Protein AF-0000000065984816 (afdb_homodimer)

Radius of gyration: 24.42 Å; Cα contacts (8 Å, |Δi|>4): 1129; chains: 2; bounding box: 51×66×55 Å

GO terms:
  GO:0016298 lipase activity (F, IDA)
  GO:0005504 fatty acid binding (F, IDA)
  GO:0071468 cellular response to acidic pH (P, IDA)
  GO:0009062 fatty acid catabolic process (P, IDA)
  GO:0106435 carboxylesterase activity (F, EXP)

pLDDT: mean 96.43, std 5.56, range [52.06, 98.94]

Nearest PDB structures (foldseek):
  7c4d-assembly1_A  TM=7.824E-01  e=1.012E-17  uncultured bacterium
  4geg-assembly1_B  TM=7.135E-01  e=8.454E-12  Escherichia coli K-12
  4myd-assembly3_C  TM=7.273E-01  e=1.580E-11  Escherichia coli K-12
  4mys-assembly1_A  TM=6.813E-01  e=1.020E-11  Escherichia coli K-12
  4gec-assembly2_B  TM=6.498E-01  e=6.256E-11  Escherichia coli K-12

Sequence (522 aa):
MIIDLHVQRYGPSGPARVLTIHGVTEHGRIWHRLAHHLPEIPIAAPDLLGHGRSPWAAPWTIDANVSALAALLDNQGDGPVVVVGHSFGGAVAMHLAAARPDQVAALVLLDPAVALDGSRVREVVDAMLASPDYLDPAEARAEKATGAWADVDPPVLDAELDEHLVALPNGRYGWRISLPAMVCYWSELARDIVLPPVGTATTLVRAVRASPAYVSDQLLAALDKRLGADFELLDFDCGHMVPQAKPTEVAAVIRSRLGPRMIIDLHVQRYGPSGPARVLTIHGVTEHGRIWHRLAHHLPEIPIAAPDLLGHGRSPWAAPWTIDANVSALAALLDNQGDGPVVVVGHSFGGAVAMHLAAARPDQVAALVLLDPAVALDGSRVREVVDAMLASPDYLDPAEARAEKATGAWADVDPPVLDAELDEHLVALPNGRYGWRISLPAMVCYWSELARDIVLPPVGTATTLVRAVRASPAYVSDQLLAALDKRLGADFELLDFDCGHMVPQAKPTEVAAVIRSRLGPR

InterPro domains:
  IPR000073 Alpha/beta hydrolase fold-1 [PF12697] (18-253)
  IPR000073 Alpha/beta hydrolase fold-1 [PR00111] (40-55)
  IPR000073 Alpha/beta hydrolase fold-1 [PR00111] (83-96)
  IPR000073 Alpha/beta hydrolase fold-1 [PR00111] (97-110)
  IPR000639 Epoxide hydrolase-like [PR00412] (40-55)
  IPR000639 Epoxide hydrolase-like [PR00412] (83-96)
  IPR000639 Epoxide hydrolase-like [PR00412] (97-110)
  IPR000639 Epoxide hydrolase-like [PR00412] (235-257)
  IPR029058 Alpha/Beta hydrolase fold [G3DSA:3.40.50.1820] (3-258)
  IPR029058 Alpha/Beta hydrolase fold [SSF53474] (4-257)
  IPR050266 AB hydrolase superfamily [PTHR43798] (8-127)

Foldseek 3Di:
DAFAWAKDKAADDAFAQEEEAEALQAAQCLCVVLSVLVNHGIYIGTGFAQFDPGHVDDDLALVVRLRNVVVVLVPGDDWAHEYEYAALGLQSVFVNLAVCVGRHLAYEYQLYFAQDDQVVLVVVLVVCVVDVFAADLVRVLVVCCPAQCVLFDSVSSVVRSVRFWDQDPVRTIHGRGHSVSSNVSSNNRNDHGRGHAEPHQYEYEFAPPEPPRRDDPVNVVVHCVGHPVSYHYHYDPGYSSCCRNPSNVSSVVSVVSRDDD/DAFAWDKDKAADDAFAQEEEAEALQAAQCLCVVLSVLVNHGIYIGTGFAQFDPGHVDDDLALVVRLRNVVVVCVVGHPWAHEYEYAALGLQSVFVNLAVCVGRHLAYEYQLYFAQDDQVVLVVVLVVCVVDVFAADLVRVLVVCCPAQCVLFDSVSSVVRCVRFWDQDPVRTIHGRGHSVSSNVSSNNRNDHGRGHAEPHQYEYEFAPPEPPRRDDPVNVVVHCVGHPVSYHYHYDPGYSSCCRNPSNVSSVVSVVSRDDD

Organism: Mycobacterium tuberculosis (strain ATCC 25618 / H37Rv) (NCBI:txid83332)

Structure (mmCIF, N/CA/C/O backbone):
data_AF-0000000065984816-model_v1
#
loop_
_entity.id
_entity.type
_entity.pdbx_description
1 polymer 'Lipase LipV'
#
loop_
_atom_site.group_PDB
_atom_site.id
_atom_site.type_symbol
_atom_site.label_atom_id
_atom_site.label_alt_id
_atom_site.label_comp_id
_atom_site.label_asym_id
_atom_site.label_entity_id
_atom_site.label_seq_id
_atom_site.pdbx_PDB_ins_code
_atom_site.Cartn_x
_atom_site.Cartn_y
_atom_site.Cartn_z
_atom_site.occupancy
_atom_site.B_iso_or_equiv
_atom_site.auth_seq_id
_atom_site.auth_comp_id
_atom_site.auth_asym_id
_atom_site.auth_atom_id
_atom_site.pdbx_PDB_model_num
ATOM 1 N N . MET A 1 1 ? -9.383 3.354 -14.516 1 52.06 1 MET A N 1
ATOM 2 C CA . MET A 1 1 ? -8.852 2.871 -15.789 1 52.06 1 MET A CA 1
ATOM 3 C C . MET A 1 1 ? -8.633 1.362 -15.75 1 52.06 1 MET A C 1
ATOM 5 O O . MET A 1 1 ? -8.172 0.824 -14.742 1 52.06 1 MET A O 1
ATOM 9 N N . ILE A 1 2 ? -9.172 0.741 -16.75 1 67.75 2 ILE A N 1
ATOM 10 C CA . ILE A 1 2 ? -9.023 -0.709 -16.812 1 67.75 2 ILE A CA 1
ATOM 11 C C . ILE A 1 2 ? -7.582 -1.068 -17.172 1 67.75 2 ILE A C 1
ATOM 13 O O . ILE A 1 2 ? -7.039 -0.579 -18.156 1 67.75 2 ILE A O 1
ATOM 17 N N . ILE A 1 3 ? -6.898 -1.767 -16.203 1 83.62 3 ILE A N 1
ATOM 18 C CA . ILE A 1 3 ? -5.516 -2.178 -16.422 1 83.62 3 ILE A CA 1
ATOM 19 C C . ILE A 1 3 ? -5.477 -3.479 -17.219 1 83.62 3 ILE A C 1
ATOM 21 O O . ILE A 1 3 ? -6.113 -4.465 -16.844 1 83.62 3 ILE A O 1
ATOM 25 N N . ASP A 1 4 ? -4.773 -3.475 -18.312 1 92.38 4 ASP A N 1
ATOM 26 C CA . ASP A 1 4 ? -4.609 -4.66 -19.156 1 92.38 4 ASP A CA 1
ATOM 27 C C . ASP A 1 4 ? -3.355 -5.438 -18.766 1 92.38 4 ASP A C 1
ATOM 29 O O . ASP A 1 4 ? -2.238 -5.012 -19.078 1 92.38 4 ASP A O 1
ATOM 33 N N . LEU A 1 5 ? -3.586 -6.578 -18.219 1 97.56 5 LEU A N 1
ATOM 34 C CA . LEU A 1 5 ? -2.471 -7.41 -17.781 1 97.56 5 LEU A CA 1
ATOM 35 C C . LEU A 1 5 ? -1.938 -8.25 -18.938 1 97.56 5 LEU A C 1
ATOM 37 O O . LEU A 1 5 ? -2.695 -8.641 -19.828 1 97.56 5 LEU A O 1
ATOM 41 N N . HIS A 1 6 ? -0.606 -8.453 -18.984 1 98.25 6 HIS A N 1
ATOM 42 C CA . HIS A 1 6 ? -0.034 -9.477 -19.844 1 98.25 6 HIS A CA 1
ATOM 43 C C . HIS A 1 6 ? -0.411 -10.875 -19.375 1 98.25 6 HIS A C 1
ATOM 45 O O . HIS A 1 6 ? -0.183 -11.219 -18.203 1 98.25 6 HIS A O 1
ATOM 51 N N . VAL A 1 7 ? -0.983 -11.672 -20.297 1 97.62 7 VAL A N 1
ATOM 52 C CA . VAL A 1 7 ? -1.516 -12.953 -19.859 1 97.62 7 VAL A CA 1
ATOM 53 C C . VAL A 1 7 ? -0.912 -14.078 -20.703 1 97.62 7 VAL A C 1
ATOM 55 O O . VAL A 1 7 ? -0.986 -14.055 -21.922 1 97.62 7 VAL A O 1
ATOM 58 N N . GLN A 1 8 ? -0.3 -15.016 -20.016 1 97.62 8 GLN A N 1
ATOM 59 C CA . GLN A 1 8 ? 0.033 -16.281 -20.641 1 97.62 8 GLN A CA 1
ATOM 60 C C . GLN A 1 8 ? -1.172 -17.219 -20.656 1 97.62 8 GLN A C 1
ATOM 62 O O . GLN A 1 8 ? -1.907 -17.312 -19.672 1 97.62 8 GLN A O 1
ATOM 67 N N . ARG A 1 9 ? -1.314 -17.844 -21.859 1 97.12 9 ARG A N 1
ATOM 68 C CA . ARG A 1 9 ? -2.377 -18.844 -22 1 97.12 9 ARG A CA 1
ATOM 69 C C . ARG A 1 9 ? -1.8 -20.234 -22.25 1 97.12 9 ARG A C 1
ATOM 71 O O . ARG A 1 9 ? -0.857 -20.391 -23.016 1 97.12 9 ARG A O 1
ATOM 78 N N . TYR A 1 10 ? -2.334 -21.109 -21.5 1 97.56 10 TYR A N 1
ATOM 79 C CA . TYR A 1 10 ? -1.926 -22.5 -21.672 1 97.56 10 TYR A CA 1
ATOM 80 C C . TYR A 1 10 ? -3.135 -23.406 -21.906 1 97.56 10 TYR A C 1
ATOM 82 O O . TYR A 1 10 ? -4.27 -23 -21.625 1 97.56 10 TYR A O 1
ATOM 90 N N . GLY A 1 11 ? -2.867 -24.625 -22.391 1 96.69 11 GLY A N 1
ATOM 91 C CA . GLY A 1 11 ? -3.949 -25.562 -22.656 1 96.69 11 GLY A CA 1
ATOM 92 C C . GLY A 1 11 ? -4.742 -25.219 -23.906 1 96.69 11 GLY A C 1
ATOM 93 O O . GLY A 1 11 ? -4.262 -24.484 -24.781 1 96.69 11 GLY A O 1
ATOM 94 N N . PRO A 1 12 ? -5.918 -25.844 -24.047 1 95.81 12 PRO A N 1
ATOM 95 C CA . PRO A 1 12 ? -6.742 -25.609 -25.234 1 95.81 12 PRO A CA 1
ATOM 96 C C . PRO A 1 12 ? -7.27 -24.172 -25.328 1 95.81 12 PRO A C 1
ATOM 98 O O . PRO A 1 12 ? -7.406 -23.516 -24.297 1 95.81 12 PRO A O 1
ATOM 101 N N . SER A 1 13 ? -7.609 -23.859 -26.547 1 93.44 13 SER A N 1
ATOM 102 C CA . SER A 1 13 ? -8.188 -22.531 -26.75 1 93.44 13 SER A CA 1
ATOM 103 C C . SER A 1 13 ? -9.555 -22.422 -26.094 1 93.44 13 SER A C 1
ATOM 105 O O . SER A 1 13 ? -10.242 -23.422 -25.906 1 93.44 13 SER A O 1
ATOM 107 N N . GLY A 1 14 ? -9.898 -21.219 -25.734 1 91.38 14 GLY A N 1
ATOM 108 C CA . GLY A 1 14 ? -11.188 -20.984 -25.109 1 91.38 14 GLY A CA 1
ATOM 109 C C . GLY A 1 14 ? -11.094 -20.219 -23.797 1 91.38 14 GLY A C 1
ATOM 110 O O . GLY A 1 14 ? -10.016 -19.75 -23.438 1 91.38 14 GLY A O 1
ATOM 111 N N . PRO A 1 15 ? -12.266 -20.125 -23.172 1 93.75 15 PRO A N 1
ATOM 112 C CA . PRO A 1 15 ? -12.281 -19.406 -21.891 1 93.75 15 PRO A CA 1
ATOM 113 C C . PRO A 1 15 ? -11.5 -20.141 -20.797 1 93.75 15 PRO A C 1
ATOM 115 O O . PRO A 1 15 ? -11.531 -21.375 -20.734 1 93.75 15 PRO A O 1
ATOM 118 N N . ALA A 1 16 ? -10.859 -19.422 -19.984 1 95.12 16 ALA A N 1
ATOM 119 C CA . ALA A 1 16 ? -10.062 -20 -18.906 1 95.12 16 ALA A CA 1
ATOM 120 C C . ALA A 1 16 ? -10.961 -20.734 -17.906 1 95.12 16 ALA A C 1
ATOM 122 O O . ALA A 1 16 ? -12.031 -20.234 -17.547 1 95.12 16 ALA A O 1
ATOM 123 N N . ARG A 1 17 ? -10.516 -21.844 -17.5 1 96.06 17 ARG A N 1
ATOM 124 C CA . ARG A 1 17 ? -11.156 -22.562 -16.406 1 96.06 17 ARG A CA 1
ATOM 125 C C . ARG A 1 17 ? -10.367 -22.422 -15.117 1 96.06 17 ARG A C 1
ATOM 127 O O . ARG A 1 17 ? -10.906 -22.641 -14.031 1 96.06 17 ARG A O 1
ATOM 134 N N . VAL A 1 18 ? -9.086 -22.125 -15.32 1 97.56 18 VAL A N 1
ATOM 135 C CA . VAL A 1 18 ? -8.188 -21.938 -14.188 1 97.56 18 VAL A CA 1
ATOM 136 C C . VAL A 1 18 ? -7.457 -20.609 -14.336 1 97.56 18 VAL A C 1
ATOM 138 O O . VAL A 1 18 ? -6.961 -20.281 -15.414 1 97.56 18 VAL A O 1
ATOM 141 N N . LEU A 1 19 ? -7.473 -19.797 -13.32 1 98.25 19 LEU A N 1
ATOM 142 C CA . LEU A 1 19 ? -6.645 -18.609 -13.18 1 98.25 19 LEU A CA 1
ATOM 143 C C . LEU A 1 19 ? -5.504 -18.844 -12.203 1 98.25 19 LEU A C 1
ATOM 145 O O . LEU A 1 19 ? -5.734 -19.219 -11.047 1 98.25 19 LEU A O 1
ATOM 149 N N . THR A 1 20 ? -4.289 -18.719 -12.664 1 98.75 20 THR A N 1
ATOM 150 C CA . THR A 1 20 ? -3.146 -18.859 -11.766 1 98.75 20 THR A CA 1
ATOM 151 C C . THR A 1 20 ? -2.566 -17.484 -11.406 1 98.75 20 THR A C 1
ATOM 153 O O . THR A 1 20 ? -2.443 -16.625 -12.266 1 98.75 20 THR A O 1
ATOM 156 N N . ILE A 1 21 ? -2.301 -17.312 -10.148 1 98.88 21 ILE A N 1
ATOM 157 C CA . ILE A 1 21 ? -1.747 -16.062 -9.648 1 98.88 21 ILE A CA 1
ATOM 158 C C . ILE A 1 21 ? -0.403 -16.312 -8.969 1 98.88 21 ILE A C 1
ATOM 160 O O . ILE A 1 21 ? -0.333 -17.047 -7.98 1 98.88 21 ILE A O 1
ATOM 164 N N . HIS A 1 22 ? 0.632 -15.695 -9.461 1 98.81 22 HIS A N 1
ATOM 165 C CA . HIS A 1 22 ? 2.004 -15.984 -9.062 1 98.81 22 HIS A CA 1
ATOM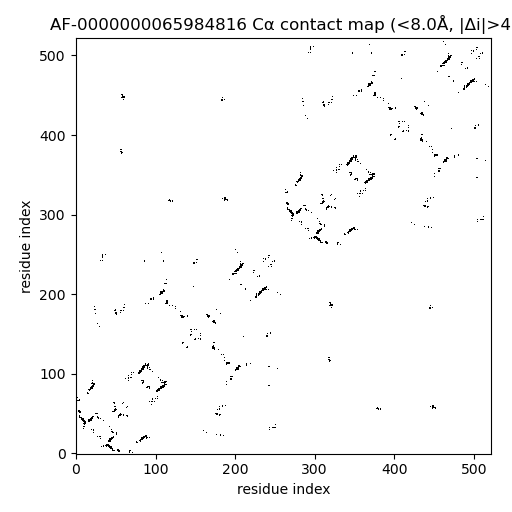 166 C C . HIS A 1 22 ? 2.377 -15.242 -7.785 1 98.81 22 HIS A C 1
ATOM 168 O O . HIS A 1 22 ? 1.638 -14.367 -7.332 1 98.81 22 HIS A O 1
ATOM 174 N N . GLY A 1 23 ? 3.504 -15.625 -7.207 1 98.25 23 GLY A N 1
ATOM 175 C CA . GLY A 1 23 ? 4.008 -15.039 -5.977 1 98.25 23 GLY A CA 1
ATOM 176 C C . GLY A 1 23 ? 4.723 -13.719 -6.199 1 98.25 23 GLY A C 1
ATOM 177 O O . GLY A 1 23 ? 4.82 -13.234 -7.328 1 98.25 23 GLY A O 1
ATOM 178 N N . VAL A 1 24 ? 5.285 -13.102 -5.168 1 97.06 24 VAL A N 1
ATOM 179 C CA . VAL A 1 24 ? 5.746 -11.719 -5.109 1 97.06 24 VAL A CA 1
ATOM 180 C C . VAL A 1 24 ? 6.938 -11.531 -6.043 1 97.06 24 VAL A C 1
ATOM 182 O O . VAL A 1 24 ? 7.113 -10.461 -6.629 1 97.06 24 VAL A O 1
ATOM 185 N N . THR A 1 25 ? 7.832 -12.438 -6.191 1 94.88 25 THR A N 1
ATOM 186 C CA . THR A 1 25 ? 9.008 -12.25 -7.035 1 94.88 25 THR A CA 1
ATOM 187 C C . THR A 1 25 ? 8.898 -13.094 -8.305 1 94.88 25 THR A C 1
ATOM 189 O O . THR A 1 25 ? 9.914 -13.461 -8.898 1 94.88 25 THR A O 1
ATOM 192 N N . GLU A 1 26 ? 7.711 -13.43 -8.672 1 97.62 26 GLU A N 1
ATOM 193 C CA . GLU A 1 26 ? 7.492 -14.336 -9.797 1 97.62 26 GLU A CA 1
ATOM 194 C C . GLU A 1 26 ? 6.836 -13.602 -10.969 1 97.62 26 GLU A C 1
ATOM 196 O O . GLU A 1 26 ? 7.02 -12.398 -11.133 1 97.62 26 GLU A O 1
ATOM 201 N N . HIS A 1 27 ? 6.289 -14.359 -11.914 1 98.31 27 HIS A N 1
ATOM 202 C CA . HIS A 1 27 ? 5.629 -13.891 -13.133 1 98.31 27 HIS A CA 1
ATOM 203 C C . HIS A 1 27 ? 4.695 -14.961 -13.688 1 98.31 27 HIS A C 1
ATOM 205 O O . HIS A 1 27 ? 4.707 -16.109 -13.234 1 98.31 27 HIS A O 1
ATOM 211 N N . GLY A 1 28 ? 3.955 -14.602 -14.672 1 98.12 28 GLY A N 1
ATOM 212 C CA . GLY A 1 28 ? 2.936 -15.492 -15.203 1 98.12 28 GLY A CA 1
ATOM 213 C C . GLY A 1 28 ? 3.512 -16.734 -15.867 1 98.12 28 GLY A C 1
ATOM 214 O O . GLY A 1 28 ? 2.902 -17.797 -15.828 1 98.12 28 GLY A O 1
ATOM 215 N N . ARG A 1 29 ? 4.617 -16.656 -16.469 1 97.5 29 ARG A N 1
ATOM 216 C CA . ARG A 1 29 ? 5.195 -17.766 -17.219 1 97.5 29 ARG A CA 1
ATOM 217 C C . ARG A 1 29 ? 5.723 -18.844 -16.281 1 97.5 29 ARG A C 1
ATOM 219 O O . ARG A 1 29 ? 6.066 -19.938 -16.719 1 97.5 29 ARG A O 1
ATOM 226 N N . ILE A 1 30 ? 5.715 -18.547 -15.023 1 96.88 30 ILE A N 1
ATOM 227 C CA . ILE A 1 30 ? 6.266 -19.484 -14.047 1 96.88 30 ILE A CA 1
ATOM 228 C C . ILE A 1 30 ? 5.398 -20.75 -13.992 1 96.88 30 ILE A C 1
ATOM 230 O O . ILE A 1 30 ? 5.852 -21.797 -13.547 1 96.88 30 ILE A O 1
ATOM 234 N N . TRP A 1 31 ? 4.227 -20.656 -14.523 1 97.69 31 TRP A N 1
ATOM 235 C CA . TRP A 1 31 ? 3.236 -21.734 -14.43 1 97.69 31 TRP A CA 1
ATOM 236 C C . TRP A 1 31 ? 3.361 -22.688 -15.617 1 97.69 31 TRP A C 1
ATOM 238 O O . TRP A 1 31 ? 2.619 -23.672 -15.711 1 97.69 31 TRP A O 1
ATOM 248 N N . HIS A 1 32 ? 4.266 -22.438 -16.516 1 96 32 HIS A N 1
ATOM 249 C CA . HIS A 1 32 ? 4.418 -23.203 -17.75 1 96 32 HIS A CA 1
ATOM 250 C C . HIS A 1 32 ? 4.582 -24.688 -17.469 1 96 32 HIS A C 1
ATOM 252 O O . HIS A 1 32 ? 3.939 -25.516 -18.094 1 96 32 HIS A O 1
ATOM 258 N N . ARG A 1 33 ? 5.402 -25.016 -16.5 1 94.69 33 ARG A N 1
ATOM 259 C CA . ARG A 1 33 ? 5.656 -26.422 -16.188 1 94.69 33 ARG A CA 1
ATOM 260 C C . ARG A 1 33 ? 4.402 -27.094 -15.633 1 94.69 33 ARG A C 1
ATOM 262 O O . ARG A 1 33 ? 4.086 -28.234 -16 1 94.69 33 ARG A O 1
ATOM 269 N N . LEU A 1 34 ? 3.777 -26.391 -14.688 1 96.5 34 LEU A N 1
ATOM 270 C CA . LEU A 1 34 ? 2.533 -26.922 -14.141 1 96.5 34 LEU A CA 1
ATOM 271 C C . LEU A 1 34 ? 1.51 -27.156 -15.242 1 96.5 34 LEU A C 1
ATOM 273 O O . LEU A 1 34 ? 0.781 -28.156 -15.219 1 96.5 34 LEU A O 1
ATOM 277 N N . ALA A 1 35 ? 1.436 -26.266 -16.203 1 96.88 35 ALA A N 1
ATOM 278 C CA . ALA A 1 35 ? 0.464 -26.344 -17.297 1 96.88 35 ALA A CA 1
ATOM 279 C C . ALA A 1 35 ? 0.669 -27.609 -18.125 1 96.88 35 ALA A C 1
ATOM 281 O O . ALA A 1 35 ? -0.285 -28.156 -18.672 1 96.88 35 ALA A O 1
ATOM 282 N N . HIS A 1 36 ? 1.905 -28.078 -18.156 1 95.75 36 HIS A N 1
ATOM 283 C CA . HIS A 1 36 ? 2.197 -29.312 -18.875 1 95.75 36 HIS A CA 1
ATOM 284 C C . HIS A 1 36 ? 1.513 -30.5 -18.219 1 95.75 36 HIS A C 1
ATOM 286 O O . HIS A 1 36 ? 1.241 -31.516 -18.875 1 95.75 36 HIS A O 1
ATOM 292 N N . HIS A 1 37 ? 1.265 -30.422 -16.969 1 97.19 37 HIS A N 1
ATOM 293 C CA . HIS A 1 37 ? 0.596 -31.484 -16.234 1 97.19 37 HIS A CA 1
ATOM 294 C C . HIS A 1 37 ? -0.92 -31.359 -16.328 1 97.19 37 HIS A C 1
ATOM 296 O O . HIS A 1 37 ? -1.654 -32.219 -15.82 1 97.19 37 HIS A O 1
ATOM 302 N N . LEU A 1 38 ? -1.394 -30.297 -16.969 1 97.5 38 LEU A N 1
ATOM 303 C CA . LEU A 1 38 ? -2.816 -30.031 -17.156 1 97.5 38 LEU A CA 1
ATOM 304 C C . LEU A 1 38 ? -3.123 -29.688 -18.609 1 97.5 38 LEU A C 1
ATOM 306 O O . LEU A 1 38 ? -3.754 -28.672 -18.891 1 97.5 38 LEU A O 1
ATOM 310 N N . PRO A 1 39 ? -2.752 -30.578 -19.531 1 96.38 39 PRO A N 1
ATOM 311 C CA . PRO A 1 39 ? -2.85 -30.219 -20.938 1 96.38 39 PRO A CA 1
ATOM 312 C C . PRO A 1 39 ? -4.293 -30.047 -21.406 1 96.38 39 PRO A C 1
ATOM 314 O O . PRO A 1 39 ? -4.539 -29.375 -22.422 1 96.38 39 PRO A O 1
ATOM 317 N N . GLU A 1 40 ? -5.281 -30.531 -20.719 1 95.19 40 GLU A N 1
ATOM 318 C CA . GLU A 1 40 ? -6.676 -30.5 -21.141 1 95.19 40 GLU A CA 1
ATOM 319 C C . GLU A 1 40 ? -7.406 -29.297 -20.562 1 95.19 40 GLU A C 1
ATOM 321 O O . GLU A 1 40 ? -8.586 -29.078 -20.828 1 95.19 40 GLU A O 1
ATOM 326 N N . ILE A 1 41 ? -6.758 -28.484 -19.766 1 96.25 41 ILE A N 1
ATOM 327 C CA . ILE A 1 41 ? -7.418 -27.406 -19.031 1 96.25 41 ILE A CA 1
ATOM 328 C C . ILE A 1 41 ? -6.949 -26.062 -19.562 1 96.25 41 ILE A C 1
ATOM 330 O O . ILE A 1 41 ? -5.75 -25.766 -19.531 1 96.25 41 ILE A O 1
ATOM 334 N N . PRO A 1 42 ? -7.867 -25.234 -20.062 1 96.38 42 PRO A N 1
ATOM 335 C CA . PRO A 1 42 ? -7.465 -23.859 -20.391 1 96.38 42 PRO A CA 1
ATOM 336 C C . PRO A 1 42 ? -7.055 -23.062 -19.156 1 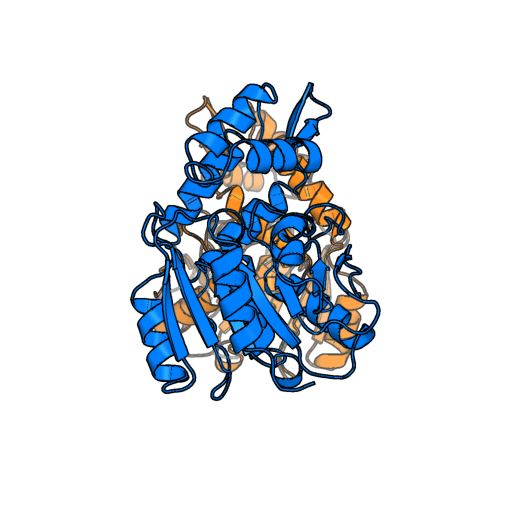96.38 42 PRO A C 1
ATOM 338 O O . PRO A 1 42 ? -7.824 -22.969 -18.203 1 96.38 42 PRO A O 1
ATOM 341 N N . ILE A 1 43 ? -5.836 -22.484 -19.172 1 97.38 43 ILE A N 1
ATOM 342 C CA . ILE A 1 43 ? -5.277 -21.766 -18.031 1 97.38 43 ILE A CA 1
ATOM 343 C C . ILE A 1 43 ? -4.914 -20.344 -18.453 1 97.38 43 ILE A C 1
ATOM 345 O O . ILE A 1 43 ? -4.312 -20.141 -19.516 1 97.38 43 ILE A O 1
ATOM 349 N N . ALA A 1 44 ? -5.41 -19.359 -17.734 1 97.69 44 ALA A N 1
ATOM 350 C CA . ALA A 1 44 ? -4.91 -18 -17.828 1 97.69 44 ALA A CA 1
ATOM 351 C C . ALA A 1 44 ? -3.9 -17.703 -16.719 1 97.69 44 ALA A C 1
ATOM 353 O O . ALA A 1 44 ? -4.18 -17.922 -15.539 1 97.69 44 ALA A O 1
ATOM 354 N N . ALA A 1 45 ? -2.729 -17.234 -17.078 1 98.44 45 ALA A N 1
ATOM 355 C CA . ALA A 1 45 ? -1.642 -16.938 -16.141 1 98.44 45 ALA A CA 1
ATOM 356 C C . ALA A 1 45 ? -1.106 -15.531 -16.344 1 98.44 45 ALA A C 1
ATOM 358 O O . ALA A 1 45 ? -0.101 -15.328 -17.031 1 98.44 45 ALA A O 1
ATOM 359 N N . PRO A 1 46 ? -1.65 -14.578 -15.695 1 98.5 46 PRO A N 1
ATOM 360 C CA . PRO A 1 46 ? -1.229 -13.195 -15.891 1 98.5 46 PRO A CA 1
ATOM 361 C C . PRO A 1 46 ? 0.007 -12.828 -15.07 1 98.5 46 PRO A C 1
ATOM 363 O O . PRO A 1 46 ? 0.254 -13.43 -14.023 1 98.5 46 PRO A O 1
ATOM 366 N N . ASP A 1 47 ? 0.807 -11.867 -15.625 1 98.88 47 ASP A N 1
ATOM 367 C CA . ASP A 1 47 ? 1.682 -11.07 -14.781 1 98.88 47 ASP A CA 1
ATOM 368 C C . ASP A 1 47 ? 0.88 -10.055 -13.969 1 98.88 47 ASP A C 1
ATOM 370 O O . ASP A 1 47 ? 0.049 -9.328 -14.516 1 98.88 47 ASP A O 1
ATOM 374 N N . LEU A 1 48 ? 1.13 -10.062 -12.656 1 98.75 48 LEU A N 1
ATOM 375 C CA . LEU A 1 48 ? 0.479 -9.047 -11.836 1 98.75 48 LEU A CA 1
ATOM 376 C C . LEU A 1 48 ? 1.071 -7.672 -12.102 1 98.75 48 LEU A C 1
ATOM 378 O O . LEU A 1 48 ? 2.102 -7.551 -12.773 1 98.75 48 LEU A O 1
ATOM 382 N N . LEU A 1 49 ? 0.368 -6.648 -11.602 1 98.5 49 LEU A N 1
ATOM 383 C CA . LEU A 1 49 ? 0.873 -5.285 -11.711 1 98.5 49 LEU A CA 1
ATOM 384 C C . LEU A 1 49 ? 2.277 -5.176 -11.125 1 98.5 49 LEU A C 1
ATOM 386 O O . LEU A 1 49 ? 2.543 -5.695 -10.039 1 98.5 49 LEU A O 1
ATOM 390 N N . GLY A 1 50 ? 3.156 -4.559 -11.922 1 98.38 50 GLY A N 1
ATOM 391 C CA . GLY A 1 50 ? 4.523 -4.398 -11.453 1 98.38 50 GLY A CA 1
ATOM 392 C C . GLY A 1 50 ? 5.387 -5.621 -11.703 1 98.38 50 GLY A C 1
ATOM 393 O O . GLY A 1 50 ? 6.555 -5.652 -11.312 1 98.38 50 GLY A O 1
ATOM 394 N N . HIS A 1 51 ? 4.848 -6.637 -12.406 1 98.62 51 HIS A N 1
ATOM 395 C CA . HIS A 1 51 ? 5.578 -7.871 -12.656 1 98.62 51 HIS A CA 1
ATOM 396 C C . HIS A 1 51 ? 5.664 -8.164 -14.148 1 98.62 51 HIS A C 1
ATOM 398 O O . HIS A 1 51 ? 4.719 -7.895 -14.891 1 98.62 51 HIS A O 1
ATOM 404 N N . GLY A 1 52 ? 6.805 -8.797 -14.492 1 98.31 52 GLY A N 1
ATOM 405 C CA . GLY A 1 52 ? 6.938 -9.336 -15.836 1 98.31 52 GLY A CA 1
ATOM 406 C C . GLY A 1 52 ? 6.68 -8.312 -16.922 1 98.31 52 GLY A C 1
ATOM 407 O O . GLY A 1 52 ? 7.355 -7.281 -16.984 1 98.31 52 GLY A O 1
ATOM 408 N N . ARG A 1 53 ? 5.641 -8.594 -17.703 1 97.88 53 ARG A N 1
ATOM 409 C CA . ARG A 1 53 ? 5.387 -7.766 -18.875 1 97.88 53 ARG A CA 1
ATOM 410 C C . ARG A 1 53 ? 4.078 -6.996 -18.734 1 97.88 53 ARG A C 1
ATOM 412 O O . ARG A 1 53 ? 3.602 -6.387 -19.703 1 97.88 53 ARG A O 1
ATOM 419 N N . SER A 1 54 ? 3.486 -7.062 -17.562 1 98.44 54 SER A N 1
ATOM 420 C CA . SER A 1 54 ? 2.348 -6.207 -17.234 1 98.44 54 SER A CA 1
ATOM 421 C C . SER A 1 54 ? 2.793 -4.781 -16.938 1 98.44 54 SER A C 1
ATOM 423 O O . SER A 1 54 ? 3.988 -4.516 -16.781 1 98.44 54 SER A O 1
ATOM 425 N N . PRO A 1 55 ? 1.811 -3.816 -16.859 1 97.5 55 PRO A N 1
ATOM 426 C CA . PRO A 1 55 ? 2.166 -2.436 -16.516 1 97.5 55 PRO A CA 1
ATOM 427 C C . PRO A 1 55 ? 2.812 -2.309 -15.141 1 97.5 55 PRO A C 1
ATOM 429 O O . PRO A 1 55 ? 2.422 -3.01 -14.203 1 97.5 55 PRO A O 1
ATOM 432 N N . TRP A 1 56 ? 3.748 -1.346 -15.039 1 97.75 56 TRP A N 1
ATOM 433 C CA . TRP A 1 56 ? 4.473 -1.164 -13.789 1 97.75 56 TRP A CA 1
ATOM 434 C C . TRP A 1 56 ? 4.043 0.123 -13.094 1 97.75 56 TRP A C 1
ATOM 436 O O . TRP A 1 56 ? 4.617 0.506 -12.07 1 97.75 56 TRP A O 1
ATOM 446 N N . ALA A 1 57 ? 3.004 0.776 -13.602 1 97.75 57 ALA A N 1
ATOM 447 C CA . ALA A 1 57 ? 2.502 1.996 -12.977 1 97.75 57 ALA A CA 1
ATOM 448 C C . ALA A 1 57 ? 1.759 1.683 -11.68 1 97.75 57 ALA A C 1
ATOM 450 O O . ALA A 1 57 ? 1.089 0.652 -11.578 1 97.75 57 ALA A O 1
ATOM 451 N N . ALA A 1 58 ? 1.81 2.52 -10.602 1 98.19 58 ALA A N 1
ATOM 452 C CA . ALA A 1 58 ? 1.047 2.402 -9.359 1 98.19 58 ALA A CA 1
ATOM 453 C C . ALA A 1 58 ? -0.448 2.559 -9.617 1 98.19 58 ALA A C 1
ATOM 455 O O . ALA A 1 58 ? -0.854 3.064 -10.672 1 98.19 58 ALA A O 1
ATOM 456 N N . PRO A 1 59 ? -1.262 2.268 -8.758 1 98.56 59 PRO A N 1
ATOM 457 C CA . PRO A 1 59 ? -0.972 1.8 -7.402 1 98.56 59 PRO A CA 1
ATOM 458 C C . PRO A 1 59 ? -0.592 0.321 -7.355 1 98.56 59 PRO A C 1
ATOM 460 O O . PRO A 1 59 ? -1.129 -0.481 -8.125 1 98.56 59 PRO A O 1
ATOM 463 N N . TRP A 1 60 ? 0.31 -0.033 -6.426 1 98.69 60 TRP A N 1
ATOM 464 C CA . TRP A 1 60 ? 0.745 -1.407 -6.203 1 98.69 60 TRP A CA 1
ATOM 465 C C . TRP A 1 60 ? 0.108 -1.98 -4.941 1 98.69 60 TRP A C 1
ATOM 467 O O . TRP A 1 60 ? 0.778 -2.145 -3.918 1 98.69 60 TRP A O 1
ATOM 477 N N . THR A 1 61 ? -1.159 -2.314 -5.023 1 98.5 61 THR A N 1
ATOM 478 C CA . THR A 1 61 ? -1.938 -2.863 -3.92 1 98.5 61 THR A CA 1
ATOM 479 C C . THR A 1 61 ? -2.588 -4.184 -4.32 1 98.5 61 THR A C 1
ATOM 481 O O . THR A 1 61 ? -2.725 -4.48 -5.512 1 98.5 61 THR A O 1
ATOM 484 N N . ILE A 1 62 ? -2.941 -4.961 -3.322 1 98.56 62 ILE A N 1
ATOM 485 C CA . ILE A 1 62 ? -3.719 -6.168 -3.576 1 98.56 62 ILE A CA 1
ATOM 486 C C . ILE A 1 62 ? -5.02 -5.805 -4.285 1 98.56 62 ILE A C 1
ATOM 488 O O . ILE A 1 62 ? -5.406 -6.453 -5.258 1 98.56 62 ILE A O 1
ATOM 492 N N . ASP A 1 63 ? -5.645 -4.707 -3.912 1 97.88 63 ASP A N 1
ATOM 493 C CA . ASP A 1 63 ? -6.934 -4.305 -4.469 1 97.88 63 ASP A CA 1
ATOM 494 C C . ASP A 1 63 ? -6.805 -3.949 -5.949 1 97.88 63 ASP A C 1
ATOM 496 O O . ASP A 1 63 ? -7.699 -4.242 -6.746 1 97.88 63 ASP A O 1
ATOM 500 N N . ALA A 1 64 ? -5.727 -3.299 -6.289 1 98.06 64 ALA A N 1
ATOM 501 C CA . ALA A 1 64 ? -5.512 -2.967 -7.695 1 98.06 64 ALA A CA 1
ATOM 502 C C . ALA A 1 64 ? -5.379 -4.227 -8.547 1 98.06 64 ALA A C 1
ATOM 504 O O . ALA A 1 64 ? -5.91 -4.297 -9.656 1 98.06 64 ALA A O 1
ATOM 505 N N . ASN A 1 65 ? -4.648 -5.195 -8.047 1 98.56 65 ASN A N 1
ATOM 506 C CA . ASN A 1 65 ? -4.527 -6.469 -8.75 1 98.56 65 ASN A CA 1
ATOM 507 C C . ASN A 1 65 ? -5.871 -7.188 -8.844 1 98.56 65 ASN A C 1
ATOM 509 O O . ASN A 1 65 ? -6.207 -7.75 -9.883 1 98.56 65 ASN A O 1
ATOM 513 N N . VAL A 1 66 ? -6.629 -7.18 -7.734 1 98.44 66 VAL A N 1
ATOM 514 C CA . VAL A 1 66 ? -7.945 -7.809 -7.723 1 98.44 66 VAL A CA 1
ATOM 515 C C . VAL A 1 66 ? -8.828 -7.188 -8.797 1 98.44 66 VAL A C 1
ATOM 517 O O . VAL A 1 66 ? -9.5 -7.898 -9.547 1 98.44 66 VAL A O 1
ATOM 520 N N . SER A 1 67 ? -8.805 -5.867 -8.883 1 97.75 67 SER A N 1
ATOM 521 C CA . SER A 1 67 ? -9.594 -5.172 -9.898 1 97.75 67 SER A CA 1
ATOM 522 C C . SER A 1 67 ? -9.164 -5.578 -11.305 1 97.75 67 SER A C 1
ATOM 524 O O . SER A 1 67 ? -10.008 -5.816 -12.172 1 97.75 67 SER A O 1
ATOM 526 N N . ALA A 1 68 ? -7.895 -5.645 -11.539 1 97.81 68 ALA A N 1
ATOM 527 C CA . ALA A 1 68 ? -7.371 -6.008 -12.852 1 97.81 68 ALA A CA 1
ATOM 528 C C . ALA A 1 68 ? -7.73 -7.449 -13.211 1 97.81 68 ALA A C 1
ATOM 530 O O . ALA A 1 68 ? -8.109 -7.742 -14.344 1 97.81 68 ALA A O 1
ATOM 531 N N . LEU A 1 69 ? -7.602 -8.312 -12.227 1 97.69 69 LEU A N 1
ATOM 532 C CA . LEU A 1 69 ? -7.918 -9.719 -12.445 1 97.69 69 LEU A CA 1
ATOM 533 C C . LEU A 1 69 ? -9.406 -9.914 -12.695 1 97.69 69 LEU A C 1
ATOM 535 O O . LEU A 1 69 ? -9.797 -10.711 -13.555 1 97.69 69 LEU A O 1
ATOM 539 N N . ALA A 1 70 ? -10.227 -9.211 -11.93 1 97.12 70 ALA A N 1
ATOM 540 C CA . ALA A 1 70 ? -11.672 -9.281 -12.133 1 97.12 70 ALA A CA 1
ATOM 541 C C . ALA A 1 70 ? -12.047 -8.844 -13.547 1 97.12 70 ALA A C 1
ATOM 543 O O . ALA A 1 70 ? -12.875 -9.477 -14.203 1 97.12 70 ALA A O 1
ATOM 544 N N . ALA A 1 71 ? -11.406 -7.773 -13.984 1 96.44 71 ALA A N 1
ATOM 545 C CA . ALA A 1 71 ? -11.648 -7.281 -15.344 1 96.44 71 ALA A CA 1
ATOM 546 C C . ALA A 1 71 ? -11.227 -8.312 -16.391 1 96.44 71 ALA A C 1
ATOM 548 O O . ALA A 1 71 ? -11.906 -8.492 -17.391 1 96.44 71 ALA A O 1
ATOM 549 N N . LEU A 1 72 ? -10.086 -8.922 -16.125 1 95.69 72 LEU A N 1
ATOM 550 C CA . LEU A 1 72 ? -9.609 -9.977 -17.016 1 95.69 72 LEU A CA 1
ATOM 551 C C . LEU A 1 72 ? -10.641 -11.102 -17.125 1 95.69 72 LEU A C 1
ATOM 553 O O . LEU A 1 72 ? -10.938 -11.57 -18.219 1 95.69 72 LEU A O 1
ATOM 557 N N . LEU A 1 73 ? -11.203 -11.516 -16.016 1 95.56 73 LEU A N 1
ATOM 558 C CA . LEU A 1 73 ? -12.172 -12.617 -15.984 1 95.56 73 LEU A CA 1
ATOM 559 C C . LEU A 1 73 ? -13.492 -12.195 -16.625 1 95.56 73 LEU A C 1
ATOM 561 O O . LEU A 1 73 ? -14.164 -13.008 -17.266 1 95.56 73 LEU A O 1
ATOM 565 N N . ASP A 1 74 ? -13.875 -10.945 -16.438 1 93.19 74 ASP A N 1
ATOM 566 C CA . ASP A 1 74 ? -15.078 -10.43 -17.078 1 93.19 74 ASP A CA 1
ATOM 567 C C . ASP A 1 74 ? -14.977 -10.508 -18.594 1 93.19 74 ASP A C 1
ATOM 569 O O . ASP A 1 74 ? -15.969 -10.766 -19.281 1 93.19 74 ASP A O 1
ATOM 573 N N . ASN A 1 75 ? -13.82 -10.273 -19.078 1 89.12 75 ASN A N 1
ATOM 574 C CA . ASN A 1 75 ? -13.602 -10.219 -20.516 1 89.12 75 ASN A CA 1
ATOM 575 C C . ASN A 1 75 ? -13.477 -11.617 -21.125 1 89.12 75 ASN A C 1
ATOM 577 O O . ASN A 1 75 ? -13.742 -11.812 -22.312 1 89.12 75 ASN A O 1
ATOM 581 N N . GLN A 1 76 ? -12.938 -12.516 -20.453 1 77.56 76 GLN A N 1
ATOM 582 C CA . GLN A 1 76 ? -12.633 -13.828 -21 1 77.56 76 GLN A CA 1
ATOM 583 C C . GLN A 1 76 ? -13.836 -14.766 -20.891 1 77.56 76 GLN A C 1
ATOM 585 O O . GLN A 1 76 ? -13.969 -15.711 -21.672 1 77.56 76 GLN A O 1
ATOM 590 N N . GLY A 1 77 ? -14.734 -14.633 -19.781 1 66.06 77 GLY A N 1
ATOM 591 C CA . GLY A 1 77 ? -15.234 -15.992 -19.641 1 66.06 77 GLY A CA 1
ATOM 592 C C . GLY A 1 77 ? -16.719 -16.062 -19.344 1 66.06 77 GLY A C 1
ATOM 593 O O . GLY A 1 77 ? -17.375 -15.023 -19.188 1 66.06 77 GLY A O 1
ATOM 594 N N . ASP A 1 78 ? -17.078 -17.234 -19.391 1 72.81 78 ASP A N 1
ATOM 595 C CA . ASP A 1 78 ? -18.359 -17.922 -19.359 1 72.81 78 ASP A CA 1
ATOM 596 C C . ASP A 1 78 ? -18.672 -18.484 -17.969 1 72.81 78 ASP A C 1
ATOM 598 O O . ASP A 1 78 ? -19.281 -19.547 -17.844 1 72.81 78 ASP A O 1
ATOM 602 N N . GLY A 1 79 ? -17.984 -17.922 -16.906 1 87.88 79 GLY A N 1
ATOM 603 C CA . GLY A 1 79 ? -18.375 -18.406 -15.586 1 87.88 79 GLY A CA 1
ATOM 604 C C . GLY A 1 79 ? -17.25 -18.359 -14.57 1 87.88 79 GLY A C 1
ATOM 605 O O . GLY A 1 79 ? -16.156 -17.859 -14.859 1 87.88 79 GLY A O 1
ATOM 606 N N . PRO A 1 80 ? -17.531 -18.922 -13.398 1 95.38 80 PRO A N 1
ATOM 607 C CA . PRO A 1 80 ? -16.516 -18.891 -12.336 1 95.38 80 PRO A CA 1
ATOM 608 C C . PRO A 1 80 ? -15.336 -19.828 -12.625 1 95.38 80 PRO A C 1
ATOM 610 O O . PRO A 1 80 ? -15.516 -20.875 -13.273 1 95.38 80 PRO A O 1
ATOM 613 N N . VAL A 1 81 ? -14.156 -19.469 -12.18 1 97.25 81 VAL A N 1
ATOM 614 C CA . VAL A 1 81 ? -12.945 -20.234 -12.461 1 97.25 81 VAL A CA 1
ATOM 615 C C . VAL A 1 81 ? -12.328 -20.734 -11.148 1 97.25 81 VAL A C 1
ATOM 617 O O . VAL A 1 81 ? -12.602 -20.172 -10.078 1 97.25 81 VAL A O 1
ATOM 620 N N . VAL A 1 82 ? -11.555 -21.828 -11.25 1 98.06 82 VAL A N 1
ATOM 621 C CA . VAL A 1 82 ? -10.688 -22.203 -10.141 1 98.06 82 VAL A CA 1
ATOM 622 C C . VAL A 1 82 ? -9.484 -21.266 -10.086 1 98.06 82 VAL A C 1
ATOM 624 O O . VAL A 1 82 ? -8.781 -21.078 -11.086 1 98.06 82 VAL A O 1
ATOM 627 N N . VAL A 1 83 ? -9.281 -20.641 -8.953 1 98.75 83 VAL A N 1
ATOM 628 C CA . VAL A 1 83 ? -8.164 -19.719 -8.797 1 98.75 83 VAL A CA 1
ATOM 629 C C . VAL A 1 83 ? -7.055 -20.391 -7.988 1 98.75 83 VAL A C 1
ATOM 631 O O . VAL A 1 83 ? -7.281 -20.844 -6.871 1 98.75 83 VAL A O 1
ATOM 634 N N . VAL A 1 84 ? -5.91 -20.453 -8.578 1 98.94 84 VAL A N 1
ATOM 635 C CA . VAL A 1 84 ? -4.719 -21.016 -7.953 1 98.94 84 VAL A CA 1
ATOM 636 C C . VAL A 1 84 ? -3.736 -19.906 -7.613 1 98.94 84 VAL A C 1
ATOM 638 O O . VAL A 1 84 ? -3.244 -19.203 -8.508 1 98.94 84 VAL A O 1
ATOM 641 N N . GLY A 1 85 ? -3.492 -19.719 -6.371 1 98.94 85 GLY A N 1
ATOM 642 C CA . GLY A 1 85 ? -2.574 -18.672 -5.945 1 98.94 85 GLY A CA 1
ATOM 643 C C . GLY A 1 85 ? -1.378 -19.203 -5.18 1 98.94 85 GLY A C 1
ATOM 644 O O . GLY A 1 85 ? -1.532 -20 -4.25 1 98.94 85 GLY A O 1
ATOM 645 N N . HIS A 1 86 ? -0.193 -18.812 -5.562 1 98.88 86 HIS A N 1
ATOM 646 C CA . HIS A 1 86 ? 1.033 -19.156 -4.852 1 98.88 86 HIS A CA 1
ATOM 647 C C . HIS A 1 86 ? 1.544 -17.984 -4.027 1 98.88 86 HIS A C 1
ATOM 649 O O . HIS A 1 86 ? 1.711 -16.875 -4.551 1 98.88 86 HIS A O 1
ATOM 655 N N . SER A 1 87 ? 1.827 -18.219 -2.693 1 98.56 87 SER A N 1
ATOM 656 C CA . SER A 1 87 ? 2.449 -17.203 -1.842 1 98.56 87 SER A CA 1
ATOM 657 C C . SER A 1 87 ? 1.662 -15.898 -1.867 1 98.56 87 SER A C 1
ATOM 659 O O . SER A 1 87 ? 0.48 -15.875 -1.516 1 98.56 87 SER A O 1
ATOM 661 N N . PHE A 1 88 ? 2.182 -14.844 -2.398 1 98.75 88 PHE A N 1
ATOM 662 C CA . PHE A 1 88 ? 1.498 -13.57 -2.59 1 98.75 88 PHE A CA 1
ATOM 663 C C . PHE A 1 88 ? 0.238 -13.75 -3.428 1 98.75 88 PHE A C 1
ATOM 665 O O . PHE A 1 88 ? -0.796 -13.148 -3.145 1 98.75 88 PHE A O 1
ATOM 672 N N . GLY A 1 89 ? 0.31 -14.57 -4.398 1 98.88 89 GLY A N 1
ATOM 673 C CA . GLY A 1 89 ? -0.843 -14.867 -5.23 1 98.88 89 GLY A CA 1
ATOM 674 C C . GLY A 1 89 ? -1.993 -15.484 -4.457 1 98.88 89 GLY A C 1
ATOM 675 O O . GLY A 1 89 ? -3.156 -15.328 -4.832 1 98.88 89 GLY A O 1
ATOM 676 N N . GLY A 1 90 ? -1.629 -16.25 -3.41 1 98.81 90 GLY A N 1
ATOM 677 C CA . GLY A 1 90 ? -2.668 -16.766 -2.535 1 98.81 90 GLY A CA 1
ATOM 678 C C . GLY A 1 90 ? -3.438 -15.68 -1.812 1 98.81 90 GLY A C 1
ATOM 679 O O . GLY A 1 90 ? -4.66 -15.758 -1.686 1 98.81 90 GLY A O 1
ATOM 680 N N . ALA A 1 91 ? -2.684 -14.695 -1.322 1 98.69 91 ALA A N 1
ATOM 681 C CA . ALA A 1 91 ? -3.328 -13.539 -0.699 1 98.69 91 ALA A CA 1
ATOM 682 C C . ALA A 1 91 ? -4.25 -12.828 -1.686 1 98.69 91 ALA A C 1
ATOM 684 O O . ALA A 1 91 ? -5.395 -12.508 -1.355 1 98.69 91 ALA A O 1
ATOM 685 N N . VAL A 1 92 ? -3.768 -12.602 -2.891 1 98.88 92 VAL A N 1
ATOM 686 C CA . VAL A 1 92 ? -4.543 -11.938 -3.93 1 98.88 92 VAL A CA 1
ATOM 687 C C . VAL A 1 92 ? -5.777 -12.766 -4.266 1 98.88 92 VAL A C 1
ATOM 689 O O . VAL A 1 92 ? -6.875 -12.227 -4.426 1 98.88 92 VAL A O 1
ATOM 692 N N . ALA A 1 93 ? -5.621 -14.047 -4.316 1 98.94 93 ALA A N 1
ATOM 693 C CA . ALA A 1 93 ? -6.719 -14.953 -4.637 1 98.94 93 ALA A CA 1
ATOM 694 C C . ALA A 1 93 ? -7.828 -14.867 -3.592 1 98.94 93 ALA A C 1
ATOM 696 O O . ALA A 1 93 ? -9.008 -14.844 -3.934 1 98.94 93 ALA A O 1
ATOM 697 N N . MET A 1 94 ? -7.43 -14.875 -2.346 1 98.88 94 MET A N 1
ATOM 698 C CA . MET A 1 94 ? -8.422 -14.773 -1.276 1 98.88 94 MET A CA 1
ATOM 699 C C . MET A 1 94 ? -9.172 -13.453 -1.348 1 98.88 94 MET A C 1
ATOM 701 O O . MET A 1 94 ? -10.383 -13.406 -1.155 1 98.88 94 MET A O 1
ATOM 705 N N . HIS A 1 95 ? -8.477 -12.375 -1.651 1 98.88 95 HIS A N 1
ATOM 706 C CA . HIS A 1 95 ? -9.125 -11.078 -1.822 1 98.88 95 HIS A CA 1
ATOM 707 C C . HIS A 1 95 ? -10.062 -11.086 -3.021 1 98.88 95 HIS A C 1
ATOM 709 O O . HIS A 1 95 ? -11.148 -10.492 -2.971 1 98.88 95 HIS A O 1
ATOM 715 N N . LEU A 1 96 ? -9.602 -11.727 -4.109 1 98.75 96 LEU A N 1
ATOM 716 C CA . LEU A 1 96 ? -10.453 -11.836 -5.293 1 98.75 96 LEU A CA 1
ATOM 717 C C . LEU A 1 96 ? -11.742 -12.57 -4.973 1 98.75 96 LEU A C 1
ATOM 719 O O . LEU A 1 96 ? -12.828 -12.125 -5.355 1 98.75 96 LEU A O 1
ATOM 723 N N . ALA A 1 97 ? -11.641 -13.664 -4.238 1 98.81 97 ALA A N 1
ATOM 724 C CA . ALA A 1 97 ? -12.812 -14.445 -3.863 1 98.81 97 ALA A CA 1
ATOM 725 C C . ALA A 1 97 ? -13.766 -13.617 -3.002 1 98.81 97 ALA A C 1
ATOM 727 O O . ALA A 1 97 ? -14.984 -13.711 -3.145 1 98.81 97 ALA A O 1
ATOM 728 N N . ALA A 1 98 ? -13.211 -12.852 -2.094 1 98.75 98 ALA A N 1
ATOM 729 C CA . ALA A 1 98 ? -14.023 -12.023 -1.213 1 98.75 98 ALA A CA 1
ATOM 730 C C . ALA A 1 98 ? -14.734 -10.922 -1.997 1 98.75 98 ALA A C 1
ATOM 732 O O . ALA A 1 98 ? -15.906 -10.625 -1.745 1 98.75 98 ALA A O 1
ATOM 733 N N . ALA A 1 99 ? -14.07 -10.352 -2.947 1 98.12 99 ALA A N 1
ATOM 734 C CA . ALA A 1 99 ? -14.57 -9.195 -3.682 1 98.12 99 ALA A CA 1
ATOM 735 C C . ALA A 1 99 ? -15.516 -9.625 -4.801 1 98.12 99 ALA A C 1
ATOM 737 O O . ALA A 1 99 ? -16.469 -8.906 -5.137 1 98.12 99 ALA A O 1
ATOM 738 N N . ARG A 1 100 ? -15.18 -10.703 -5.414 1 97.75 100 ARG A N 1
ATOM 739 C CA . ARG A 1 100 ? -15.922 -11.203 -6.57 1 97.75 100 ARG A CA 1
ATOM 740 C C . ARG A 1 100 ? -16.234 -12.688 -6.426 1 97.75 100 ARG A C 1
ATOM 742 O O . ARG A 1 100 ? -15.758 -13.508 -7.215 1 97.75 100 ARG A O 1
ATOM 749 N N . PRO A 1 101 ? -17.094 -13 -5.484 1 97.94 101 PRO A N 1
ATOM 750 C CA . PRO A 1 101 ? -17.375 -14.422 -5.234 1 97.94 101 PRO A CA 1
ATOM 751 C C . PRO A 1 101 ? -17.984 -15.117 -6.445 1 97.94 101 PRO A C 1
ATOM 753 O O . PRO A 1 101 ? -17.797 -16.328 -6.629 1 97.94 101 PRO A O 1
ATOM 756 N N . ASP A 1 102 ? -18.609 -14.375 -7.301 1 96.56 102 ASP A N 1
ATOM 757 C CA . ASP A 1 102 ? -19.297 -14.938 -8.461 1 96.56 102 ASP A CA 1
ATOM 758 C C . ASP A 1 102 ? -18.297 -15.375 -9.531 1 96.56 102 ASP A C 1
ATOM 760 O O . ASP A 1 102 ? -18.656 -16.109 -10.453 1 96.56 102 ASP A O 1
ATOM 764 N N . GLN A 1 103 ? -17.078 -14.969 -9.398 1 97.19 103 GLN A N 1
ATOM 765 C CA . GLN A 1 103 ? -16.078 -15.273 -10.422 1 97.19 103 GLN A CA 1
ATOM 766 C C . GLN A 1 103 ? -15.172 -16.422 -9.984 1 97.19 103 GLN A C 1
ATOM 768 O O . GLN A 1 103 ? -14.336 -16.891 -10.758 1 97.19 103 GLN A O 1
ATOM 773 N N . VAL A 1 104 ? -15.336 -16.906 -8.773 1 97.75 104 VAL A N 1
ATOM 774 C CA . VAL A 1 104 ? -14.414 -17.875 -8.211 1 97.75 104 VAL A CA 1
ATOM 775 C C . VAL A 1 104 ? -15.156 -19.172 -7.902 1 97.75 104 VAL A C 1
ATOM 777 O O . VAL A 1 104 ? -16.047 -19.203 -7.055 1 97.75 104 VAL A O 1
ATOM 780 N N . ALA A 1 105 ? -14.805 -20.219 -8.586 1 97.31 105 ALA A N 1
ATOM 781 C CA . ALA A 1 105 ? -15.43 -21.516 -8.367 1 97.31 105 ALA A CA 1
ATOM 782 C C . ALA A 1 105 ? -14.836 -22.219 -7.148 1 97.31 105 ALA A C 1
ATOM 784 O O . ALA A 1 105 ? -15.547 -22.875 -6.391 1 97.31 105 ALA A O 1
ATOM 785 N N . ALA A 1 106 ? -13.578 -22.109 -6.992 1 98.56 106 ALA A N 1
ATOM 786 C CA . ALA A 1 106 ? -12.812 -22.703 -5.898 1 98.56 106 ALA A CA 1
ATOM 787 C C . ALA A 1 106 ? -11.438 -22.047 -5.777 1 98.56 106 ALA A C 1
ATOM 789 O O . ALA A 1 106 ? -10.984 -21.359 -6.691 1 98.56 106 ALA A O 1
ATOM 790 N N . LEU A 1 107 ? -10.828 -22.219 -4.594 1 98.88 107 LEU A N 1
ATOM 791 C CA . LEU A 1 107 ? -9.484 -21.719 -4.344 1 98.88 107 LEU A CA 1
ATOM 792 C C . LEU A 1 107 ? -8.5 -22.859 -4.109 1 98.88 107 LEU A C 1
ATOM 794 O O . LEU A 1 107 ? -8.812 -23.812 -3.391 1 98.88 107 LEU A O 1
ATOM 798 N N . VAL A 1 108 ? -7.418 -22.781 -4.77 1 98.94 108 VAL A N 1
ATOM 799 C CA . VAL A 1 108 ? -6.234 -23.578 -4.449 1 98.94 108 VAL A CA 1
ATOM 800 C C . VAL A 1 108 ? -5.098 -22.656 -4.02 1 98.94 108 VAL A C 1
ATOM 802 O O . VAL A 1 108 ? -4.504 -21.969 -4.848 1 98.94 108 VAL A O 1
ATOM 805 N N . LEU A 1 109 ? -4.824 -22.672 -2.744 1 98.94 109 LEU A N 1
ATOM 806 C CA . LEU A 1 109 ? -3.818 -21.781 -2.17 1 98.94 109 LEU A CA 1
ATOM 807 C C . LEU A 1 109 ? -2.52 -22.531 -1.899 1 98.94 109 LEU A C 1
ATOM 809 O O . LEU A 1 109 ? -2.473 -23.422 -1.034 1 98.94 109 LEU A O 1
ATOM 813 N N . LEU A 1 110 ? -1.524 -22.172 -2.658 1 98.88 110 LEU A N 1
ATOM 814 C CA . LEU A 1 110 ? -0.237 -22.859 -2.533 1 98.88 110 LEU A CA 1
ATOM 815 C C . LEU A 1 110 ? 0.71 -22.062 -1.644 1 98.88 110 LEU A C 1
ATOM 817 O O . LEU A 1 110 ? 1.292 -21.062 -2.082 1 98.88 110 LEU A O 1
ATOM 821 N N . ASP A 1 111 ? 0.851 -22.469 -0.356 1 98.81 111 ASP A N 1
ATOM 822 C CA . ASP A 1 111 ? 1.693 -21.875 0.674 1 98.81 111 ASP A CA 1
ATOM 823 C C . ASP A 1 111 ? 1.493 -20.359 0.739 1 98.81 111 ASP A C 1
ATOM 825 O O . ASP A 1 111 ? 2.457 -19.594 0.65 1 98.81 111 ASP A O 1
ATOM 829 N N . PRO A 1 112 ? 0.26 -19.984 0.981 1 98.75 112 PRO A N 1
ATOM 830 C CA . PRO A 1 112 ? -0.069 -18.562 0.921 1 98.75 112 PRO A CA 1
ATOM 831 C C . PRO A 1 112 ? 0.6 -17.75 2.033 1 98.75 112 PRO A C 1
ATOM 833 O O . PRO A 1 112 ? 0.718 -18.234 3.162 1 98.75 112 PRO A O 1
ATOM 836 N N . ALA A 1 113 ? 1.097 -16.609 1.694 1 97.69 113 ALA A N 1
ATOM 837 C CA . ALA A 1 113 ? 1.611 -15.633 2.65 1 97.69 113 ALA A CA 1
ATOM 838 C C . ALA A 1 113 ? 0.56 -14.578 2.973 1 97.69 113 ALA A C 1
ATOM 840 O O . ALA A 1 113 ? 0.185 -13.781 2.109 1 97.69 113 ALA A O 1
ATOM 841 N N . VAL A 1 114 ? 0.06 -14.57 4.203 1 97.06 114 VAL A N 1
ATOM 842 C CA . VAL A 1 114 ? -0.986 -13.656 4.648 1 97.06 114 VAL A CA 1
ATOM 843 C C . VAL A 1 114 ? -0.741 -13.258 6.102 1 97.06 114 VAL A C 1
ATOM 845 O O . VAL A 1 114 ? -0.265 -14.07 6.898 1 97.06 114 VAL A O 1
ATOM 848 N N . ALA A 1 115 ? -1.008 -12.023 6.398 1 97.38 115 ALA A N 1
ATOM 849 C CA . ALA A 1 115 ? -0.943 -11.508 7.762 1 97.38 115 ALA A CA 1
ATOM 850 C C . ALA A 1 115 ? 0.444 -11.719 8.359 1 97.38 115 ALA A C 1
ATOM 852 O O . ALA A 1 115 ? 0.576 -12.25 9.469 1 97.38 115 ALA A O 1
ATOM 853 N N . LEU A 1 116 ? 1.448 -11.375 7.566 1 97.62 116 LEU A N 1
ATOM 854 C CA . LEU A 1 116 ? 2.826 -11.484 8.031 1 97.62 116 LEU A CA 1
ATOM 855 C C . LEU A 1 116 ? 3.1 -10.469 9.141 1 97.62 116 LEU A C 1
ATOM 857 O O . LEU A 1 116 ? 2.451 -9.422 9.203 1 97.62 116 LEU A O 1
ATOM 861 N N . ASP A 1 117 ? 4.086 -10.805 9.992 1 97.25 117 ASP A N 1
ATOM 862 C CA . ASP A 1 117 ? 4.52 -9.875 11.031 1 97.25 117 ASP A CA 1
ATOM 863 C C . ASP A 1 117 ? 5.121 -8.617 10.422 1 97.25 117 ASP A C 1
ATOM 865 O O . ASP A 1 117 ? 6.07 -8.688 9.641 1 97.25 117 ASP A O 1
ATOM 869 N N . GLY A 1 118 ? 4.594 -7.535 10.852 1 97.56 118 GLY A N 1
ATOM 870 C CA . GLY A 1 118 ? 4.977 -6.266 10.25 1 97.56 118 GLY A CA 1
ATOM 871 C C . GLY A 1 118 ? 6.445 -5.934 10.445 1 97.56 118 GLY A C 1
ATOM 872 O O . GLY A 1 118 ? 7.066 -5.316 9.578 1 97.56 118 GLY A O 1
ATOM 873 N N . SER A 1 119 ? 7.016 -6.219 11.562 1 97.31 119 SER A N 1
ATOM 874 C CA . SER A 1 119 ? 8.43 -5.961 11.82 1 97.31 119 SER A CA 1
ATOM 875 C C . SER A 1 119 ? 9.32 -6.836 10.938 1 97.31 119 SER A C 1
ATOM 877 O O . SER A 1 119 ? 10.375 -6.391 10.477 1 97.31 119 SER A O 1
ATOM 879 N N . ARG A 1 120 ? 8.883 -8.062 10.742 1 97.12 120 ARG A N 1
ATOM 880 C CA . ARG A 1 120 ? 9.625 -8.953 9.852 1 97.12 120 ARG A CA 1
ATOM 881 C C . ARG A 1 120 ? 9.578 -8.453 8.414 1 97.12 120 ARG A C 1
ATOM 883 O O . ARG A 1 120 ? 10.578 -8.516 7.695 1 97.12 120 ARG A O 1
ATOM 890 N N . VAL A 1 121 ? 8.414 -8.008 8.047 1 97.94 121 VAL A N 1
ATOM 891 C CA . VAL A 1 121 ? 8.266 -7.43 6.711 1 97.94 121 VAL A CA 1
ATOM 892 C C . VAL A 1 121 ? 9.234 -6.266 6.539 1 97.94 121 VAL A C 1
ATOM 894 O O . VAL A 1 121 ? 9.906 -6.156 5.508 1 97.94 121 VAL A O 1
ATOM 897 N N . ARG A 1 122 ? 9.289 -5.41 7.492 1 97.88 122 ARG A N 1
ATOM 898 C CA . ARG A 1 122 ? 10.203 -4.281 7.43 1 97.88 122 ARG A CA 1
ATOM 899 C C . ARG A 1 122 ? 11.641 -4.754 7.238 1 97.88 122 ARG A C 1
ATOM 901 O O . ARG A 1 122 ? 12.383 -4.195 6.426 1 97.88 122 ARG A O 1
ATOM 908 N N . GLU A 1 123 ? 12.008 -5.758 7.953 1 97.38 123 GLU A N 1
ATOM 909 C CA . GLU A 1 123 ? 13.359 -6.301 7.836 1 97.38 123 GLU A CA 1
ATOM 910 C C . GLU A 1 123 ? 13.633 -6.816 6.426 1 97.38 123 GLU A C 1
ATOM 912 O O . GLU A 1 123 ? 14.703 -6.574 5.867 1 97.38 123 GLU A O 1
ATOM 917 N N . VAL A 1 124 ? 12.688 -7.523 5.879 1 97 124 VAL A N 1
ATOM 918 C CA . VAL A 1 124 ? 12.82 -8.094 4.543 1 97 124 VAL A CA 1
ATOM 919 C C . VAL A 1 124 ? 12.969 -6.973 3.516 1 97 124 VAL A C 1
ATOM 921 O O . VAL A 1 124 ? 13.844 -7.023 2.652 1 97 124 VAL A O 1
ATOM 924 N N . VAL A 1 125 ? 12.164 -5.984 3.631 1 98.06 125 VAL A N 1
ATOM 925 C CA . VAL A 1 125 ? 12.148 -4.883 2.674 1 98.06 125 VAL A CA 1
ATOM 926 C C . VAL A 1 125 ? 13.438 -4.074 2.791 1 98.06 125 VAL A C 1
ATOM 928 O O . VAL A 1 125 ? 14.008 -3.658 1.78 1 98.06 125 VAL A O 1
ATOM 931 N N . ASP A 1 126 ? 13.891 -3.828 4.012 1 96.31 126 ASP A N 1
ATOM 932 C CA . ASP A 1 126 ? 15.148 -3.115 4.207 1 96.31 126 ASP A CA 1
ATOM 933 C C . ASP A 1 126 ? 16.312 -3.85 3.539 1 96.31 126 ASP A C 1
ATOM 935 O O . ASP A 1 126 ? 17.172 -3.225 2.926 1 96.31 126 ASP A O 1
ATOM 939 N N . ALA A 1 127 ? 16.328 -5.137 3.678 1 96.12 127 ALA A N 1
ATOM 940 C CA . ALA A 1 127 ? 17.375 -5.941 3.047 1 96.12 127 ALA A CA 1
ATOM 941 C C . ALA A 1 127 ? 17.266 -5.867 1.525 1 96.12 127 ALA A C 1
ATOM 943 O O . ALA A 1 127 ? 18.297 -5.785 0.836 1 96.12 127 ALA A O 1
ATOM 944 N N . MET A 1 128 ? 16.094 -5.902 1.004 1 96 128 MET A N 1
ATOM 945 C CA . MET A 1 128 ? 15.852 -5.816 -0.433 1 96 128 MET A CA 1
ATOM 946 C C . MET A 1 128 ? 16.344 -4.488 -0.99 1 96 128 MET A C 1
ATOM 948 O O . MET A 1 128 ? 17 -4.453 -2.037 1 96 128 MET A O 1
ATOM 952 N N . LEU A 1 129 ? 16.047 -3.439 -0.281 1 95.62 129 LEU A N 1
ATOM 953 C CA . LEU A 1 129 ? 16.453 -2.109 -0.714 1 95.62 129 LEU A CA 1
ATOM 954 C C . LEU A 1 129 ? 17.969 -1.948 -0.619 1 95.62 129 LEU A C 1
ATOM 956 O O . LEU A 1 129 ? 18.562 -1.233 -1.422 1 95.62 129 LEU A O 1
ATOM 960 N N . ALA A 1 130 ? 18.562 -2.619 0.336 1 93.44 130 ALA A N 1
ATOM 961 C CA . ALA A 1 130 ? 20.016 -2.539 0.525 1 93.44 130 ALA A CA 1
ATOM 962 C C . ALA A 1 130 ? 20.75 -3.307 -0.568 1 93.44 130 ALA A C 1
ATOM 964 O O . ALA A 1 130 ? 21.891 -2.965 -0.917 1 93.44 130 ALA A O 1
ATOM 965 N N . SER A 1 131 ? 20.141 -4.375 -1.123 1 93.69 131 SER A N 1
ATOM 966 C CA . SER A 1 131 ? 20.719 -5.215 -2.168 1 93.69 131 SER A CA 1
ATOM 967 C C . SER A 1 131 ? 19.688 -5.531 -3.25 1 93.69 131 SER A C 1
ATOM 969 O O . SER A 1 131 ? 19.25 -6.676 -3.379 1 93.69 131 SER A O 1
ATOM 971 N N . PRO A 1 132 ? 19.453 -4.543 -4.078 1 93 132 PRO A N 1
ATOM 972 C CA . PRO A 1 132 ? 18.297 -4.668 -4.984 1 93 132 PRO A CA 1
ATOM 973 C C . PRO A 1 132 ? 18.625 -5.496 -6.23 1 93 132 PRO A C 1
ATOM 975 O O . PRO A 1 132 ? 17.719 -5.859 -6.984 1 93 132 PRO A O 1
ATOM 978 N N . ASP A 1 133 ? 19.938 -5.73 -6.473 1 96.31 133 ASP A N 1
ATOM 979 C CA . ASP A 1 133 ? 20.312 -6.402 -7.715 1 96.31 133 ASP A CA 1
ATOM 980 C C . ASP A 1 133 ? 21.547 -7.281 -7.508 1 96.31 133 ASP A C 1
ATOM 982 O O . ASP A 1 133 ? 21.938 -7.551 -6.371 1 96.31 133 ASP A O 1
ATOM 986 N N . TYR A 1 134 ? 21.922 -7.895 -8.562 1 98.06 134 TYR A N 1
ATOM 987 C CA . TYR A 1 134 ? 23 -8.867 -8.508 1 98.06 134 TYR A CA 1
ATOM 988 C C . TYR A 1 134 ? 24.172 -8.438 -9.375 1 98.06 134 TYR A C 1
ATOM 990 O O . TYR A 1 134 ? 23.984 -7.793 -10.414 1 98.06 134 TYR A O 1
ATOM 998 N N . LEU A 1 135 ? 25.375 -8.859 -9.008 1 97.69 135 LEU A N 1
ATOM 999 C CA . LEU A 1 135 ? 26.578 -8.547 -9.781 1 97.69 135 LEU A CA 1
ATOM 1000 C C . LEU A 1 135 ? 26.562 -9.273 -11.125 1 97.69 135 LEU A C 1
ATOM 1002 O O . LEU A 1 135 ? 27.016 -8.727 -12.133 1 97.69 135 LEU A O 1
ATOM 1006 N N . ASP A 1 136 ? 26.094 -10.539 -11.133 1 97.56 136 ASP A N 1
ATOM 1007 C CA . ASP A 1 136 ? 26.047 -11.367 -12.336 1 97.56 136 ASP A CA 1
ATOM 1008 C C . ASP A 1 136 ? 25.016 -12.484 -12.18 1 97.56 136 ASP A C 1
ATOM 1010 O O . ASP A 1 136 ? 24.453 -12.672 -11.102 1 97.56 136 ASP A O 1
ATOM 1014 N N . PRO A 1 137 ? 24.734 -13.125 -13.289 1 97.94 137 PRO A N 1
ATOM 1015 C CA . PRO A 1 137 ? 23.719 -14.188 -13.25 1 97.94 137 PRO A CA 1
ATOM 1016 C C . PRO A 1 137 ? 24.078 -15.312 -12.273 1 97.94 137 PRO A C 1
ATOM 1018 O O . PRO A 1 137 ? 23.203 -15.922 -11.672 1 97.94 137 PRO A O 1
ATOM 1021 N N . ALA A 1 138 ? 25.312 -15.562 -12.086 1 98.06 138 ALA A N 1
ATOM 1022 C CA . ALA A 1 138 ? 25.75 -16.641 -11.188 1 98.06 138 ALA A CA 1
ATOM 1023 C C . ALA A 1 138 ? 25.359 -16.312 -9.742 1 98.06 138 ALA A C 1
ATOM 1025 O O . ALA A 1 138 ? 24.984 -17.219 -8.984 1 98.06 138 ALA A O 1
ATOM 1026 N N . GLU A 1 139 ? 25.547 -15.078 -9.367 1 97.88 139 GLU A N 1
ATOM 1027 C CA . GLU A 1 139 ? 25.141 -14.648 -8.031 1 97.88 139 GLU A CA 1
ATOM 1028 C C . GLU A 1 139 ? 23.641 -14.828 -7.812 1 97.88 139 GLU A C 1
ATOM 1030 O O . GLU A 1 139 ? 23.219 -15.32 -6.77 1 97.88 139 GLU A O 1
ATOM 1035 N N . ALA A 1 140 ? 22.875 -14.406 -8.797 1 97.75 140 ALA A N 1
ATOM 1036 C CA . ALA A 1 140 ? 21.422 -14.562 -8.734 1 97.75 140 ALA A CA 1
ATOM 1037 C C . ALA A 1 140 ? 21.031 -16.031 -8.625 1 97.75 140 ALA A C 1
ATOM 1039 O O . ALA A 1 140 ? 20.172 -16.391 -7.812 1 97.75 140 ALA A O 1
ATOM 1040 N N . ARG A 1 141 ? 21.609 -16.828 -9.438 1 98.12 141 ARG A N 1
ATOM 1041 C CA . ARG A 1 141 ? 21.312 -18.266 -9.43 1 98.12 141 ARG A CA 1
ATOM 1042 C C . ARG A 1 141 ? 21.641 -18.875 -8.078 1 98.12 141 ARG A C 1
ATOM 1044 O O . ARG A 1 141 ? 20.875 -19.703 -7.57 1 98.12 141 ARG A O 1
ATOM 1051 N N . ALA A 1 142 ? 22.781 -18.531 -7.523 1 97.44 142 ALA A N 1
ATOM 1052 C CA . ALA A 1 142 ? 23.219 -19.094 -6.25 1 97.44 142 ALA A CA 1
ATOM 1053 C C . ALA A 1 142 ? 22.25 -18.734 -5.129 1 97.44 142 ALA A C 1
ATOM 1055 O O . ALA A 1 142 ? 21.953 -19.578 -4.27 1 97.44 142 ALA A O 1
ATOM 1056 N N . GLU A 1 143 ? 21.828 -17.531 -5.133 1 94.81 143 GLU A N 1
ATOM 1057 C CA . GLU A 1 143 ? 20.891 -17.109 -4.109 1 94.81 143 GLU A CA 1
ATOM 1058 C C . GLU A 1 143 ? 19.594 -17.922 -4.176 1 94.81 143 GLU A C 1
ATOM 1060 O O . GLU A 1 143 ? 19.094 -18.391 -3.15 1 94.81 143 GLU A O 1
ATOM 1065 N N . LYS A 1 144 ? 19.016 -18.109 -5.398 1 94.88 144 LYS A N 1
ATOM 1066 C CA . LYS A 1 144 ? 17.797 -18.891 -5.543 1 94.88 144 LYS A CA 1
ATOM 1067 C C . LYS A 1 144 ? 18.047 -20.359 -5.168 1 94.88 144 LYS A C 1
ATOM 1069 O O . LYS A 1 144 ? 17.234 -20.969 -4.48 1 94.88 144 LYS A O 1
ATOM 1074 N N . ALA A 1 145 ? 19.188 -20.859 -5.59 1 95.88 145 ALA A N 1
ATOM 1075 C CA . ALA A 1 145 ? 19.484 -22.266 -5.445 1 95.88 145 ALA A CA 1
ATOM 1076 C C . ALA A 1 145 ? 19.672 -22.641 -3.977 1 95.88 145 ALA A C 1
ATOM 1078 O O . ALA A 1 145 ? 19.438 -23.781 -3.584 1 95.88 145 ALA A O 1
ATOM 1079 N N . THR A 1 146 ? 20.031 -21.688 -3.166 1 93.5 146 THR A N 1
ATOM 1080 C CA . THR A 1 146 ? 20.281 -21.953 -1.756 1 93.5 146 THR A CA 1
ATOM 1081 C C . THR A 1 146 ? 19.141 -21.453 -0.892 1 93.5 146 THR A C 1
ATOM 1083 O O . THR A 1 146 ? 19.188 -21.562 0.335 1 93.5 146 THR A O 1
ATOM 1086 N N . GLY A 1 147 ? 18.156 -20.906 -1.48 1 91.94 147 GLY A N 1
ATOM 1087 C CA . GLY A 1 147 ? 16.984 -20.375 -0.782 1 91.94 147 GLY A CA 1
ATOM 1088 C C . GLY A 1 147 ? 15.703 -21.125 -1.117 1 91.94 147 GLY A C 1
ATOM 1089 O O . GLY A 1 147 ? 15.648 -22.344 -1.018 1 91.94 147 GLY A O 1
ATOM 1090 N N . ALA A 1 148 ? 14.758 -20.375 -1.637 1 89.81 148 ALA A N 1
ATOM 1091 C CA . ALA A 1 148 ? 13.398 -20.875 -1.816 1 89.81 148 ALA A CA 1
ATOM 1092 C C . ALA A 1 148 ? 13.359 -21.969 -2.891 1 89.81 148 ALA A C 1
ATOM 1094 O O . ALA A 1 148 ? 12.445 -22.797 -2.906 1 89.81 148 ALA A O 1
ATOM 1095 N N . TRP A 1 149 ? 14.367 -22.016 -3.797 1 95.44 149 TRP A N 1
ATOM 1096 C CA . TRP A 1 149 ? 14.352 -22.953 -4.922 1 95.44 149 TRP A CA 1
ATOM 1097 C C . TRP A 1 149 ? 15.266 -24.141 -4.656 1 95.44 149 TRP A C 1
ATOM 1099 O O . TRP A 1 149 ? 15.594 -24.891 -5.574 1 95.44 149 TRP A O 1
ATOM 1109 N N . ALA A 1 150 ? 15.68 -24.328 -3.387 1 95.06 150 ALA A N 1
ATOM 1110 C CA . ALA A 1 150 ? 16.703 -25.297 -3.031 1 95.06 150 ALA A CA 1
ATOM 1111 C C . ALA A 1 150 ? 16.266 -26.719 -3.402 1 95.06 150 ALA A C 1
ATOM 1113 O O . ALA A 1 150 ? 17.094 -27.578 -3.707 1 95.06 150 ALA A O 1
ATOM 1114 N N . ASP A 1 151 ? 15.008 -27 -3.396 1 96.31 151 ASP A N 1
ATOM 1115 C CA . ASP A 1 151 ? 14.539 -28.359 -3.678 1 96.31 151 ASP A CA 1
ATOM 1116 C C . ASP A 1 151 ? 13.883 -28.438 -5.055 1 96.31 151 ASP A C 1
ATOM 1118 O O . ASP A 1 151 ? 13.117 -29.359 -5.328 1 96.31 151 ASP A O 1
ATOM 1122 N N . VAL A 1 152 ? 14.102 -27.422 -5.902 1 97.19 152 VAL A N 1
ATOM 1123 C CA . VAL A 1 152 ? 13.617 -27.406 -7.277 1 97.19 152 VAL A 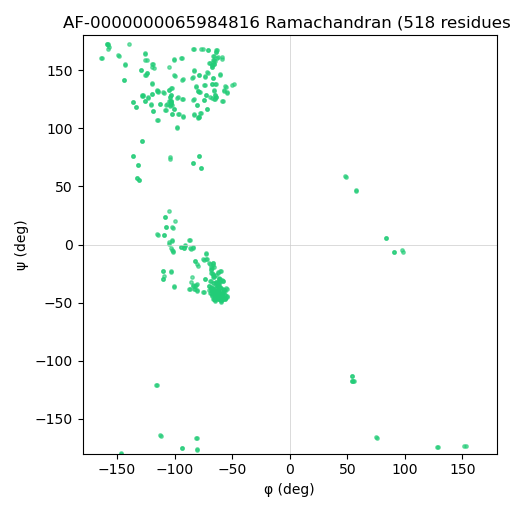CA 1
ATOM 1124 C C . VAL A 1 152 ? 14.695 -27.938 -8.211 1 97.19 152 VAL A C 1
ATOM 1126 O O . VAL A 1 152 ? 15.883 -27.672 -8.023 1 97.19 152 VAL A O 1
ATOM 1129 N N . ASP A 1 153 ? 14.32 -28.719 -9.258 1 96.5 153 ASP A N 1
ATOM 1130 C CA . ASP A 1 153 ? 15.258 -29.266 -10.227 1 96.5 153 ASP A CA 1
ATOM 1131 C C . ASP A 1 153 ? 16.062 -28.156 -10.891 1 96.5 153 ASP A C 1
ATOM 1133 O O . ASP A 1 153 ? 15.5 -27.172 -11.375 1 96.5 153 ASP A O 1
ATOM 1137 N N . PRO A 1 154 ? 17.375 -28.312 -10.984 1 97.12 154 PRO A N 1
ATOM 1138 C CA . PRO A 1 154 ? 18.25 -27.266 -11.508 1 97.12 154 PRO A CA 1
ATOM 1139 C C . PRO A 1 154 ? 17.844 -26.797 -12.906 1 97.12 154 PRO A C 1
ATOM 1141 O O . PRO A 1 154 ? 17.859 -25.609 -13.195 1 97.12 154 PRO A O 1
ATOM 1144 N N . PRO A 1 155 ? 17.391 -27.703 -13.781 1 96.88 155 PRO A N 1
ATOM 1145 C CA . PRO A 1 155 ? 16.984 -27.219 -15.102 1 96.88 155 PRO A CA 1
ATOM 1146 C C . PRO A 1 155 ? 15.789 -26.281 -15.039 1 96.88 155 PRO A C 1
ATOM 1148 O O . PRO A 1 155 ? 15.672 -25.359 -15.859 1 96.88 155 PRO A O 1
ATOM 1151 N N . VAL A 1 156 ? 14.914 -26.531 -14.078 1 96.75 156 VAL A N 1
ATOM 1152 C CA . VAL A 1 156 ? 13.758 -25.656 -13.898 1 96.75 156 VAL A CA 1
ATOM 1153 C C . VAL A 1 156 ? 14.219 -24.281 -13.422 1 96.75 156 VAL A C 1
ATOM 1155 O O . VAL A 1 156 ? 13.734 -23.266 -13.906 1 96.75 156 VAL A O 1
ATOM 1158 N N . LEU A 1 157 ? 15.141 -24.281 -12.477 1 97.44 157 LEU A N 1
ATOM 1159 C CA . LEU A 1 157 ? 15.719 -23.031 -11.992 1 97.44 157 LEU A CA 1
ATOM 1160 C C . LEU A 1 157 ? 16.422 -22.281 -13.117 1 97.44 157 LEU A C 1
ATOM 1162 O O . LEU A 1 157 ? 16.281 -21.062 -13.25 1 97.44 157 LEU A O 1
ATOM 1166 N N . ASP A 1 158 ? 17.172 -23 -13.961 1 97.94 158 ASP A N 1
ATOM 1167 C CA . ASP A 1 158 ? 17.906 -22.391 -15.055 1 97.94 158 ASP A CA 1
ATOM 1168 C C . ASP A 1 158 ? 16.938 -21.766 -16.062 1 97.94 158 ASP A C 1
ATOM 1170 O O . ASP A 1 158 ? 17.203 -20.688 -16.594 1 97.94 158 ASP A O 1
ATOM 1174 N N . ALA A 1 159 ? 15.852 -22.453 -16.328 1 96.75 159 ALA A N 1
ATOM 1175 C CA . ALA A 1 159 ? 14.836 -21.906 -17.219 1 96.75 159 ALA A CA 1
ATOM 1176 C C . ALA A 1 159 ? 14.242 -20.625 -16.656 1 96.75 159 ALA A C 1
ATOM 1178 O O . ALA A 1 159 ? 13.938 -19.688 -17.406 1 96.75 159 ALA A O 1
ATOM 1179 N N . GLU A 1 160 ? 14.047 -20.625 -15.359 1 97.19 160 GLU A N 1
ATOM 1180 C CA . GLU A 1 160 ? 13.555 -19.422 -14.688 1 97.19 160 GLU A CA 1
ATOM 1181 C C . GLU A 1 160 ? 14.531 -18.266 -14.852 1 97.19 160 GLU A C 1
ATOM 1183 O O . GLU A 1 160 ? 14.117 -17.141 -15.117 1 97.19 160 GLU A O 1
ATOM 1188 N N . LEU A 1 161 ? 15.805 -18.5 -14.68 1 97.88 161 LEU A N 1
ATOM 1189 C CA . LEU A 1 161 ? 16.812 -17.469 -14.844 1 97.88 161 LEU A CA 1
ATOM 1190 C C . LEU A 1 161 ? 16.797 -16.906 -16.266 1 97.88 161 LEU A C 1
ATOM 1192 O O . LEU A 1 161 ? 16.844 -15.695 -16.469 1 97.88 161 LEU A O 1
ATOM 1196 N N . ASP A 1 162 ? 16.672 -17.812 -17.203 1 97.44 162 ASP A N 1
ATOM 1197 C CA . ASP A 1 162 ? 16.688 -17.406 -18.609 1 97.44 162 ASP A CA 1
ATOM 1198 C C . ASP A 1 162 ? 15.5 -16.5 -18.922 1 97.44 162 ASP A C 1
ATOM 1200 O O . ASP A 1 162 ? 15.617 -15.578 -19.734 1 97.44 162 ASP A O 1
ATOM 1204 N N . GLU A 1 163 ? 14.438 -16.766 -18.266 1 97.38 163 GLU A N 1
ATOM 1205 C CA . GLU A 1 163 ? 13.211 -16.031 -18.562 1 97.38 163 GLU A CA 1
ATOM 1206 C C . GLU A 1 163 ? 13.125 -14.734 -17.766 1 97.38 163 GLU A C 1
ATOM 1208 O O . GLU A 1 163 ? 12.672 -13.711 -18.281 1 97.38 163 GLU A O 1
ATOM 1213 N N . HIS A 1 164 ? 13.539 -14.758 -16.609 1 97.94 164 HIS A N 1
ATOM 1214 C CA . HIS A 1 164 ? 13.102 -13.773 -15.633 1 97.94 164 HIS A CA 1
ATOM 1215 C C . HIS A 1 164 ? 14.227 -12.805 -15.273 1 97.94 164 HIS A C 1
ATOM 1217 O O . HIS A 1 164 ? 13.969 -11.648 -14.93 1 97.94 164 HIS A O 1
ATOM 1223 N N . LEU A 1 165 ? 15.492 -13.273 -15.336 1 98.44 165 LEU A N 1
ATOM 1224 C CA . LEU A 1 165 ? 16.625 -12.422 -15.008 1 98.44 165 LEU A CA 1
ATOM 1225 C C . LEU A 1 165 ? 16.969 -11.5 -16.172 1 98.44 165 LEU A C 1
ATOM 1227 O O . LEU A 1 165 ? 17.031 -11.945 -17.328 1 98.44 165 LEU A O 1
ATOM 1231 N N . VAL A 1 166 ? 17.156 -10.234 -15.906 1 98.31 166 VAL A N 1
ATOM 1232 C CA . VAL A 1 166 ? 17.422 -9.273 -16.969 1 98.31 166 VAL A CA 1
ATOM 1233 C C . VAL A 1 166 ? 18.656 -8.445 -16.625 1 98.31 166 VAL A C 1
ATOM 1235 O O . VAL A 1 166 ? 18.953 -8.227 -15.453 1 98.31 166 VAL A O 1
ATOM 1238 N N . ALA A 1 167 ? 19.344 -8.023 -17.641 1 97.81 167 ALA A N 1
ATOM 1239 C CA . ALA A 1 167 ? 20.422 -7.047 -17.469 1 97.81 167 ALA A CA 1
ATOM 1240 C C . ALA A 1 167 ? 19.859 -5.656 -17.203 1 97.81 167 ALA A C 1
ATOM 1242 O O . ALA A 1 167 ? 18.875 -5.246 -17.812 1 97.81 167 ALA A O 1
ATOM 1243 N N . LEU A 1 168 ? 20.5 -5.012 -16.266 1 96 168 LEU A N 1
ATOM 1244 C CA . LEU A 1 168 ? 20.094 -3.66 -15.914 1 96 168 LEU A CA 1
ATOM 1245 C C . LEU A 1 168 ? 21 -2.621 -16.547 1 96 168 LEU A C 1
ATOM 1247 O O . LEU A 1 168 ? 22.141 -2.934 -16.922 1 96 168 LEU A O 1
ATOM 1251 N N . PRO A 1 169 ? 20.484 -1.392 -16.656 1 93.19 169 PRO A N 1
ATOM 1252 C CA . PRO A 1 169 ? 21.281 -0.339 -17.281 1 93.19 169 PRO A CA 1
ATOM 1253 C C . PRO A 1 169 ? 22.609 -0.077 -16.547 1 93.19 169 PRO A C 1
ATOM 1255 O O . PRO A 1 169 ? 23.578 0.368 -17.172 1 93.19 169 PRO A O 1
ATOM 1258 N N . ASN A 1 170 ? 22.719 -0.391 -15.359 1 92.94 170 ASN A N 1
ATOM 1259 C CA . ASN A 1 170 ? 23.922 -0.128 -14.57 1 92.94 170 ASN A CA 1
ATOM 1260 C C . ASN A 1 170 ? 24.938 -1.253 -14.703 1 92.94 170 ASN A C 1
ATOM 1262 O O . ASN A 1 170 ? 25.953 -1.268 -14 1 92.94 170 ASN A O 1
ATOM 1266 N N . GLY A 1 171 ? 24.625 -2.238 -15.562 1 96.56 171 GLY A N 1
ATOM 1267 C CA . GLY A 1 171 ? 25.547 -3.338 -15.82 1 96.56 171 GLY A CA 1
ATOM 1268 C C . GLY A 1 171 ? 25.328 -4.52 -14.891 1 96.56 171 GLY A C 1
ATOM 1269 O O . GLY A 1 171 ? 25.984 -5.551 -15.023 1 96.56 171 GLY A O 1
ATOM 1270 N N . ARG A 1 172 ? 24.469 -4.32 -13.953 1 97.5 172 ARG A N 1
ATOM 1271 C CA . ARG A 1 172 ? 24.125 -5.395 -13.023 1 97.5 172 ARG A CA 1
ATOM 1272 C C . ARG A 1 172 ? 22.891 -6.156 -13.492 1 97.5 172 ARG A C 1
ATOM 1274 O O . ARG A 1 172 ? 22.453 -5.992 -14.633 1 97.5 172 ARG A O 1
ATOM 1281 N N . TYR A 1 173 ? 22.438 -7.094 -12.656 1 98.38 173 TYR A N 1
ATOM 1282 C CA . TYR A 1 173 ? 21.312 -7.934 -13.055 1 98.38 173 TYR A CA 1
ATOM 1283 C C . TYR A 1 173 ? 20.203 -7.883 -12.016 1 98.38 173 TYR A C 1
ATOM 1285 O O . TYR A 1 173 ? 20.469 -7.723 -10.82 1 98.38 173 TYR A O 1
ATOM 1293 N N . GLY A 1 174 ? 19.016 -7.957 -12.422 1 97.88 174 GLY A N 1
ATOM 1294 C CA . GLY A 1 174 ? 17.844 -8.039 -11.562 1 97.88 174 GLY A CA 1
ATOM 1295 C C . GLY A 1 174 ? 16.703 -8.828 -12.18 1 97.88 174 GLY A C 1
ATOM 1296 O O . GLY A 1 174 ? 16.734 -9.164 -13.367 1 97.88 174 GLY A O 1
ATOM 1297 N N . TRP A 1 175 ? 15.789 -9.219 -11.352 1 97.81 175 TRP A N 1
ATOM 1298 C CA . TRP A 1 175 ? 14.594 -9.875 -11.867 1 97.81 175 TRP A CA 1
ATOM 1299 C C . TRP A 1 175 ? 13.711 -8.891 -12.625 1 97.81 175 TRP A C 1
ATOM 1301 O O . TRP A 1 175 ? 13.812 -7.676 -12.422 1 97.81 175 TRP A O 1
ATOM 1311 N N . ARG A 1 176 ? 12.859 -9.383 -13.547 1 98 176 ARG A N 1
ATOM 1312 C CA . ARG A 1 176 ? 11.93 -8.547 -14.305 1 98 176 ARG A CA 1
ATOM 1313 C C . ARG A 1 176 ? 10.727 -8.156 -13.453 1 98 176 ARG A C 1
ATOM 1315 O O . ARG A 1 176 ? 9.594 -8.539 -13.758 1 98 176 ARG A O 1
ATOM 1322 N N . ILE A 1 177 ? 10.93 -7.363 -12.398 1 97.81 177 ILE A N 1
ATOM 1323 C CA . ILE A 1 177 ? 9.914 -6.855 -11.477 1 97.81 177 ILE A CA 1
ATOM 1324 C C . ILE A 1 177 ? 10.258 -5.426 -11.07 1 97.81 177 ILE A C 1
ATOM 1326 O O . ILE A 1 177 ? 11.422 -5.02 -11.133 1 97.81 177 ILE A O 1
ATOM 1330 N N . SER A 1 178 ? 9.234 -4.719 -10.711 1 97.81 178 SER A N 1
ATOM 1331 C CA . SER A 1 178 ? 9.391 -3.373 -10.172 1 97.81 178 SER A CA 1
ATOM 1332 C C . SER A 1 178 ? 9.781 -3.41 -8.695 1 97.81 178 SER A C 1
ATOM 1334 O O . SER A 1 178 ? 9.031 -3.91 -7.859 1 97.81 178 SER A O 1
ATOM 1336 N N . LEU A 1 179 ? 10.945 -2.83 -8.422 1 97.38 179 LEU A N 1
ATOM 1337 C CA . LEU A 1 179 ? 11.414 -2.818 -7.043 1 97.38 179 LEU A CA 1
ATOM 1338 C C . LEU A 1 179 ? 10.422 -2.094 -6.137 1 97.38 179 LEU A C 1
ATOM 1340 O O . LEU A 1 179 ? 10.031 -2.615 -5.09 1 97.38 179 LEU A O 1
ATOM 1344 N N . PRO A 1 180 ? 9.93 -0.896 -6.52 1 98.44 180 PRO A N 1
ATOM 1345 C CA . PRO A 1 180 ? 8.953 -0.243 -5.645 1 98.44 180 PRO A CA 1
ATOM 1346 C C . PRO A 1 180 ? 7.668 -1.055 -5.48 1 98.44 180 PRO A C 1
ATOM 1348 O O . PRO A 1 180 ? 7.07 -1.06 -4.402 1 98.44 180 PRO A O 1
ATOM 1351 N N . ALA A 1 181 ? 7.234 -1.727 -6.488 1 98.69 181 ALA A N 1
ATOM 1352 C CA . ALA A 1 181 ? 6.055 -2.58 -6.352 1 98.69 181 ALA A CA 1
ATOM 1353 C C . ALA A 1 181 ? 6.297 -3.691 -5.336 1 98.69 181 ALA A C 1
ATOM 1355 O O . ALA A 1 181 ? 5.418 -4.008 -4.531 1 98.69 181 ALA A O 1
ATOM 1356 N N . MET A 1 182 ? 7.477 -4.262 -5.359 1 98.44 182 MET A N 1
ATOM 1357 C CA . MET A 1 182 ? 7.805 -5.332 -4.422 1 98.44 182 MET A CA 1
ATOM 1358 C C . MET A 1 182 ? 7.762 -4.828 -2.982 1 98.44 182 MET A C 1
ATOM 1360 O O . MET A 1 182 ? 7.254 -5.52 -2.096 1 98.44 182 MET A O 1
ATOM 1364 N N . VAL A 1 183 ? 8.297 -3.637 -2.779 1 98.62 183 VAL A N 1
ATOM 1365 C CA . VAL A 1 183 ? 8.234 -3.023 -1.456 1 98.62 183 VAL A CA 1
ATOM 1366 C C . VAL A 1 183 ? 6.781 -2.932 -0.998 1 98.62 183 VAL A C 1
ATOM 1368 O O . VAL A 1 183 ? 6.449 -3.326 0.124 1 98.62 183 VAL A O 1
ATOM 1371 N N . CYS A 1 184 ? 5.941 -2.48 -1.856 1 98.88 184 CYS A N 1
ATOM 1372 C CA . CYS A 1 184 ? 4.531 -2.297 -1.53 1 98.88 184 CYS A CA 1
ATOM 1373 C C . CYS A 1 184 ? 3.848 -3.637 -1.29 1 98.88 184 CYS A C 1
ATOM 1375 O O . CYS A 1 184 ? 3.027 -3.766 -0.38 1 98.88 184 CYS A O 1
ATOM 1377 N N . TYR A 1 185 ? 4.152 -4.613 -2.082 1 98.88 185 TYR A N 1
ATOM 1378 C CA . TYR A 1 185 ? 3.486 -5.902 -1.947 1 98.88 185 TYR A CA 1
ATOM 1379 C C . TYR A 1 185 ? 3.9 -6.594 -0.654 1 98.88 185 TYR A C 1
ATOM 1381 O O . TYR A 1 185 ? 3.084 -7.258 -0.008 1 98.88 185 TYR A O 1
ATOM 1389 N N . TRP A 1 186 ? 5.145 -6.473 -0.276 1 98.69 186 TRP A N 1
ATOM 1390 C CA . TRP A 1 186 ? 5.531 -6.984 1.037 1 98.69 186 TRP A CA 1
ATOM 1391 C C . TRP A 1 186 ? 4.727 -6.305 2.141 1 98.69 186 TRP A C 1
ATOM 1393 O O . TRP A 1 186 ? 4.25 -6.965 3.066 1 98.69 186 TRP A O 1
ATOM 1403 N N . SER A 1 187 ? 4.59 -4.988 2.037 1 98.81 187 SER A N 1
ATOM 1404 C CA . SER A 1 187 ? 3.756 -4.258 2.986 1 98.81 187 SER A CA 1
ATOM 1405 C C . SER A 1 187 ? 2.336 -4.812 3.014 1 98.81 187 SER A C 1
ATOM 1407 O O . SER A 1 187 ? 1.756 -4.996 4.086 1 98.81 187 SER A O 1
ATOM 1409 N N . GLU A 1 188 ? 1.723 -5.055 1.839 1 98.69 188 GLU A N 1
ATOM 1410 C CA . GLU A 1 188 ? 0.368 -5.582 1.709 1 98.69 188 GLU A CA 1
ATOM 1411 C C . GLU A 1 188 ? 0.229 -6.926 2.42 1 98.69 188 GLU A C 1
ATOM 1413 O O . GLU A 1 188 ? -0.835 -7.246 2.955 1 98.69 188 GLU A O 1
ATOM 1418 N N . LEU A 1 189 ? 1.271 -7.703 2.475 1 98.44 189 LEU A N 1
ATOM 1419 C CA . LEU A 1 189 ? 1.237 -9.031 3.068 1 98.44 189 LEU A CA 1
ATOM 1420 C C . LEU A 1 189 ? 1.133 -8.953 4.586 1 98.44 189 LEU A C 1
ATOM 1422 O O . LEU A 1 189 ? 0.852 -9.953 5.25 1 98.44 189 LEU A O 1
ATOM 1426 N N . ALA A 1 190 ? 1.337 -7.762 5.152 1 98.06 190 ALA A N 1
ATOM 1427 C CA . ALA A 1 190 ? 1.219 -7.574 6.598 1 98.06 190 ALA A CA 1
ATOM 1428 C C . ALA A 1 190 ? -0.197 -7.152 6.98 1 98.06 190 ALA A C 1
ATOM 1430 O O . ALA A 1 190 ? -0.508 -7.008 8.164 1 98.06 190 ALA A O 1
ATOM 1431 N N . ARG A 1 191 ? -1.097 -6.953 6.016 1 97.69 191 ARG A N 1
ATOM 1432 C CA . ARG A 1 191 ? -2.484 -6.609 6.309 1 97.69 191 ARG A CA 1
ATOM 1433 C C . ARG A 1 191 ? -3.186 -7.746 7.047 1 97.69 191 ARG A C 1
ATOM 1435 O O . ARG A 1 191 ? -2.719 -8.891 7.031 1 97.69 191 ARG A O 1
ATOM 1442 N N . ASP A 1 192 ? -4.324 -7.457 7.605 1 96.56 192 ASP A N 1
ATOM 1443 C CA . ASP A 1 192 ? -5.148 -8.477 8.25 1 96.56 192 ASP A CA 1
ATOM 1444 C C . ASP A 1 192 ? -5.672 -9.484 7.23 1 96.56 192 ASP A C 1
ATOM 1446 O O . ASP A 1 192 ? -5.801 -9.172 6.047 1 96.56 192 ASP A O 1
ATOM 1450 N N . ILE A 1 193 ? -5.969 -10.656 7.734 1 97.94 193 ILE A N 1
ATOM 1451 C CA . ILE A 1 193 ? -6.461 -11.734 6.887 1 97.94 193 ILE A CA 1
ATOM 1452 C C . ILE A 1 193 ? -7.82 -11.352 6.301 1 97.94 193 ILE A C 1
ATOM 1454 O O . ILE A 1 193 ? -8.703 -10.883 7.02 1 97.94 193 ILE A O 1
ATOM 1458 N N . VAL A 1 194 ? -7.98 -11.453 5.016 1 98.31 194 VAL A N 1
ATOM 1459 C CA . VAL A 1 194 ? -9.266 -11.422 4.332 1 98.31 194 VAL A CA 1
ATOM 1460 C C . VAL A 1 194 ? -9.664 -12.844 3.922 1 98.31 194 VAL A C 1
ATOM 1462 O O . VAL A 1 194 ? -8.914 -13.523 3.223 1 98.31 194 VAL A O 1
ATOM 1465 N N . LEU A 1 195 ? -10.805 -13.258 4.363 1 98.81 195 LEU A N 1
ATOM 1466 C CA . LEU A 1 195 ? -11.227 -14.633 4.129 1 98.81 195 LEU A CA 1
ATOM 1467 C C . LEU A 1 195 ? -12.219 -14.711 2.969 1 98.81 195 LEU A C 1
ATOM 1469 O O . LEU A 1 195 ? -12.992 -13.773 2.744 1 98.81 195 LEU A O 1
ATOM 1473 N N . PRO A 1 196 ? -12.172 -15.797 2.182 1 98.56 196 PRO A N 1
ATOM 1474 C CA . PRO A 1 196 ? -13.219 -16 1.18 1 98.56 196 PRO A CA 1
ATOM 1475 C C . PRO A 1 196 ? -14.602 -16.172 1.803 1 98.56 196 PRO A C 1
ATOM 1477 O O . PRO A 1 196 ? -14.711 -16.453 2.996 1 98.56 196 PRO A O 1
ATOM 1480 N N . PRO A 1 197 ? -15.641 -15.977 1.043 1 98.44 197 PRO A N 1
ATOM 1481 C CA . PRO A 1 197 ? -16.984 -16.156 1.583 1 98.44 197 PRO A CA 1
ATOM 1482 C C . PRO A 1 197 ? -17.281 -17.609 1.947 1 98.44 197 PRO A C 1
ATOM 1484 O O . PRO A 1 197 ? -16.672 -18.531 1.391 1 98.44 197 PRO A O 1
ATOM 1487 N N . VAL A 1 198 ? -18.266 -17.734 2.83 1 98.31 198 VAL A N 1
ATOM 1488 C CA . VAL A 1 198 ? -18.75 -19.047 3.191 1 98.31 198 VAL A CA 1
ATOM 1489 C C . VAL A 1 198 ? -19.188 -19.797 1.936 1 98.31 198 VAL A C 1
ATOM 1491 O O . VAL A 1 198 ? -19.812 -19.219 1.047 1 98.31 198 VAL A O 1
ATOM 1494 N N . GLY A 1 199 ? -18.828 -21 1.859 1 97.94 199 GLY A N 1
ATOM 1495 C CA . GLY A 1 199 ? -19.234 -21.828 0.728 1 97.94 199 GLY A CA 1
ATOM 1496 C C . GLY A 1 199 ? -18.188 -21.922 -0.355 1 97.94 199 GLY A C 1
ATOM 1497 O O . GLY A 1 199 ? -18.328 -22.703 -1.3 1 97.94 199 GLY A O 1
ATOM 1498 N N . THR A 1 200 ? -17.094 -21.203 -0.235 1 98.38 200 THR A N 1
ATOM 1499 C CA . THR A 1 200 ? -16 -21.266 -1.207 1 98.38 200 THR A CA 1
ATOM 1500 C C . THR A 1 200 ? -15.125 -22.484 -0.962 1 98.38 200 THR A C 1
ATOM 1502 O O . THR A 1 200 ? -14.391 -22.547 0.026 1 98.38 200 THR A O 1
ATOM 1505 N N . ALA A 1 201 ? -15.227 -23.453 -1.854 1 98.5 201 ALA A N 1
ATOM 1506 C CA . ALA A 1 201 ? -14.328 -24.609 -1.745 1 98.5 201 ALA A CA 1
ATOM 1507 C C . ALA A 1 201 ? -12.867 -24.172 -1.805 1 98.5 2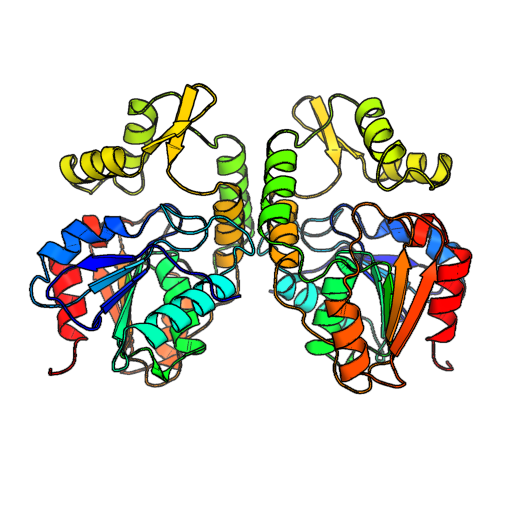01 ALA A C 1
ATOM 1509 O O . ALA A 1 201 ? -12.453 -23.5 -2.75 1 98.5 201 ALA A O 1
ATOM 1510 N N . THR A 1 202 ? -12.086 -24.531 -0.755 1 98.88 202 THR A N 1
ATOM 1511 C CA . THR A 1 202 ? -10.711 -24.047 -0.648 1 98.88 202 THR A CA 1
ATOM 1512 C C . THR A 1 202 ? -9.773 -25.188 -0.23 1 98.88 202 THR A C 1
ATOM 1514 O O . THR A 1 202 ? -10.016 -25.859 0.773 1 98.88 202 THR A O 1
ATOM 1517 N N . THR A 1 203 ? -8.805 -25.438 -1.027 1 98.94 203 THR A N 1
ATOM 1518 C CA . THR A 1 203 ? -7.699 -26.297 -0.638 1 98.94 203 THR A CA 1
ATOM 1519 C C . THR A 1 203 ? -6.438 -25.469 -0.39 1 98.94 203 THR A C 1
ATOM 1521 O O . THR A 1 203 ? -6.004 -24.719 -1.257 1 98.94 203 THR A O 1
ATOM 1524 N N . LEU A 1 204 ? -5.918 -25.547 0.785 1 98.94 204 LEU A N 1
ATOM 1525 C CA . LEU A 1 204 ? -4.641 -24.922 1.106 1 98.94 204 LEU A CA 1
ATOM 1526 C C . LEU A 1 204 ? -3.531 -25.969 1.193 1 98.94 204 LEU A C 1
ATOM 1528 O O . LEU A 1 204 ? -3.672 -26.984 1.894 1 98.94 204 LEU A O 1
ATOM 1532 N N . VAL A 1 205 ? -2.529 -25.75 0.403 1 98.94 205 VAL A N 1
ATOM 1533 C CA . VAL A 1 205 ? -1.339 -26.594 0.447 1 98.94 205 VAL A CA 1
ATOM 1534 C C . VAL A 1 205 ? -0.238 -25.891 1.24 1 98.94 205 VAL A C 1
ATOM 1536 O O . VAL A 1 205 ? 0.239 -24.828 0.843 1 98.94 205 VAL A O 1
ATOM 1539 N N . ARG A 1 206 ? 0.151 -26.469 2.34 1 98.75 206 ARG A N 1
ATOM 1540 C CA . ARG A 1 206 ? 1.259 -25.969 3.146 1 98.75 206 ARG A CA 1
ATOM 1541 C C . ARG A 1 206 ? 2.568 -26.641 2.764 1 98.75 206 ARG A C 1
ATOM 1543 O O . ARG A 1 206 ? 2.631 -27.875 2.674 1 98.75 206 ARG A O 1
ATOM 1550 N N . ALA A 1 207 ? 3.57 -25.828 2.436 1 98.56 207 ALA A N 1
ATOM 1551 C CA . ALA A 1 207 ? 4.918 -26.328 2.199 1 98.56 207 ALA A CA 1
ATOM 1552 C C . ALA A 1 207 ? 5.645 -26.594 3.516 1 98.56 207 ALA A C 1
ATOM 1554 O O . ALA A 1 207 ? 6.121 -25.656 4.164 1 98.56 207 ALA A O 1
ATOM 1555 N N . VAL A 1 208 ? 5.871 -27.781 3.859 1 96.81 208 VAL A N 1
ATOM 1556 C CA . VAL A 1 208 ? 6.254 -28.125 5.227 1 96.81 208 VAL A CA 1
ATOM 1557 C C . VAL A 1 208 ? 7.738 -27.828 5.434 1 96.81 208 VAL A C 1
ATOM 1559 O O . VAL A 1 208 ? 8.195 -27.672 6.57 1 96.81 208 VAL A O 1
ATOM 1562 N N . ARG A 1 209 ? 8.516 -27.688 4.324 1 96.62 209 ARG A N 1
ATOM 1563 C CA . ARG A 1 209 ? 9.945 -27.438 4.473 1 96.62 209 ARG A CA 1
ATOM 1564 C C . ARG A 1 209 ? 10.281 -25.969 4.234 1 96.62 209 ARG A C 1
ATOM 1566 O O . ARG A 1 209 ? 11.453 -25.578 4.234 1 96.62 209 ARG A O 1
ATOM 1573 N N . ALA A 1 210 ? 9.211 -25.25 4.035 1 95.5 210 ALA A N 1
ATOM 1574 C CA . ALA A 1 210 ? 9.461 -23.828 3.793 1 95.5 210 ALA A CA 1
ATOM 1575 C C . ALA A 1 210 ? 10.047 -23.156 5.031 1 95.5 210 ALA A C 1
ATOM 1577 O O . ALA A 1 210 ? 9.578 -23.391 6.148 1 95.5 210 ALA A O 1
ATOM 1578 N N . SER A 1 211 ? 11.07 -22.406 4.84 1 92.25 211 SER A N 1
ATOM 1579 C CA . SER A 1 211 ? 11.672 -21.562 5.867 1 92.25 211 SER A CA 1
ATOM 1580 C C . SER A 1 211 ? 11.961 -20.156 5.336 1 92.25 211 SER A C 1
ATOM 1582 O O . SER A 1 211 ? 12.789 -19.984 4.441 1 92.25 211 SER A O 1
ATOM 1584 N N . PRO A 1 212 ? 11.375 -19.219 5.883 1 91.38 212 PRO A N 1
ATOM 1585 C CA . PRO A 1 212 ? 10.398 -19.219 6.98 1 91.38 212 PRO A CA 1
ATOM 1586 C C . PRO A 1 212 ? 9.078 -19.875 6.598 1 91.38 212 PRO A C 1
ATOM 1588 O O . PRO A 1 212 ? 8.797 -20.062 5.41 1 91.38 212 PRO A O 1
ATOM 1591 N N . ALA A 1 213 ? 8.328 -20.219 7.641 1 94.12 213 ALA A N 1
ATOM 1592 C CA . ALA A 1 213 ? 6.969 -20.703 7.438 1 94.12 213 ALA A CA 1
ATOM 1593 C C . ALA A 1 213 ? 6.012 -19.547 7.156 1 94.12 213 ALA A C 1
ATOM 1595 O O . ALA A 1 213 ? 5.98 -18.562 7.898 1 94.12 213 ALA A O 1
ATOM 1596 N N . TYR A 1 214 ? 5.219 -19.703 6.121 1 95.69 214 TYR A N 1
ATOM 1597 C CA . TYR A 1 214 ? 4.297 -18.641 5.746 1 95.69 214 TYR A CA 1
ATOM 1598 C C . TYR A 1 214 ? 2.887 -18.938 6.246 1 95.69 214 TYR A C 1
ATOM 1600 O O . TYR A 1 214 ? 2.152 -18.031 6.629 1 95.69 214 TYR A O 1
ATOM 1608 N N . VAL A 1 215 ? 2.504 -20.141 6.238 1 98.12 215 VAL A N 1
ATOM 1609 C CA . VAL A 1 215 ? 1.164 -20.531 6.668 1 98.12 215 VAL A CA 1
ATOM 1610 C C . VAL A 1 215 ? 1.096 -20.547 8.195 1 98.12 215 VAL A C 1
ATOM 1612 O O . VAL A 1 215 ? 1.705 -21.406 8.844 1 98.12 215 VAL A O 1
ATOM 1615 N N . SER A 1 216 ? 0.343 -19.672 8.742 1 97.31 216 SER A N 1
ATOM 1616 C CA . SER A 1 216 ? 0.251 -19.547 10.195 1 97.31 216 SER A CA 1
ATOM 1617 C C . SER A 1 216 ? -0.917 -20.359 10.742 1 97.31 216 SER A C 1
ATOM 1619 O O . SER A 1 216 ? -1.878 -20.641 10.023 1 97.31 216 SER A O 1
ATOM 1621 N N . ASP A 1 217 ? -0.836 -20.641 12.047 1 97.44 217 ASP A N 1
ATOM 1622 C CA . ASP A 1 217 ? -1.955 -21.266 12.734 1 97.44 217 ASP A CA 1
ATOM 1623 C C . ASP A 1 217 ? -3.189 -20.375 12.727 1 97.44 217 ASP A C 1
ATOM 1625 O O . ASP A 1 217 ? -4.32 -20.859 12.672 1 97.44 217 ASP A O 1
ATOM 1629 N N . GLN A 1 218 ? -2.928 -19.141 12.773 1 97.44 218 GLN A N 1
ATOM 1630 C CA . GLN A 1 218 ? -4.016 -18.172 12.742 1 97.44 218 GLN A CA 1
ATOM 1631 C C . GLN A 1 218 ? -4.805 -18.266 11.445 1 97.44 218 GLN A C 1
ATOM 1633 O O . GLN A 1 218 ? -6.039 -18.266 11.453 1 97.44 218 GLN A O 1
ATOM 1638 N N . LEU A 1 219 ? -4.094 -18.312 10.359 1 98.38 219 LEU A N 1
ATOM 1639 C CA . LEU A 1 219 ? -4.754 -18.438 9.062 1 98.38 219 LEU A CA 1
ATOM 1640 C C . LEU A 1 219 ? -5.555 -19.734 8.977 1 98.38 219 LEU A C 1
ATOM 1642 O O . LEU A 1 219 ? -6.711 -19.719 8.547 1 98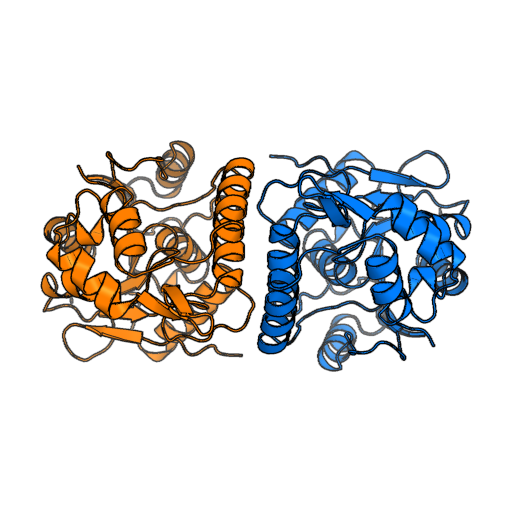.38 219 LEU A O 1
ATOM 1646 N N . LEU A 1 220 ? -4.938 -20.859 9.383 1 98.62 220 LEU A N 1
ATOM 1647 C CA . LEU A 1 220 ? -5.594 -22.156 9.32 1 98.62 220 LEU A CA 1
ATOM 1648 C C . LEU A 1 220 ? -6.863 -22.172 10.172 1 98.62 220 LEU A C 1
ATOM 1650 O O . LEU A 1 220 ? -7.91 -22.641 9.719 1 98.62 220 LEU A O 1
ATOM 1654 N N . ALA A 1 221 ? -6.758 -21.625 11.336 1 98.62 221 ALA A N 1
ATOM 1655 C CA . ALA A 1 221 ? -7.91 -21.562 12.234 1 98.62 221 ALA A CA 1
ATOM 1656 C C . ALA A 1 221 ? -9.031 -20.719 11.641 1 98.62 221 ALA A C 1
ATOM 1658 O O . ALA A 1 221 ? -10.203 -21.078 11.734 1 98.62 221 ALA A O 1
ATOM 1659 N N . ALA A 1 222 ? -8.664 -19.609 11.062 1 98.69 222 ALA A N 1
ATOM 1660 C CA . ALA A 1 222 ? -9.641 -18.703 10.477 1 98.69 222 ALA A CA 1
ATOM 1661 C C . ALA A 1 222 ? -10.359 -19.359 9.297 1 98.69 222 ALA A C 1
ATOM 1663 O O . ALA A 1 222 ? -11.578 -19.234 9.164 1 98.69 222 ALA A O 1
ATOM 1664 N N . LEU A 1 223 ? -9.602 -20 8.445 1 98.81 223 LEU A N 1
ATOM 1665 C CA . LEU A 1 223 ? -10.188 -20.672 7.285 1 98.81 223 LEU A CA 1
ATOM 1666 C C . LEU A 1 223 ? -11.102 -21.812 7.723 1 98.81 223 LEU A C 1
ATOM 1668 O O . LEU A 1 223 ? -12.188 -22 7.172 1 98.81 223 LEU A O 1
ATOM 1672 N N . ASP A 1 224 ? -10.641 -22.594 8.672 1 98.69 224 ASP A N 1
ATOM 1673 C CA . ASP A 1 224 ? -11.43 -23.703 9.18 1 98.69 224 ASP A CA 1
ATOM 1674 C C . ASP A 1 224 ? -12.75 -23.219 9.766 1 98.69 224 ASP A C 1
ATOM 1676 O O . ASP A 1 224 ? -13.805 -23.797 9.5 1 98.69 224 ASP A O 1
ATOM 1680 N N . LYS A 1 225 ? -12.656 -22.234 10.586 1 98.69 225 LYS A N 1
ATOM 1681 C CA . LYS A 1 225 ? -13.844 -21.672 11.219 1 98.69 225 LYS A CA 1
ATOM 1682 C C . LYS A 1 225 ? -14.82 -21.125 10.18 1 98.69 225 LYS A C 1
ATOM 1684 O O . LYS A 1 225 ? -16.031 -21.328 10.281 1 98.69 225 LYS A O 1
ATOM 1689 N N . ARG A 1 226 ? -14.32 -20.453 9.164 1 98.5 226 ARG A N 1
ATOM 1690 C CA . ARG A 1 226 ? -15.125 -19.781 8.148 1 98.5 226 ARG A CA 1
ATOM 1691 C C . ARG A 1 226 ? -15.734 -20.781 7.176 1 98.5 226 ARG A C 1
ATOM 1693 O O . ARG A 1 226 ? -16.906 -20.656 6.797 1 98.5 226 ARG A O 1
ATOM 1700 N N . LEU A 1 227 ? -15.008 -21.797 6.766 1 98.56 227 LEU A N 1
ATOM 1701 C CA . LEU A 1 227 ? -15.391 -22.594 5.602 1 98.56 227 LEU A CA 1
ATOM 1702 C C . LEU A 1 227 ? -15.836 -24 6.02 1 98.56 227 LEU A C 1
ATOM 1704 O O . LEU A 1 227 ? -16.531 -24.672 5.262 1 98.56 227 LEU A O 1
ATOM 1708 N N . GLY A 1 228 ? -15.414 -24.484 7.176 1 98 228 GLY A N 1
ATOM 1709 C CA . GLY A 1 228 ? -15.805 -25.797 7.641 1 98 228 GLY A CA 1
ATOM 1710 C C . GLY A 1 228 ? -15.469 -26.906 6.66 1 98 228 GLY A C 1
ATOM 1711 O O . GLY A 1 228 ? -14.305 -27.078 6.281 1 98 228 GLY A O 1
ATOM 1712 N N . ALA A 1 229 ? -16.469 -27.609 6.141 1 98.12 229 ALA A N 1
ATOM 1713 C CA . ALA A 1 229 ? -16.297 -28.766 5.273 1 98.12 229 ALA A CA 1
ATOM 1714 C C . ALA A 1 229 ? -15.758 -28.359 3.906 1 98.12 229 ALA A C 1
ATOM 1716 O O . ALA A 1 229 ? -15.25 -29.203 3.156 1 98.12 229 ALA A O 1
ATOM 1717 N N . ASP A 1 230 ? -15.844 -27.109 3.619 1 98.38 230 ASP A N 1
ATOM 1718 C CA . ASP A 1 230 ? -15.375 -26.609 2.328 1 98.38 230 ASP A CA 1
ATOM 1719 C C . ASP A 1 230 ? -13.867 -26.344 2.354 1 98.38 230 ASP A C 1
ATOM 1721 O O . ASP A 1 230 ? -13.273 -26 1.33 1 98.38 230 ASP A O 1
ATOM 1725 N N . PHE A 1 231 ? -13.234 -26.562 3.516 1 98.81 231 PHE A N 1
ATOM 1726 C CA . PHE A 1 231 ? -11.812 -26.297 3.666 1 98.81 231 PHE A CA 1
ATOM 1727 C C . PHE A 1 231 ? -11.039 -27.609 3.797 1 98.81 231 PHE A C 1
ATOM 1729 O O . PHE A 1 231 ? -11.422 -28.484 4.566 1 98.81 231 PHE A O 1
ATOM 1736 N N . GLU A 1 232 ? -10.008 -27.656 2.996 1 98.75 232 GLU A N 1
ATOM 1737 C CA . GLU A 1 232 ? -9.086 -28.781 3.057 1 98.75 232 GLU A CA 1
ATOM 1738 C C . GLU A 1 232 ? -7.641 -28.312 3.186 1 98.75 232 GLU A C 1
ATOM 1740 O O . GLU A 1 232 ? -7.203 -27.438 2.443 1 98.75 232 GLU A O 1
ATOM 1745 N N . LEU A 1 233 ? -6.969 -28.875 4.199 1 98.81 233 LEU A N 1
ATOM 1746 C CA . LEU A 1 233 ? -5.539 -28.625 4.359 1 98.81 233 LEU A CA 1
ATOM 1747 C C . LEU A 1 233 ? -4.719 -29.828 3.91 1 98.81 233 LEU A C 1
ATOM 1749 O O . LEU A 1 233 ? -4.992 -30.953 4.316 1 98.81 233 LEU A O 1
ATOM 1753 N N . LEU A 1 234 ? -3.773 -29.547 3.025 1 98.88 234 LEU A N 1
ATOM 1754 C CA . LEU A 1 234 ? -2.809 -30.562 2.596 1 98.88 234 LEU A CA 1
ATOM 1755 C C . LEU A 1 234 ? -1.386 -30.125 2.934 1 98.88 234 LEU A C 1
ATOM 1757 O O . LEU A 1 234 ? -1.037 -28.953 2.783 1 98.88 234 LEU A O 1
ATOM 1761 N N . ASP A 1 235 ? -0.596 -31.094 3.418 1 98.69 235 ASP A N 1
ATOM 1762 C CA . ASP A 1 235 ? 0.826 -30.859 3.643 1 98.69 235 ASP A CA 1
ATOM 1763 C C . ASP A 1 235 ? 1.672 -31.484 2.541 1 98.69 235 ASP A C 1
ATOM 1765 O O . ASP A 1 235 ? 1.555 -32.688 2.273 1 98.69 235 ASP A O 1
ATOM 1769 N N . PHE A 1 236 ? 2.43 -30.656 1.85 1 98.75 236 PHE A N 1
ATOM 1770 C CA . PHE A 1 236 ? 3.373 -31.172 0.86 1 98.75 236 PHE A CA 1
ATOM 1771 C C . PHE A 1 236 ? 4.801 -31.109 1.396 1 98.75 236 PHE A C 1
ATOM 1773 O O . PHE A 1 236 ? 5.211 -30.109 1.985 1 98.75 236 PHE A O 1
ATOM 1780 N N . ASP A 1 237 ? 5.555 -32.219 1.237 1 98.19 237 ASP A N 1
ATOM 1781 C CA . ASP A 1 237 ? 6.949 -32.281 1.666 1 98.19 237 ASP A CA 1
ATOM 1782 C C . ASP A 1 237 ? 7.867 -31.594 0.669 1 98.19 237 ASP A C 1
ATOM 1784 O O . ASP A 1 237 ? 8.648 -32.25 -0.028 1 98.19 237 ASP A O 1
ATOM 1788 N N . CYS A 1 238 ? 7.891 -30.344 0.661 1 98.12 238 CYS A N 1
ATOM 1789 C CA . CYS A 1 238 ? 8.703 -29.516 -0.224 1 98.12 238 CYS A CA 1
ATOM 1790 C C . CYS A 1 238 ? 8.906 -28.125 0.364 1 98.12 238 CYS A C 1
ATOM 1792 O O . CYS A 1 238 ? 8.398 -27.828 1.447 1 98.12 238 CYS A O 1
ATOM 1794 N N . GLY A 1 239 ? 9.781 -27.344 -0.285 1 97.69 239 GLY A N 1
ATOM 1795 C CA . GLY A 1 239 ? 9.969 -25.953 0.063 1 97.69 239 GLY A CA 1
ATOM 1796 C C . GLY A 1 239 ? 8.906 -25.031 -0.514 1 97.69 239 GLY A C 1
ATOM 1797 O O . GLY A 1 239 ? 7.844 -25.5 -0.935 1 97.69 239 GLY A O 1
ATOM 1798 N N . HIS A 1 240 ? 9.156 -23.75 -0.468 1 97.75 240 HIS A N 1
ATOM 1799 C CA . HIS A 1 240 ? 8.164 -22.719 -0.728 1 97.75 240 HIS A CA 1
ATOM 1800 C C . HIS A 1 240 ? 7.715 -22.734 -2.184 1 97.75 240 HIS A C 1
ATOM 1802 O O . HIS A 1 240 ? 6.621 -22.266 -2.506 1 97.75 240 HIS A O 1
ATOM 1808 N N . MET A 1 241 ? 8.555 -23.219 -3.082 1 97.94 241 MET A N 1
ATOM 1809 C CA . MET A 1 241 ? 8.219 -23.234 -4.504 1 97.94 241 MET A CA 1
ATOM 1810 C C . MET A 1 241 ? 7.387 -24.453 -4.852 1 97.94 241 MET A C 1
ATOM 1812 O O . MET A 1 241 ? 7.805 -25.281 -5.668 1 97.94 241 MET A O 1
ATOM 1816 N N . VAL A 1 242 ? 6.188 -24.469 -4.406 1 98.44 242 VAL A N 1
ATOM 1817 C CA . VAL A 1 242 ? 5.312 -25.641 -4.402 1 98.44 242 VAL A CA 1
ATOM 1818 C C . VAL A 1 242 ? 5.008 -26.062 -5.836 1 98.44 242 VAL A C 1
ATOM 1820 O O . VAL A 1 242 ? 5.18 -27.234 -6.191 1 98.44 242 VAL A O 1
ATOM 1823 N N . PRO A 1 243 ? 4.602 -25.125 -6.77 1 98.06 243 PRO A N 1
ATOM 1824 C CA . PRO A 1 243 ? 4.254 -25.562 -8.117 1 98.06 243 PRO A CA 1
ATOM 1825 C C . PRO A 1 243 ? 5.449 -26.125 -8.891 1 98.06 243 PRO A C 1
ATOM 1827 O O . PRO A 1 243 ? 5.281 -26.953 -9.781 1 98.06 243 PRO A O 1
ATOM 1830 N N . GLN A 1 244 ? 6.641 -25.688 -8.602 1 97.75 244 GLN A N 1
ATOM 1831 C CA . GLN A 1 244 ? 7.848 -26.141 -9.281 1 97.75 244 GLN A CA 1
ATOM 1832 C C . GLN A 1 244 ? 8.367 -27.438 -8.68 1 97.75 244 GLN A C 1
ATOM 1834 O O . GLN A 1 244 ? 8.867 -28.312 -9.406 1 97.75 244 GLN A O 1
ATOM 1839 N N . ALA A 1 245 ? 8.195 -27.562 -7.379 1 97.69 245 ALA A N 1
ATOM 1840 C CA . ALA A 1 245 ? 8.742 -28.703 -6.664 1 97.69 245 ALA A CA 1
ATOM 1841 C C . ALA A 1 245 ? 7.816 -29.922 -6.781 1 97.69 245 ALA A C 1
ATOM 1843 O O . ALA A 1 245 ? 8.281 -31.062 -6.82 1 97.69 245 ALA A O 1
ATOM 1844 N N . LYS A 1 246 ? 6.516 -29.656 -6.789 1 98 246 LYS A N 1
ATOM 1845 C CA . LYS A 1 246 ? 5.527 -30.734 -6.77 1 98 246 LYS A CA 1
ATOM 1846 C C . LYS A 1 246 ? 4.449 -30.516 -7.824 1 98 246 LYS A C 1
ATOM 1848 O O . LYS A 1 246 ? 3.256 -30.5 -7.508 1 98 246 LYS A O 1
ATOM 1853 N N . PRO A 1 247 ? 4.855 -30.391 -9.141 1 97.94 247 PRO A N 1
ATOM 1854 C CA . PRO A 1 247 ? 3.869 -30.047 -10.172 1 97.94 247 PRO A CA 1
ATOM 1855 C C . PRO A 1 247 ? 2.797 -31.109 -10.344 1 97.94 247 PRO A C 1
ATOM 1857 O O . PRO A 1 247 ? 1.632 -30.797 -10.594 1 97.94 247 PRO A O 1
ATOM 1860 N N . THR A 1 248 ? 3.148 -32.406 -10.195 1 97.88 248 THR A N 1
ATOM 1861 C CA . THR A 1 248 ? 2.189 -33.5 -10.359 1 97.88 248 THR A CA 1
ATOM 1862 C C . THR A 1 248 ? 1.122 -33.438 -9.273 1 97.88 248 THR A C 1
ATOM 1864 O O . THR A 1 248 ? -0.072 -33.531 -9.562 1 97.88 248 THR A O 1
ATOM 1867 N N . GLU A 1 249 ? 1.582 -33.25 -8.039 1 98.56 249 GLU A N 1
ATOM 1868 C CA . GLU A 1 249 ? 0.665 -33.188 -6.91 1 98.56 249 GLU A CA 1
ATOM 1869 C C . GLU A 1 249 ? -0.241 -31.969 -7.008 1 98.56 249 GLU A C 1
ATOM 1871 O O . GLU A 1 249 ? -1.44 -32.062 -6.738 1 98.56 249 GLU A O 1
ATOM 1876 N N . VAL A 1 250 ? 0.333 -30.844 -7.383 1 98.81 250 VAL A N 1
ATOM 1877 C CA . VAL A 1 250 ? -0.442 -29.625 -7.523 1 98.81 250 VAL A CA 1
ATOM 1878 C C . VAL A 1 250 ? -1.496 -29.797 -8.617 1 98.81 250 VAL A C 1
ATOM 1880 O O . VAL A 1 250 ? -2.648 -29.391 -8.445 1 98.81 250 VAL A O 1
ATOM 1883 N N . ALA A 1 251 ? -1.127 -30.406 -9.75 1 98.5 251 ALA A N 1
ATOM 1884 C CA . ALA A 1 251 ? -2.064 -30.672 -10.836 1 98.5 251 ALA A CA 1
ATOM 1885 C C . ALA A 1 251 ? -3.238 -31.516 -10.359 1 98.5 251 ALA A C 1
ATOM 1887 O O . ALA A 1 251 ? -4.387 -31.266 -10.734 1 98.5 251 ALA A O 1
ATOM 1888 N N . ALA A 1 252 ? -2.943 -32.5 -9.562 1 98.06 252 ALA A N 1
ATOM 1889 C CA . ALA A 1 252 ? -3.99 -33.375 -9.023 1 98.06 252 ALA A CA 1
ATOM 1890 C C . ALA A 1 252 ? -4.969 -32.562 -8.164 1 98.06 252 ALA A C 1
ATOM 1892 O O . ALA A 1 252 ? -6.18 -32.781 -8.227 1 98.06 252 ALA A O 1
ATOM 1893 N N . VAL A 1 253 ? -4.457 -31.656 -7.312 1 98.56 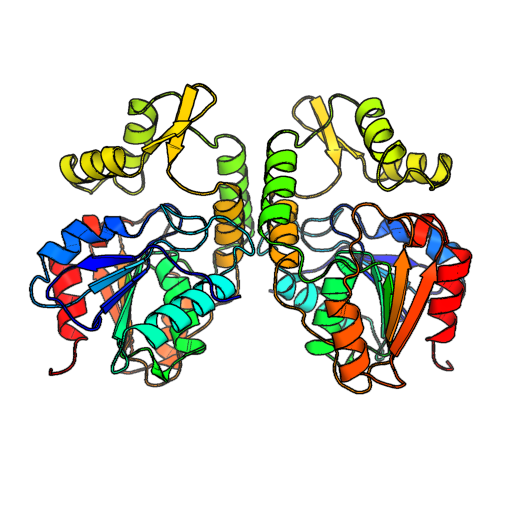253 VAL A N 1
ATOM 1894 C CA . VAL A 1 253 ? -5.297 -30.828 -6.465 1 98.56 253 VAL A CA 1
ATOM 1895 C C . VAL A 1 253 ? -6.199 -29.953 -7.336 1 98.56 253 VAL A C 1
ATOM 1897 O O . VAL A 1 253 ? -7.395 -29.812 -7.066 1 98.56 253 VAL A O 1
ATOM 1900 N N . ILE A 1 254 ? -5.621 -29.344 -8.383 1 98.56 254 ILE A N 1
ATOM 1901 C CA . ILE A 1 254 ? -6.387 -28.469 -9.273 1 98.56 254 ILE A CA 1
ATOM 1902 C C . ILE A 1 254 ? -7.504 -29.281 -9.938 1 98.56 254 ILE A C 1
ATOM 1904 O O . ILE A 1 254 ? -8.656 -28.844 -9.969 1 98.56 254 ILE A O 1
ATOM 1908 N N . ARG A 1 255 ? -7.238 -30.531 -10.43 1 97.38 255 ARG A N 1
ATOM 1909 C CA . ARG A 1 255 ? -8.234 -31.391 -11.07 1 97.38 255 ARG A CA 1
ATOM 1910 C C . ARG A 1 255 ? -9.383 -31.703 -10.117 1 97.38 255 ARG A C 1
ATOM 1912 O O . ARG A 1 255 ? -10.547 -31.734 -10.531 1 97.38 255 ARG A O 1
ATOM 1919 N N . SER A 1 256 ? -9 -31.875 -8.914 1 96.62 256 SER A N 1
ATOM 1920 C CA . SER A 1 256 ? -10.008 -32.25 -7.934 1 96.62 256 SER A CA 1
ATOM 1921 C C . SER A 1 256 ? -10.992 -31.125 -7.68 1 96.62 256 SER A C 1
ATOM 1923 O O . SER A 1 256 ? -12.094 -31.344 -7.172 1 96.62 256 SER A O 1
ATOM 1925 N N . ARG A 1 257 ? -10.609 -29.938 -8.008 1 97 257 ARG A N 1
ATOM 1926 C CA . ARG A 1 257 ? -11.461 -28.781 -7.73 1 97 257 ARG A CA 1
ATOM 1927 C C . ARG A 1 257 ? -12.203 -28.328 -8.992 1 97 257 ARG A C 1
ATOM 1929 O O . ARG A 1 257 ? -13.031 -27.422 -8.938 1 97 257 ARG A O 1
ATOM 1936 N N . LEU A 1 258 ? -11.82 -29 -10.07 1 94.12 258 LEU A N 1
ATOM 1937 C CA . LEU A 1 258 ? -12.477 -28.641 -11.328 1 94.12 258 LEU A CA 1
ATOM 1938 C C . LEU A 1 258 ? -13.805 -29.359 -11.477 1 94.12 258 LEU A C 1
ATOM 1940 O O . LEU A 1 258 ? -13.922 -30.547 -11.133 1 94.12 258 LEU A O 1
ATOM 1944 N N . GLY A 1 259 ? -14.922 -28.719 -11.438 1 76.44 259 GLY A N 1
ATOM 1945 C CA . GLY A 1 259 ? -16.219 -29.312 -11.695 1 76.44 259 GLY A CA 1
ATOM 1946 C C . GLY A 1 259 ? -16.328 -29.922 -13.078 1 76.44 259 GLY A C 1
ATOM 1947 O O . GLY A 1 259 ? -15.406 -29.828 -13.883 1 76.44 259 GLY A O 1
ATOM 1948 N N . PRO A 1 260 ? -17.375 -30.812 -13.164 1 66.88 260 PRO A N 1
ATOM 1949 C CA . PRO A 1 260 ? -17.656 -31.375 -14.492 1 66.88 260 PRO A CA 1
ATOM 1950 C C . PRO A 1 260 ? -17.766 -30.297 -15.57 1 66.88 260 PRO A C 1
ATOM 1952 O O . PRO A 1 260 ? -18.156 -29.172 -15.281 1 66.88 260 PRO A O 1
ATOM 1955 N N . ARG A 1 261 ? -17.125 -30.625 -16.766 1 60.69 261 ARG A N 1
ATOM 1956 C CA . ARG A 1 261 ? -17.344 -29.719 -17.891 1 60.69 261 ARG A CA 1
ATOM 1957 C C . ARG A 1 261 ? -18.812 -29.734 -18.344 1 60.69 261 ARG A C 1
ATOM 1959 O O . ARG A 1 261 ? -19.469 -30.781 -18.266 1 60.69 261 ARG A O 1
ATOM 1966 N N . MET B 1 1 ? -3.92 -5.789 15.828 1 52.59 1 MET B N 1
ATOM 1967 C CA . MET B 1 1 ? -3.182 -5.156 16.922 1 52.59 1 MET B CA 1
ATOM 1968 C C . MET B 1 1 ? -3.357 -3.645 16.891 1 52.59 1 MET B C 1
ATOM 1970 O O . MET B 1 1 ? -3.344 -3.033 15.82 1 52.59 1 MET B O 1
ATOM 1974 N N . ILE B 1 2 ? -3.705 -3.154 18.031 1 68 2 ILE B N 1
ATOM 1975 C CA . ILE B 1 2 ? -3.898 -1.712 18.125 1 68 2 ILE B CA 1
ATOM 1976 C C . ILE B 1 2 ? -2.547 -1.004 18.062 1 68 2 ILE B C 1
ATOM 1978 O O . ILE B 1 2 ? -1.641 -1.322 18.844 1 68 2 ILE B O 1
ATOM 1982 N N . ILE B 1 3 ? -2.35 -0.178 17 1 83.44 3 ILE B N 1
ATOM 1983 C CA . ILE B 1 3 ? -1.106 0.565 16.828 1 83.44 3 ILE B CA 1
ATOM 1984 C C . ILE B 1 3 ? -1.16 1.856 17.641 1 83.44 3 ILE B C 1
ATOM 1986 O O . ILE B 1 3 ? -2.092 2.65 17.484 1 83.44 3 ILE B O 1
ATOM 1990 N N . ASP B 1 4 ? -0.201 2.053 18.5 1 92.31 4 ASP B N 1
ATOM 1991 C CA . ASP B 1 4 ? -0.097 3.266 19.312 1 92.31 4 ASP B CA 1
ATOM 1992 C C . ASP B 1 4 ? 0.781 4.309 18.625 1 92.31 4 ASP B C 1
ATOM 1994 O O . ASP B 1 4 ? 2.006 4.176 18.594 1 92.31 4 ASP B O 1
ATOM 1998 N N . LEU B 1 5 ? 0.151 5.336 18.188 1 97.62 5 LEU B N 1
ATOM 1999 C CA . LEU B 1 5 ? 0.872 6.395 17.5 1 97.62 5 LEU B CA 1
ATOM 2000 C C . LEU B 1 5 ? 1.487 7.375 18.5 1 97.62 5 LEU B C 1
ATOM 2002 O O . LEU B 1 5 ? 0.931 7.605 19.578 1 97.62 5 LEU B O 1
ATOM 2006 N N . HIS B 1 6 ? 2.691 7.898 18.172 1 98.19 6 HIS B N 1
ATOM 2007 C CA . HIS B 1 6 ? 3.219 9.055 18.891 1 98.19 6 HIS B CA 1
ATOM 2008 C C . HIS B 1 6 ? 2.404 10.312 18.578 1 98.19 6 HIS B C 1
ATOM 2010 O O . HIS B 1 6 ? 2.215 10.664 17.406 1 98.19 6 HIS B O 1
ATOM 2016 N N . VAL B 1 7 ? 1.933 10.977 19.656 1 97.69 7 VAL B N 1
ATOM 2017 C CA . VAL B 1 7 ? 1.009 12.078 19.422 1 97.69 7 VAL B CA 1
ATOM 2018 C C . VAL B 1 7 ? 1.533 13.344 20.109 1 97.69 7 VAL B C 1
ATOM 2020 O O . VAL B 1 7 ? 1.806 13.344 21.312 1 97.69 7 VAL B O 1
ATOM 2023 N N . GLN B 1 8 ? 1.698 14.375 19.328 1 97.69 8 GLN B N 1
ATOM 2024 C CA . GLN B 1 8 ? 1.878 15.711 19.875 1 97.69 8 GLN B CA 1
ATOM 2025 C C . GLN B 1 8 ? 0.537 16.328 20.25 1 97.69 8 GLN B C 1
ATOM 2027 O O . GLN B 1 8 ? -0.438 16.219 19.5 1 97.69 8 GLN B O 1
ATOM 2032 N N . ARG B 1 9 ? 0.583 16.938 21.469 1 97.12 9 ARG B N 1
ATOM 2033 C CA . ARG B 1 9 ? -0.605 17.656 21.906 1 97.12 9 ARG B CA 1
ATOM 2034 C C . ARG B 1 9 ? -0.328 19.156 22.047 1 97.12 9 ARG B C 1
ATOM 2036 O O . ARG B 1 9 ? 0.73 19.547 22.531 1 97.12 9 ARG B O 1
ATOM 2043 N N . TYR B 1 10 ? -1.236 19.859 21.5 1 97.69 10 TYR B N 1
ATOM 2044 C CA . TYR B 1 10 ? -1.139 21.312 21.609 1 97.69 10 TYR B CA 1
ATOM 2045 C C . TYR B 1 10 ? -2.414 21.891 22.188 1 97.69 10 TYR B C 1
ATOM 2047 O O . TYR B 1 10 ? -3.453 21.234 22.234 1 97.69 10 TYR B O 1
ATOM 2055 N N . GLY B 1 11 ? -2.309 23.172 22.641 1 96.81 11 GLY B N 1
ATOM 2056 C CA . GLY B 1 11 ? -3.465 23.828 23.219 1 96.81 11 GLY B CA 1
ATOM 2057 C C . GLY B 1 11 ? -3.779 23.344 24.625 1 96.81 11 GLY B C 1
ATOM 2058 O O . GLY B 1 11 ? -2.918 22.781 25.312 1 96.81 11 GLY B O 1
ATOM 2059 N N . PRO B 1 12 ? -4.98 23.688 25.109 1 96 12 PRO B N 1
ATOM 2060 C CA . PRO B 1 12 ? -5.367 23.297 26.469 1 96 12 PRO B CA 1
ATOM 2061 C C . PRO B 1 12 ? -5.496 21.781 26.641 1 96 12 PRO B C 1
ATOM 2063 O O . PRO B 1 12 ? -5.754 21.062 25.656 1 96 12 PRO B O 1
ATOM 2066 N N . SER B 1 13 ? -5.383 21.422 27.906 1 93.62 13 SER B N 1
ATOM 2067 C CA . SER B 1 13 ? -5.555 20.016 28.203 1 93.62 13 SER B CA 1
ATOM 2068 C C . SER B 1 13 ? -6.992 19.562 27.953 1 93.62 13 SER B C 1
ATOM 2070 O O . SER B 1 13 ? -7.918 20.375 28 1 93.62 13 SER B O 1
ATOM 2072 N N . GLY B 1 14 ? -7.121 18.312 27.656 1 91.75 14 GLY B N 1
ATOM 2073 C CA . GLY B 1 14 ? -8.445 17.766 27.422 1 91.75 14 GLY B CA 1
ATOM 2074 C C . GLY B 1 14 ? -8.539 17 26.109 1 91.75 14 GLY B C 1
ATOM 2075 O O . GLY B 1 14 ? -7.527 16.781 25.438 1 91.75 14 GLY B O 1
ATOM 2076 N N . PRO B 1 15 ? -9.789 16.609 25.828 1 93.94 15 PRO B N 1
ATOM 2077 C CA . PRO B 1 15 ? -9.984 15.867 24.578 1 93.94 15 PRO B CA 1
ATOM 2078 C C . PRO B 1 15 ? -9.734 16.719 23.328 1 93.94 15 PRO B C 1
ATOM 2080 O O . PRO B 1 15 ? -10.07 17.906 23.312 1 93.94 15 PRO B O 1
ATOM 2083 N N . ALA B 1 16 ? -9.188 16.141 22.359 1 95.5 16 ALA B N 1
ATOM 2084 C CA . ALA B 1 16 ? -8.891 16.859 21.109 1 95.5 16 ALA B CA 1
ATOM 2085 C C . ALA B 1 16 ? -10.164 17.328 20.422 1 95.5 16 ALA B C 1
ATOM 2087 O O . ALA B 1 16 ? -11.156 16.578 20.375 1 95.5 16 ALA B O 1
ATOM 2088 N N . ARG B 1 17 ? -10.117 18.484 19.953 1 96.38 17 ARG B N 1
ATOM 2089 C CA . ARG B 1 17 ? -11.188 19 19.109 1 96.38 17 ARG B CA 1
ATOM 2090 C C . ARG B 1 17 ? -10.781 19 17.641 1 96.38 17 ARG B C 1
ATOM 2092 O O . ARG B 1 17 ? -11.641 19.062 16.75 1 96.38 17 ARG B O 1
ATOM 2099 N N . VAL B 1 18 ? -9.461 19.031 17.469 1 97.94 18 VAL B N 1
ATOM 2100 C CA . VAL B 1 18 ? -8.891 19.016 16.125 1 97.94 18 VAL B CA 1
ATOM 2101 C C . VAL B 1 18 ? -7.855 17.906 16.016 1 97.94 18 VAL B C 1
ATOM 2103 O O . VAL B 1 18 ? -7.02 17.734 16.906 1 97.94 18 VAL B O 1
ATOM 2106 N N . LEU B 1 19 ? -7.961 17.078 15.023 1 98.5 19 LEU B N 1
ATOM 2107 C CA . LEU B 1 19 ? -6.945 16.125 14.625 1 98.5 19 LEU B CA 1
ATOM 2108 C C . LEU B 1 19 ? -6.211 16.594 13.375 1 98.5 19 LEU B C 1
ATOM 2110 O O . LEU B 1 19 ? -6.836 16.859 12.344 1 98.5 19 LEU B O 1
ATOM 2114 N N . THR B 1 20 ? -4.922 16.766 13.477 1 98.81 20 THR B N 1
ATOM 2115 C CA . THR B 1 20 ? -4.137 17.141 12.305 1 98.81 20 THR B CA 1
ATOM 2116 C C . THR B 1 20 ? -3.375 15.938 11.75 1 98.81 20 THR B C 1
ATOM 2118 O O . THR B 1 20 ? -2.826 15.141 12.516 1 98.81 20 THR B O 1
ATOM 2121 N N . ILE B 1 21 ? -3.432 15.789 10.469 1 98.94 21 ILE B N 1
ATOM 2122 C CA . ILE B 1 21 ? -2.76 14.688 9.789 1 98.94 21 ILE B CA 1
ATOM 2123 C C . ILE B 1 21 ? -1.758 15.242 8.781 1 98.94 21 ILE B C 1
ATOM 2125 O O . ILE B 1 21 ? -2.139 15.93 7.832 1 98.94 21 ILE B O 1
ATOM 2129 N N . HIS B 1 22 ? -0.505 14.898 8.938 1 98.81 22 HIS B N 1
ATOM 2130 C CA . HIS B 1 22 ? 0.593 15.492 8.188 1 98.81 22 HIS B CA 1
ATOM 2131 C C . HIS B 1 22 ? 0.768 14.82 6.836 1 98.81 22 HIS B C 1
ATOM 2133 O O . HIS B 1 22 ? 0.159 13.773 6.574 1 98.81 22 HIS B O 1
ATOM 2139 N N . GLY B 1 23 ? 1.567 15.43 5.984 1 98.25 23 GLY B N 1
ATOM 2140 C CA . GLY B 1 23 ? 1.833 14.938 4.641 1 98.25 23 GLY B CA 1
ATOM 2141 C C . GLY B 1 23 ? 2.873 13.836 4.609 1 98.25 23 GLY B C 1
ATOM 2142 O O . GLY B 1 23 ? 3.375 13.414 5.652 1 98.25 23 GLY B O 1
ATOM 2143 N N . VAL B 1 24 ? 3.266 13.352 3.438 1 97.06 24 VAL B N 1
ATOM 2144 C CA . VAL B 1 24 ? 4 12.109 3.205 1 97.06 24 VAL B CA 1
ATOM 2145 C C . VAL B 1 24 ? 5.414 12.234 3.766 1 97.06 24 VAL B C 1
ATOM 2147 O O . VAL B 1 24 ? 5.992 11.25 4.227 1 97.06 24 VAL B O 1
ATOM 2150 N N . THR B 1 25 ? 6.078 13.328 3.703 1 94.81 25 THR B N 1
ATOM 2151 C CA . THR B 1 25 ? 7.445 13.445 4.195 1 94.81 25 THR B CA 1
ATOM 2152 C C . THR B 1 25 ? 7.492 14.281 5.473 1 94.81 25 THR B C 1
ATOM 2154 O O . THR B 1 25 ? 8.516 14.891 5.785 1 94.81 25 THR B O 1
ATOM 2157 N N . GLU B 1 26 ? 6.406 14.352 6.164 1 97.56 26 GLU B N 1
ATOM 2158 C CA . GLU B 1 26 ? 6.297 15.211 7.336 1 97.56 26 GLU B CA 1
ATOM 2159 C C . GLU B 1 26 ? 6.18 14.383 8.617 1 97.56 26 GLU B C 1
ATOM 2161 O O . GLU B 1 26 ? 6.668 13.258 8.68 1 97.56 26 GLU B O 1
ATOM 2166 N N . HIS B 1 27 ? 5.758 15.023 9.703 1 98.25 27 HIS B N 1
ATOM 2167 C CA . HIS B 1 27 ? 5.586 14.461 11.039 1 98.25 27 HIS B CA 1
ATOM 2168 C C . HIS B 1 27 ? 4.617 15.297 11.867 1 98.25 27 HIS B C 1
ATOM 2170 O O . HIS B 1 27 ? 4.23 16.391 11.461 1 98.25 27 HIS B O 1
ATOM 2176 N N . GLY B 1 28 ? 4.285 14.797 13 1 98 28 GLY B N 1
ATOM 2177 C CA . GLY B 1 28 ? 3.268 15.438 13.82 1 98 28 GLY B CA 1
ATOM 2178 C C . GLY B 1 28 ? 3.689 16.797 14.336 1 98 28 GLY B C 1
ATOM 2179 O O . GLY B 1 28 ? 2.854 17.688 14.508 1 98 28 GLY B O 1
ATOM 2180 N N . ARG B 1 29 ? 4.902 17.031 14.617 1 97.5 29 ARG B N 1
ATOM 2181 C CA . ARG B 1 29 ? 5.383 18.266 15.211 1 97.5 29 ARG B CA 1
ATOM 2182 C C . ARG B 1 29 ? 5.359 19.406 14.195 1 97.5 29 ARG B C 1
ATOM 2184 O O . ARG B 1 29 ? 5.535 20.578 14.555 1 97.5 29 ARG B O 1
ATOM 2191 N N . ILE B 1 30 ? 5.086 19.078 12.977 1 96.81 30 ILE B N 1
ATOM 2192 C CA . ILE B 1 30 ? 5.109 20.078 11.922 1 96.81 30 ILE B CA 1
ATOM 2193 C C . ILE B 1 30 ? 3.988 21.094 12.148 1 96.81 30 ILE B C 1
ATOM 2195 O O . ILE B 1 30 ? 4.039 22.219 11.633 1 96.81 30 ILE B O 1
ATOM 2199 N N . TRP B 1 31 ? 3.057 20.75 12.984 1 97.69 31 TRP B N 1
ATOM 2200 C CA . TRP B 1 31 ? 1.854 21.547 13.203 1 97.69 31 TRP B CA 1
ATOM 2201 C C . TRP B 1 31 ? 2.068 22.547 14.336 1 97.69 31 TRP B C 1
ATOM 2203 O O . TRP B 1 31 ? 1.17 23.328 14.664 1 97.69 31 TRP B O 1
ATOM 2213 N N . HIS B 1 32 ? 3.223 22.547 14.953 1 95.94 32 HIS B N 1
ATOM 2214 C CA . HIS B 1 32 ? 3.52 23.375 16.125 1 95.94 32 HIS B CA 1
ATOM 2215 C C . HIS B 1 32 ? 3.238 24.844 15.844 1 95.94 32 HIS B C 1
ATOM 2217 O O . HIS B 1 32 ? 2.615 25.531 16.656 1 95.94 32 HIS B O 1
ATOM 2223 N N . ARG B 1 33 ? 3.662 25.328 14.695 1 94.62 33 ARG B N 1
ATOM 2224 C CA . ARG B 1 33 ? 3.473 26.734 14.375 1 94.62 33 ARG B CA 1
ATOM 2225 C C . ARG B 1 33 ? 1.993 27.078 14.219 1 94.62 33 ARG B C 1
ATOM 2227 O O . ARG B 1 33 ? 1.531 28.109 14.695 1 94.62 33 ARG B O 1
ATOM 2234 N N . LEU B 1 34 ? 1.317 26.203 13.461 1 96.44 34 LEU B N 1
ATOM 2235 C CA . LEU B 1 34 ? -0.119 26.391 13.297 1 96.44 34 LEU B CA 1
ATOM 2236 C C . LEU B 1 34 ? -0.822 26.422 14.648 1 96.44 34 LEU B C 1
ATOM 2238 O O . LEU B 1 34 ? -1.745 27.219 14.859 1 96.44 34 LEU B O 1
ATOM 2242 N N . ALA B 1 35 ? -0.413 25.578 15.547 1 96.88 35 ALA B N 1
ATOM 2243 C CA . ALA B 1 35 ? -1.033 25.453 16.859 1 96.88 35 ALA B CA 1
ATOM 2244 C C . ALA B 1 35 ? -0.913 26.766 17.641 1 96.88 35 ALA B C 1
ATOM 2246 O O . ALA B 1 35 ? -1.778 27.094 18.469 1 96.88 35 ALA B O 1
ATOM 2247 N N . HIS B 1 36 ? 0.136 27.516 17.375 1 95.69 36 HIS B N 1
ATOM 2248 C CA . HIS B 1 36 ? 0.314 28.797 18.016 1 95.69 36 HIS B CA 1
ATOM 2249 C C . HIS B 1 36 ? -0.791 29.781 17.625 1 95.69 36 HIS B C 1
ATOM 2251 O O . HIS B 1 36 ? -1.098 30.703 18.359 1 95.69 36 HIS B O 1
ATOM 2257 N N . HIS B 1 37 ? -1.345 29.578 16.484 1 97.12 37 HIS B N 1
ATOM 2258 C CA . HIS B 1 37 ? -2.424 30.438 16 1 97.12 37 HIS B CA 1
ATOM 2259 C C . HIS B 1 37 ? -3.779 29.953 16.5 1 97.12 37 HIS B C 1
ATOM 2261 O O . HIS B 1 37 ? -4.805 30.578 16.25 1 97.12 37 HIS B O 1
ATOM 2267 N N . LEU B 1 38 ? -3.793 28.828 17.219 1 97.56 38 LEU B N 1
ATOM 2268 C CA . LEU B 1 38 ? -5.004 28.234 17.766 1 97.56 38 LEU B CA 1
ATOM 2269 C C . LEU B 1 38 ? -4.805 27.891 19.25 1 97.56 38 LEU B C 1
ATOM 2271 O O . LEU B 1 38 ? -5.07 26.75 19.656 1 97.56 38 LEU B O 1
ATOM 2275 N N . PRO B 1 39 ? -4.418 28.875 20.047 1 96.38 39 PRO B N 1
ATOM 2276 C CA . PRO B 1 39 ? -4.031 28.562 21.422 1 96.38 39 PRO B CA 1
ATOM 2277 C C . PRO B 1 39 ? -5.199 28.047 22.266 1 96.38 39 PRO B C 1
ATOM 2279 O O . PRO B 1 39 ? -4.992 27.391 23.281 1 96.38 39 PRO B O 1
ATOM 2282 N N . GLU B 1 40 ? -6.43 28.266 21.891 1 95.31 40 GLU B N 1
ATOM 2283 C CA . GLU B 1 40 ? -7.605 27.922 22.672 1 95.31 40 GLU B CA 1
ATOM 2284 C C . GLU B 1 40 ? -8.156 26.562 22.281 1 95.31 40 GLU B C 1
ATOM 2286 O O . GLU B 1 40 ? -9.133 26.078 22.859 1 95.31 40 GLU B O 1
ATOM 2291 N N . ILE B 1 41 ? -7.578 25.891 21.312 1 96.5 41 ILE B N 1
ATOM 2292 C CA . ILE B 1 41 ? -8.141 24.672 20.75 1 96.5 41 ILE B CA 1
ATOM 2293 C C . ILE B 1 41 ? -7.234 23.484 21.094 1 96.5 41 ILE B C 1
ATOM 2295 O O . ILE B 1 41 ? -6.055 23.484 20.734 1 96.5 41 ILE B O 1
ATOM 2299 N N . PRO B 1 42 ? -7.762 22.484 21.781 1 96.56 42 PRO B N 1
ATOM 2300 C CA . PRO B 1 42 ? -6.973 21.266 21.938 1 96.56 42 PRO B CA 1
ATOM 2301 C C . PRO B 1 42 ? -6.742 20.547 20.609 1 96.56 42 PRO B C 1
ATOM 2303 O O . PRO B 1 42 ? -7.695 20.234 19.906 1 96.56 42 PRO B O 1
ATOM 2306 N N . ILE B 1 43 ? -5.461 20.281 20.281 1 97.56 43 ILE B N 1
ATOM 2307 C CA . ILE B 1 43 ? -5.082 19.672 19.016 1 97.56 43 ILE B CA 1
ATOM 2308 C C . ILE B 1 43 ? -4.289 18.391 19.266 1 97.56 43 ILE B C 1
ATOM 2310 O O . ILE B 1 43 ? -3.387 18.359 20.109 1 97.56 43 ILE B O 1
ATOM 2314 N N . ALA B 1 44 ? -4.715 17.312 18.672 1 97.94 44 ALA B N 1
ATOM 2315 C CA . ALA B 1 44 ? -3.898 16.109 18.578 1 97.94 44 ALA B CA 1
ATOM 2316 C C . ALA B 1 44 ? -3.189 16.016 17.234 1 97.94 44 ALA B C 1
ATOM 2318 O O . ALA B 1 44 ? -3.826 16.141 16.188 1 97.94 44 ALA B O 1
ATOM 2319 N N . ALA B 1 45 ? -1.898 15.852 17.234 1 98.56 45 ALA B N 1
ATOM 2320 C CA . ALA B 1 45 ? -1.073 15.797 16.031 1 98.56 45 ALA B CA 1
ATOM 2321 C C . ALA B 1 45 ? -0.182 14.562 16.031 1 98.56 45 ALA B C 1
ATOM 2323 O O . ALA B 1 45 ? 0.991 14.633 16.406 1 98.56 45 ALA B O 1
ATOM 2324 N N . PRO B 1 46 ? -0.644 13.492 15.516 1 98.56 46 PRO B N 1
ATOM 2325 C CA . PRO B 1 46 ? 0.131 12.25 15.539 1 98.56 46 PRO B CA 1
ATOM 2326 C C . PRO B 1 46 ? 1.143 12.164 14.398 1 98.56 46 PRO B C 1
ATOM 2328 O O . PRO B 1 46 ? 0.941 12.773 13.344 1 98.56 46 PRO B O 1
ATOM 2331 N N . ASP B 1 47 ? 2.273 11.445 14.695 1 98.81 47 ASP B N 1
ATOM 2332 C CA . ASP B 1 47 ? 3.043 10.844 13.609 1 98.81 47 ASP B CA 1
ATOM 2333 C C . ASP B 1 47 ? 2.312 9.641 13.016 1 98.81 47 ASP B C 1
ATOM 2335 O O . ASP B 1 47 ? 1.861 8.758 13.75 1 98.81 47 ASP B O 1
ATOM 2339 N N . LEU B 1 48 ? 2.182 9.664 11.688 1 98.75 48 LEU B N 1
ATOM 2340 C CA . LEU B 1 48 ? 1.588 8.492 11.047 1 98.75 48 LEU B CA 1
ATOM 2341 C C . LEU B 1 48 ? 2.541 7.305 11.094 1 98.75 48 LEU B C 1
ATOM 2343 O O . LEU B 1 48 ? 3.713 7.457 11.445 1 98.75 48 LEU B O 1
ATOM 2347 N N . LEU B 1 49 ? 1.987 6.129 10.766 1 98.44 49 LEU B N 1
ATOM 2348 C CA . LEU B 1 49 ? 2.809 4.926 10.68 1 98.44 49 LEU B CA 1
ATOM 2349 C C . LEU B 1 49 ? 3.982 5.137 9.727 1 98.44 49 LEU B C 1
ATOM 2351 O O . LEU B 1 49 ? 3.809 5.668 8.633 1 98.44 49 LEU B O 1
ATOM 2355 N N . GLY B 1 50 ? 5.168 4.777 10.227 1 98.31 50 GLY B N 1
ATOM 2356 C CA . GLY B 1 50 ? 6.355 4.93 9.398 1 98.31 50 GLY B CA 1
ATOM 2357 C C . GLY B 1 50 ? 6.938 6.328 9.445 1 98.31 50 GLY B C 1
ATOM 2358 O O . GLY B 1 50 ? 7.91 6.625 8.75 1 98.31 50 GLY B O 1
ATOM 2359 N N . HIS B 1 51 ? 6.379 7.207 10.305 1 98.62 51 HIS B N 1
ATOM 2360 C CA . HIS B 1 51 ? 6.844 8.594 10.383 1 98.62 51 HIS B CA 1
ATOM 2361 C C . HIS B 1 51 ? 7.266 8.945 11.805 1 98.62 51 HIS B C 1
ATOM 2363 O O . HIS B 1 51 ? 6.66 8.477 12.773 1 98.62 51 HIS B O 1
ATOM 2369 N N . GLY B 1 52 ? 8.281 9.844 11.844 1 98.31 52 GLY B N 1
ATOM 2370 C CA . GLY B 1 52 ? 8.648 10.445 13.117 1 98.31 52 GLY B CA 1
ATOM 2371 C C . GLY B 1 52 ? 8.953 9.422 14.195 1 98.31 52 GLY B C 1
ATOM 2372 O O . GLY B 1 52 ? 9.852 8.586 14.023 1 98.31 52 GLY B O 1
ATOM 2373 N N . ARG B 1 53 ? 8.117 9.477 15.234 1 97.88 53 ARG B N 1
ATOM 2374 C CA . ARG B 1 53 ? 8.406 8.648 16.406 1 97.88 53 ARG B CA 1
ATOM 2375 C C . ARG B 1 53 ? 7.328 7.586 16.609 1 97.88 53 ARG B C 1
ATOM 2377 O O . ARG B 1 53 ? 7.293 6.918 17.641 1 97.88 53 ARG B O 1
ATOM 2384 N N . SER B 1 54 ? 6.445 7.461 15.641 1 98.44 54 SER B N 1
ATOM 2385 C CA . SER B 1 54 ? 5.496 6.355 15.617 1 98.44 54 SER B CA 1
ATOM 2386 C C . SER B 1 54 ? 6.164 5.062 15.156 1 98.44 54 SER B C 1
ATOM 2388 O O . SER B 1 54 ? 7.297 5.082 14.68 1 98.44 54 SER B O 1
ATOM 2390 N N . PRO B 1 55 ? 5.453 3.889 15.32 1 97.44 55 PRO B N 1
ATOM 2391 C CA . PRO B 1 55 ? 6.016 2.621 14.844 1 97.44 55 PRO B CA 1
ATOM 2392 C C . PRO B 1 55 ? 6.266 2.611 13.336 1 97.44 55 PRO B C 1
ATOM 2394 O O . PRO B 1 55 ? 5.477 3.176 12.578 1 97.44 55 PRO B O 1
ATOM 2397 N N . TRP B 1 56 ? 7.332 1.895 12.953 1 97.75 56 TRP B N 1
ATOM 2398 C CA . TRP B 1 56 ? 7.703 1.855 11.547 1 97.75 56 TRP B CA 1
ATOM 2399 C C . TRP B 1 56 ? 7.418 0.482 10.945 1 97.75 56 TRP B C 1
ATOM 2401 O O . TRP B 1 56 ? 7.762 0.218 9.789 1 97.75 56 TRP B O 1
ATOM 2411 N N . ALA B 1 57 ? 6.746 -0.384 11.703 1 97.69 57 ALA B N 1
ATOM 2412 C CA . ALA B 1 57 ? 6.398 -1.71 11.195 1 97.69 57 ALA B CA 1
ATOM 2413 C C . ALA B 1 57 ? 5.273 -1.629 10.172 1 97.69 57 ALA B C 1
ATOM 2415 O O . ALA B 1 57 ? 4.367 -0.803 10.297 1 97.69 57 ALA B O 1
ATOM 2416 N N . ALA B 1 58 ? 5.23 -2.461 9.078 1 98.19 58 ALA B N 1
ATOM 2417 C CA . ALA B 1 58 ? 4.152 -2.572 8.102 1 98.19 58 ALA B CA 1
ATOM 2418 C C . ALA B 1 58 ? 2.869 -3.072 8.75 1 98.19 58 ALA B C 1
ATOM 2420 O O . ALA B 1 58 ? 2.898 -3.629 9.852 1 98.19 58 ALA B O 1
ATOM 2421 N N . PRO B 1 59 ? 1.792 -3.016 8.156 1 98.56 59 PRO B N 1
ATOM 2422 C CA . PRO B 1 59 ? 1.579 -2.541 6.789 1 98.56 59 PRO B CA 1
ATOM 2423 C C . PRO B 1 59 ? 1.563 -1.018 6.688 1 98.56 59 PRO B C 1
ATOM 2425 O O . PRO B 1 59 ? 1.07 -0.34 7.594 1 98.56 59 PRO B O 1
ATOM 2428 N N . TRP B 1 60 ? 2.068 -0.486 5.562 1 98.62 60 TRP B N 1
ATOM 2429 C CA . TRP B 1 60 ? 2.09 0.945 5.277 1 98.62 60 TRP B CA 1
ATOM 2430 C C . TRP B 1 60 ? 1.012 1.314 4.262 1 98.62 60 TRP B C 1
ATOM 2432 O O . TRP B 1 60 ? 1.316 1.62 3.107 1 98.62 60 TRP B O 1
ATOM 2442 N N . THR B 1 61 ? -0.225 1.315 4.703 1 98.5 61 THR B N 1
ATOM 2443 C CA . THR B 1 61 ? -1.386 1.628 3.879 1 98.5 61 THR B CA 1
ATOM 2444 C C . THR B 1 61 ? -2.191 2.773 4.488 1 98.5 61 THR B C 1
ATOM 2446 O O . THR B 1 61 ? -2.059 3.068 5.676 1 98.5 61 THR B O 1
ATOM 2449 N N . ILE B 1 62 ? -2.979 3.408 3.65 1 98.56 62 ILE B N 1
ATOM 2450 C CA . ILE B 1 62 ? -3.918 4.406 4.148 1 98.56 62 ILE B CA 1
ATOM 2451 C C . ILE B 1 62 ? -4.852 3.773 5.176 1 98.56 62 ILE B C 1
ATOM 2453 O O . ILE B 1 62 ? -5.094 4.348 6.238 1 98.56 62 ILE B O 1
ATOM 2457 N N . ASP B 1 63 ? -5.27 2.551 4.953 1 97.88 63 ASP B N 1
ATOM 2458 C CA . ASP B 1 63 ? -6.219 1.876 5.832 1 97.88 63 ASP B CA 1
ATOM 2459 C C . ASP B 1 63 ? -5.605 1.612 7.203 1 97.88 63 ASP B C 1
ATOM 2461 O O . ASP B 1 63 ? -6.293 1.71 8.227 1 97.88 63 ASP B O 1
ATOM 2465 N N . ALA B 1 64 ? -4.355 1.248 7.219 1 98.06 64 ALA B N 1
ATOM 2466 C CA . ALA B 1 64 ? -3.689 1.024 8.5 1 98.06 64 ALA B CA 1
ATOM 2467 C C . ALA B 1 64 ? -3.631 2.311 9.32 1 98.06 64 ALA B C 1
ATOM 2469 O O . ALA B 1 64 ? -3.834 2.289 10.531 1 98.06 64 ALA B O 1
ATOM 2470 N N . ASN B 1 65 ? -3.32 3.406 8.672 1 98.56 65 ASN B N 1
ATOM 2471 C CA . ASN B 1 65 ? -3.316 4.695 9.359 1 98.56 65 ASN B CA 1
ATOM 2472 C C . ASN B 1 65 ? -4.715 5.074 9.836 1 98.56 65 ASN B C 1
ATOM 2474 O O . ASN B 1 65 ? -4.875 5.578 10.953 1 98.56 65 ASN B O 1
ATOM 2478 N N . VAL B 1 66 ? -5.727 4.848 8.984 1 98.44 66 VAL B N 1
ATOM 2479 C CA . VAL B 1 66 ? -7.105 5.145 9.359 1 98.44 66 VAL B CA 1
ATOM 2480 C C . VAL B 1 66 ? -7.484 4.371 10.617 1 98.44 66 VAL B C 1
ATOM 2482 O O . VAL B 1 66 ? -8.07 4.93 11.547 1 98.44 66 VAL B O 1
ATOM 2485 N N . SER B 1 67 ? -7.125 3.104 10.648 1 97.75 67 SER B N 1
ATOM 2486 C CA . SER B 1 67 ? -7.414 2.275 11.812 1 97.75 67 SER B CA 1
ATOM 2487 C C . SER B 1 67 ? -6.727 2.816 13.062 1 97.75 67 SER B C 1
ATOM 2489 O O . SER B 1 67 ? -7.328 2.873 14.133 1 97.75 67 SER B O 1
ATOM 2491 N N . ALA B 1 68 ? -5.492 3.191 12.938 1 97.94 68 ALA B N 1
ATOM 2492 C CA . ALA B 1 68 ? -4.727 3.715 14.07 1 97.94 68 ALA B CA 1
ATOM 2493 C C . ALA B 1 68 ? -5.309 5.039 14.555 1 97.94 68 ALA B C 1
ATOM 2495 O O . ALA B 1 68 ? -5.41 5.273 15.758 1 97.94 68 ALA B O 1
ATOM 2496 N N . LEU B 1 69 ? -5.66 5.871 13.609 1 97.94 69 LEU B N 1
ATOM 2497 C CA . LEU B 1 69 ? -6.227 7.172 13.945 1 97.94 69 LEU B CA 1
ATOM 2498 C C . LEU B 1 69 ? -7.59 7.016 14.609 1 97.94 69 LEU B C 1
ATOM 2500 O O . LEU B 1 69 ? -7.906 7.73 15.562 1 97.94 69 LEU B O 1
ATOM 2504 N N . ALA B 1 70 ? -8.398 6.121 14.078 1 97.38 70 ALA B N 1
ATOM 2505 C CA . ALA B 1 70 ? -9.703 5.852 14.688 1 97.38 70 ALA B CA 1
ATOM 2506 C C . ALA B 1 70 ? -9.555 5.391 16.125 1 97.38 70 ALA B C 1
ATOM 2508 O O . ALA B 1 70 ? -10.297 5.832 17.016 1 97.38 70 ALA B O 1
ATOM 2509 N N . ALA B 1 71 ? -8.578 4.512 16.344 1 96.62 71 ALA B N 1
ATOM 2510 C CA . ALA B 1 71 ? -8.32 4.023 17.688 1 96.62 71 ALA B CA 1
ATOM 2511 C C . ALA B 1 71 ? -7.875 5.16 18.609 1 96.62 71 ALA B C 1
ATOM 2513 O O . ALA B 1 71 ? -8.266 5.215 19.781 1 96.62 71 ALA B O 1
ATOM 2514 N N . LEU B 1 72 ? -7.043 6.016 18.062 1 96 72 LEU B N 1
ATOM 2515 C CA . LEU B 1 72 ? -6.598 7.184 18.812 1 96 72 LEU B CA 1
ATOM 2516 C C . LEU B 1 72 ? -7.785 8.039 19.25 1 96 72 LEU B C 1
ATOM 2518 O O . LEU B 1 72 ? -7.863 8.469 20.406 1 96 72 LEU B O 1
ATOM 2522 N N . LEU B 1 73 ? -8.719 8.273 18.359 1 95.88 73 LEU B N 1
ATOM 2523 C CA . LEU B 1 73 ? -9.883 9.109 18.625 1 95.88 73 LEU B CA 1
ATOM 2524 C C . LEU B 1 73 ? -10.836 8.422 19.609 1 95.88 73 LEU B C 1
ATOM 2526 O O . LEU B 1 73 ? -11.469 9.086 20.422 1 95.88 73 LEU B O 1
ATOM 2530 N N . ASP B 1 74 ? -10.945 7.117 19.516 1 93.25 74 ASP B N 1
ATOM 2531 C CA . ASP B 1 74 ? -11.773 6.355 20.453 1 93.25 74 ASP B CA 1
ATOM 2532 C C . ASP B 1 74 ? -11.258 6.504 21.875 1 93.25 74 ASP B C 1
ATOM 2534 O O . ASP B 1 74 ? -12.047 6.562 22.828 1 93.25 74 ASP B O 1
ATOM 2538 N N . ASN B 1 75 ? -10.008 6.594 22 1 89.5 75 ASN B N 1
ATOM 2539 C CA . ASN B 1 75 ? -9.383 6.625 23.312 1 89.5 75 ASN B CA 1
ATOM 2540 C C . ASN B 1 75 ? -9.367 8.039 23.891 1 89.5 75 ASN B C 1
ATOM 2542 O O . ASN B 1 75 ? -9.359 8.211 25.109 1 89.5 75 ASN B O 1
ATOM 2546 N N . GLN B 1 76 ? -9.352 9.07 23.094 1 81.56 76 GLN B N 1
ATOM 2547 C CA . GLN B 1 76 ? -9.094 10.414 23.594 1 81.56 76 GLN B CA 1
ATOM 2548 C C . GLN B 1 76 ? -10.359 11.266 23.562 1 81.56 76 GLN B C 1
ATOM 2550 O O . GLN B 1 76 ? -10.469 12.258 24.281 1 81.56 76 GLN B O 1
ATOM 2555 N N . GLY B 1 77 ? -11.25 10.922 22.656 1 70.56 77 GLY B N 1
ATOM 2556 C CA . GLY B 1 77 ? -12.211 11.961 22.328 1 70.56 77 GLY B CA 1
ATOM 2557 C C . GLY B 1 77 ? -13.586 11.719 22.922 1 70.56 77 GLY B C 1
ATOM 2558 O O . GLY B 1 77 ? -13.859 10.641 23.438 1 70.56 77 GLY B O 1
ATOM 2559 N N . ASP B 1 78 ? -14.203 12.859 23.109 1 77.31 78 ASP B N 1
ATOM 2560 C CA . ASP B 1 78 ? -15.594 12.875 23.562 1 77.31 78 ASP B CA 1
ATOM 2561 C C . ASP B 1 78 ? -16.547 13.234 22.422 1 77.31 78 ASP B C 1
ATOM 2563 O O . ASP B 1 78 ? -17.594 13.836 22.641 1 77.31 78 ASP B O 1
ATOM 2567 N N . GLY B 1 79 ? -16.125 12.883 21.25 1 88.94 79 GLY B N 1
ATOM 2568 C CA . GLY B 1 79 ? -17 13.211 20.141 1 88.94 79 GLY B CA 1
ATOM 2569 C C . GLY B 1 79 ? -16.25 13.398 18.828 1 88.94 79 GLY B C 1
ATOM 2570 O O . GLY B 1 79 ? -15.039 13.188 18.766 1 88.94 79 GLY B O 1
ATOM 2571 N N . PRO B 1 80 ? -17.047 13.836 17.828 1 95.62 80 PRO B N 1
ATOM 2572 C CA . PRO B 1 80 ? -16.406 14.023 16.516 1 95.62 80 PRO B CA 1
ATOM 2573 C C . PRO B 1 80 ? -15.461 15.227 16.5 1 95.62 80 PRO B C 1
ATOM 2575 O O . PRO B 1 80 ? -15.703 16.219 17.188 1 95.62 80 PRO B O 1
ATOM 2578 N N . VAL B 1 81 ? -14.406 15.156 15.742 1 97.56 81 VAL B N 1
ATOM 2579 C CA . VAL B 1 81 ? -13.391 16.203 15.703 1 97.56 81 VAL B CA 1
ATOM 2580 C C . VAL B 1 81 ? -13.289 16.781 14.289 1 97.56 81 VAL B C 1
ATOM 2582 O O . VAL B 1 81 ? -13.703 16.141 13.32 1 97.56 81 VAL B O 1
ATOM 2585 N N . VAL B 1 82 ? -12.812 18.031 14.227 1 98.31 82 VAL B N 1
ATOM 2586 C CA . VAL B 1 82 ? -12.398 18.562 12.93 1 98.31 82 VAL B CA 1
ATOM 2587 C C . VAL B 1 82 ? -11.07 17.938 12.516 1 98.31 82 VAL B C 1
ATOM 2589 O O . VAL B 1 82 ? -10.102 17.953 13.273 1 98.31 82 VAL B O 1
ATOM 2592 N N . VAL B 1 83 ? -11.047 17.328 11.352 1 98.81 83 VAL B N 1
ATOM 2593 C CA . VAL B 1 83 ? -9.836 16.688 10.859 1 98.81 83 VAL B CA 1
ATOM 2594 C C . VAL B 1 83 ? -9.18 17.578 9.797 1 98.81 83 VAL B C 1
ATOM 2596 O O . VAL B 1 83 ? -9.805 17.938 8.805 1 98.81 83 VAL B O 1
ATOM 2599 N N . VAL B 1 84 ? -7.969 17.938 10.062 1 98.94 84 VAL B N 1
ATOM 2600 C CA . VAL B 1 84 ? -7.164 18.75 9.156 1 98.94 84 VAL B CA 1
ATOM 2601 C C . VAL B 1 84 ? -6.082 17.875 8.516 1 98.94 84 VAL B C 1
ATOM 2603 O O . VAL B 1 84 ? -5.215 17.344 9.211 1 98.94 84 VAL B O 1
ATOM 2606 N N . GLY B 1 85 ? -6.152 17.719 7.242 1 98.94 85 GLY B N 1
ATOM 2607 C CA . GLY B 1 85 ? -5.172 16.906 6.543 1 98.94 85 GLY B CA 1
ATOM 2608 C C . GLY B 1 85 ? -4.391 17.688 5.496 1 98.94 85 GLY B C 1
ATOM 2609 O O . GLY B 1 85 ? -4.977 18.391 4.676 1 98.94 85 GLY B O 1
ATOM 2610 N N . HIS B 1 86 ? -3.088 17.594 5.527 1 98.88 86 HIS B N 1
ATOM 2611 C CA . HIS B 1 86 ? -2.223 18.203 4.52 1 98.88 86 HIS B CA 1
ATOM 2612 C C . HIS B 1 86 ? -1.695 17.156 3.545 1 98.88 86 HIS B C 1
ATOM 2614 O O . HIS B 1 86 ? -1.141 16.125 3.963 1 98.88 86 HIS B O 1
ATOM 2620 N N . SER B 1 87 ? -1.843 17.406 2.193 1 98.5 87 SER B N 1
ATOM 2621 C CA . SER B 1 87 ? -1.26 16.547 1.17 1 98.5 87 SER B CA 1
ATOM 2622 C C . SER B 1 87 ? -1.68 15.094 1.363 1 98.5 87 SER B C 1
ATOM 2624 O O . SER B 1 87 ? -2.871 14.773 1.354 1 98.5 87 SER B O 1
ATOM 2626 N N . PHE B 1 88 ? -0.8 14.203 1.687 1 98.75 88 PHE B N 1
ATOM 2627 C CA . PHE B 1 88 ? -1.084 12.812 2.012 1 98.75 88 PHE B CA 1
ATOM 2628 C C . PHE B 1 88 ? -2.072 12.719 3.17 1 98.75 88 PHE B C 1
ATOM 2630 O O . PHE B 1 88 ? -2.975 11.875 3.154 1 98.75 88 PHE B O 1
ATOM 2637 N N . GLY B 1 89 ? -1.932 13.555 4.117 1 98.88 89 GLY B N 1
ATOM 2638 C CA . GLY B 1 89 ? -2.85 13.602 5.246 1 98.88 89 GLY B CA 1
ATOM 2639 C C . GLY B 1 89 ? -4.281 13.898 4.836 1 98.88 89 GLY B C 1
ATOM 2640 O O . GLY B 1 89 ? -5.223 13.484 5.512 1 98.88 89 GLY B O 1
ATOM 2641 N N . GLY B 1 90 ? -4.41 14.695 3.76 1 98.81 90 GLY B N 1
ATOM 2642 C CA . GLY B 1 90 ? -5.742 14.922 3.223 1 98.81 90 GLY B CA 1
ATOM 2643 C C . GLY B 1 90 ? -6.402 13.664 2.705 1 98.81 90 GLY B C 1
ATOM 2644 O O . GLY B 1 90 ? -7.594 13.438 2.928 1 98.81 90 GLY B O 1
ATOM 2645 N N . ALA B 1 91 ? -5.602 12.867 1.99 1 98.69 91 ALA B N 1
ATOM 2646 C CA . ALA B 1 91 ? -6.105 11.57 1.531 1 98.69 91 ALA B CA 1
ATOM 2647 C C . ALA B 1 91 ? -6.523 10.695 2.709 1 98.69 91 ALA B C 1
ATOM 2649 O O . ALA B 1 91 ? -7.602 10.102 2.697 1 98.69 91 ALA B O 1
ATOM 2650 N N . VAL B 1 92 ? -5.688 10.625 3.721 1 98.88 92 VAL B N 1
ATOM 2651 C CA . VAL B 1 92 ? -5.965 9.828 4.91 1 98.88 92 VAL B CA 1
ATOM 2652 C C . VAL B 1 92 ? -7.219 10.359 5.605 1 98.88 92 VAL B C 1
ATOM 2654 O O . VAL B 1 92 ? -8.07 9.578 6.043 1 98.88 92 VAL B O 1
ATOM 2657 N N . ALA B 1 93 ? -7.355 11.641 5.66 1 98.94 93 ALA B N 1
ATOM 2658 C CA . ALA B 1 93 ? -8.508 12.273 6.305 1 98.94 93 ALA B CA 1
ATOM 2659 C C . ALA B 1 93 ? -9.805 11.891 5.605 1 98.94 93 ALA B C 1
ATOM 2661 O O . ALA B 1 93 ? -10.812 11.594 6.262 1 98.94 93 ALA B O 1
ATOM 2662 N N . MET B 1 94 ? -9.781 11.945 4.301 1 98.88 94 MET B N 1
ATOM 2663 C CA . MET B 1 94 ? -10.969 11.578 3.539 1 98.88 94 MET B CA 1
ATOM 2664 C C . MET B 1 94 ? -11.336 10.117 3.77 1 98.88 94 MET B C 1
ATOM 2666 O O . MET B 1 94 ? -12.516 9.789 3.924 1 98.88 94 MET B O 1
ATOM 2670 N N . HIS B 1 95 ? -10.352 9.242 3.83 1 98.88 95 HIS B N 1
ATOM 2671 C CA . HIS B 1 95 ? -10.602 7.836 4.129 1 98.88 95 HIS B CA 1
ATOM 2672 C C . HIS B 1 95 ? -11.148 7.664 5.543 1 98.88 95 HIS B C 1
ATOM 2674 O O . HIS B 1 95 ? -12.031 6.832 5.773 1 98.88 95 HIS B O 1
ATOM 2680 N N . LEU B 1 96 ? -10.578 8.438 6.484 1 98.81 96 LEU B N 1
ATOM 2681 C CA . LEU B 1 96 ? -11.062 8.375 7.859 1 98.81 96 LEU B CA 1
ATOM 2682 C C . LEU B 1 96 ? -12.531 8.773 7.934 1 98.81 96 LEU B C 1
ATOM 2684 O O . LEU B 1 96 ? -13.336 8.102 8.586 1 98.81 96 LEU B O 1
ATOM 2688 N N . ALA B 1 97 ? -12.898 9.836 7.234 1 98.81 97 ALA B N 1
ATOM 2689 C CA . ALA B 1 97 ? -14.281 10.297 7.223 1 98.81 97 ALA B CA 1
ATOM 2690 C C . ALA B 1 97 ? -15.211 9.242 6.629 1 98.81 97 ALA B C 1
ATOM 2692 O O . ALA B 1 97 ? -16.328 9.055 7.105 1 98.81 97 ALA B O 1
ATOM 2693 N N . ALA B 1 98 ? -14.758 8.602 5.582 1 98.75 98 ALA B N 1
ATOM 2694 C CA . ALA B 1 98 ? -15.562 7.57 4.934 1 98.75 98 ALA B CA 1
ATOM 2695 C C . ALA B 1 98 ? -15.742 6.359 5.848 1 98.75 98 ALA B C 1
ATOM 2697 O O . ALA B 1 98 ? -16.828 5.789 5.922 1 98.75 98 ALA B O 1
ATOM 2698 N N . ALA B 1 99 ? -14.719 5.996 6.551 1 98.19 99 ALA B N 1
ATOM 2699 C CA . ALA B 1 99 ? -14.711 4.777 7.355 1 98.19 99 ALA B CA 1
ATOM 2700 C C . ALA B 1 99 ? -15.383 5.008 8.703 1 98.19 99 ALA B C 1
ATOM 2702 O O . ALA B 1 99 ? -16 4.098 9.258 1 98.19 99 ALA B O 1
ATOM 2703 N N . ARG B 1 100 ? -15.156 6.152 9.234 1 97.94 100 ARG B N 1
ATOM 2704 C CA . ARG B 1 100 ? -15.641 6.5 10.57 1 97.94 100 ARG B CA 1
ATOM 2705 C C . ARG B 1 100 ? -16.328 7.867 10.562 1 97.94 100 ARG B C 1
ATOM 2707 O O . ARG B 1 100 ? -15.859 8.805 11.219 1 97.94 100 ARG B O 1
ATOM 2714 N N . PRO B 1 101 ? -17.469 7.934 9.906 1 98 101 PRO B N 1
ATOM 2715 C CA . PRO B 1 101 ? -18.125 9.234 9.789 1 98 101 PRO B CA 1
ATOM 2716 C C . PRO B 1 101 ? -18.531 9.812 11.148 1 98 101 PRO B C 1
ATOM 2718 O O . PRO B 1 101 ? -18.594 11.039 11.305 1 98 101 PRO B O 1
ATOM 2721 N N . ASP B 1 102 ? -18.703 8.969 12.125 1 96.88 102 ASP B N 1
ATOM 2722 C CA . ASP B 1 102 ? -19.156 9.398 13.438 1 96.88 102 ASP B CA 1
ATOM 2723 C C . ASP B 1 102 ? -18.047 10.094 14.211 1 96.88 102 ASP B C 1
ATOM 2725 O O . ASP B 1 102 ? -18.297 10.758 15.219 1 96.88 102 ASP B O 1
ATOM 2729 N N . GLN B 1 103 ? -16.844 9.984 13.734 1 97.44 103 GLN B N 1
ATOM 2730 C CA . GLN B 1 103 ? -15.703 10.555 14.453 1 97.44 103 GLN B CA 1
ATOM 2731 C C . GLN B 1 103 ? -15.242 11.859 13.812 1 97.44 103 GLN B C 1
ATOM 2733 O O . GLN B 1 103 ? -14.367 12.547 14.344 1 97.44 103 GLN B O 1
ATOM 2738 N N . VAL B 1 104 ? -15.852 12.25 12.719 1 98.06 104 VAL B N 1
ATOM 2739 C CA . VAL B 1 104 ? -15.375 13.398 11.953 1 98.06 104 VAL B CA 1
ATOM 2740 C C . VAL B 1 104 ? -16.453 14.469 11.906 1 98.06 104 VAL B C 1
ATOM 2742 O O . VAL B 1 104 ? -17.531 14.25 11.336 1 98.06 104 VAL B O 1
ATOM 2745 N N . ALA B 1 105 ? -16.188 15.586 12.508 1 97.56 105 ALA B N 1
ATOM 2746 C CA . ALA B 1 105 ? -17.141 16.688 12.516 1 97.56 105 ALA B CA 1
ATOM 2747 C C . ALA B 1 105 ? -17.078 17.469 11.203 1 97.56 105 ALA B C 1
ATOM 2749 O O . ALA B 1 105 ? -18.109 17.922 10.695 1 97.56 105 ALA B O 1
ATOM 2750 N N . ALA B 1 106 ? -15.93 17.656 10.703 1 98.62 106 ALA B N 1
ATOM 2751 C CA . ALA B 1 106 ? -15.656 18.375 9.461 1 98.62 106 ALA B CA 1
ATOM 2752 C C . ALA B 1 106 ? -14.258 18.078 8.945 1 98.62 106 ALA B C 1
ATOM 2754 O O . ALA B 1 106 ? -13.422 17.547 9.68 1 98.62 106 ALA B O 1
ATOM 2755 N N . LEU B 1 107 ? -14.062 18.344 7.641 1 98.88 107 LEU B N 1
ATOM 2756 C CA . LEU B 1 107 ? -12.758 18.156 7.012 1 98.88 107 LEU B CA 1
ATOM 2757 C C . LEU B 1 107 ? -12.18 19.5 6.559 1 98.88 107 LEU B C 1
ATOM 2759 O O . LEU B 1 107 ? -12.891 20.328 5.988 1 98.88 107 LEU B O 1
ATOM 2763 N N . VAL B 1 108 ? -10.977 19.719 6.895 1 98.94 108 VAL B N 1
ATOM 2764 C CA . VAL B 1 108 ? -10.148 20.75 6.289 1 98.94 108 VAL B CA 1
ATOM 2765 C C . VAL B 1 108 ? -8.984 20.109 5.531 1 98.94 108 VAL B C 1
ATOM 2767 O O . VAL B 1 108 ? -8.039 19.609 6.137 1 98.94 108 VAL B O 1
ATOM 2770 N N . LEU B 1 109 ? -9.094 20.156 4.23 1 98.94 109 LEU B N 1
ATOM 2771 C CA . LEU B 1 109 ? -8.102 19.516 3.371 1 98.94 109 LEU B CA 1
ATOM 2772 C C . LEU B 1 109 ? -7.145 20.547 2.783 1 98.94 109 LEU B C 1
ATOM 2774 O O . LEU B 1 109 ? -7.547 21.375 1.972 1 98.94 109 LEU B O 1
ATOM 2778 N N . LEU B 1 110 ? -5.922 20.453 3.225 1 98.88 110 LEU B N 1
ATOM 2779 C CA . LEU B 1 110 ? -4.918 21.406 2.777 1 98.88 110 LEU B CA 1
ATOM 2780 C C . LEU B 1 110 ? -4.086 20.828 1.634 1 98.88 110 LEU B C 1
ATOM 2782 O O . LEU B 1 110 ? -3.186 20.016 1.862 1 98.88 110 LEU B O 1
ATOM 2786 N N . ASP B 1 111 ? -4.406 21.234 0.375 1 98.75 111 ASP B N 1
ATOM 2787 C CA . ASP B 1 111 ? -3.764 20.812 -0.867 1 98.75 111 ASP B CA 1
ATOM 2788 C C . ASP B 1 111 ? -3.613 19.297 -0.926 1 98.75 111 ASP B C 1
ATOM 2790 O O . ASP B 1 111 ? -2.512 18.781 -1.131 1 98.75 111 ASP B O 1
ATOM 2794 N N . PRO B 1 112 ? -4.738 18.625 -0.835 1 98.75 112 PRO B N 1
ATOM 2795 C CA . PRO B 1 112 ? -4.695 17.156 -0.735 1 98.75 112 PRO B CA 1
ATOM 2796 C C . PRO B 1 112 ? -4.191 16.5 -2.014 1 98.75 112 PRO B C 1
ATOM 2798 O O . PRO B 1 112 ? -4.504 16.953 -3.117 1 98.75 112 PRO B O 1
ATOM 2801 N N . ALA B 1 113 ? -3.359 15.516 -1.863 1 97.69 113 ALA B N 1
ATOM 2802 C CA . ALA B 1 113 ? -2.914 14.656 -2.957 1 97.69 113 ALA B CA 1
ATOM 2803 C C . ALA B 1 113 ? -3.738 13.375 -3.014 1 97.69 113 ALA B C 1
ATOM 2805 O O . ALA B 1 113 ? -3.672 12.547 -2.104 1 97.69 113 ALA B O 1
ATOM 2806 N N . VAL B 1 114 ? -4.543 13.219 -4.062 1 97 114 VAL B N 1
ATOM 2807 C CA . VAL B 1 114 ? -5.434 12.078 -4.234 1 97 114 VAL B CA 1
ATOM 2808 C C . VAL B 1 114 ? -5.508 11.695 -5.711 1 97 114 VAL B C 1
ATOM 2810 O O . VAL B 1 114 ? -5.465 12.562 -6.586 1 97 114 VAL B O 1
ATOM 2813 N N . ALA B 1 115 ? -5.547 10.422 -5.965 1 97.38 115 ALA B N 1
ATOM 2814 C CA . ALA B 1 115 ? -5.742 9.883 -7.312 1 97.38 115 ALA B CA 1
ATOM 2815 C C . ALA B 1 115 ? -4.66 10.398 -8.266 1 97.38 115 ALA B C 1
ATOM 2817 O O . ALA B 1 115 ? -4.969 10.906 -9.344 1 97.38 115 ALA B O 1
ATOM 2818 N N . LEU B 1 116 ? -3.434 10.328 -7.785 1 97.62 116 LEU B N 1
ATOM 2819 C CA . LEU B 1 116 ? -2.305 10.742 -8.609 1 97.62 116 LEU B CA 1
ATOM 2820 C C . LEU B 1 116 ? -2.111 9.781 -9.789 1 97.62 116 LEU B C 1
ATOM 2822 O O . LEU B 1 116 ? -2.49 8.609 -9.711 1 97.62 116 LEU B O 1
ATOM 2826 N N . ASP B 1 117 ? -1.498 10.32 -10.859 1 97.25 117 ASP B N 1
ATOM 2827 C CA . ASP B 1 117 ? -1.161 9.492 -12.008 1 97.25 117 ASP B CA 1
ATOM 2828 C C . ASP B 1 117 ? -0.132 8.422 -11.633 1 97.25 117 ASP B C 1
ATOM 2830 O O . ASP B 1 117 ? 0.95 8.75 -11.141 1 97.25 117 ASP B O 1
ATOM 2834 N N . GLY B 1 118 ? -0.478 7.227 -11.953 1 97.56 118 GLY B N 1
ATOM 2835 C CA . GLY B 1 118 ? 0.347 6.109 -11.523 1 97.56 118 GLY B CA 1
ATOM 2836 C C . GLY B 1 118 ? 1.739 6.129 -12.133 1 97.56 118 GLY B C 1
ATOM 2837 O O . GLY B 1 118 ? 2.703 5.703 -11.492 1 97.56 118 GLY B O 1
ATOM 2838 N N . SER B 1 119 ? 1.896 6.52 -13.344 1 97.38 119 SER B N 1
ATOM 2839 C CA . SER B 1 119 ? 3.205 6.598 -13.992 1 97.38 119 SER B CA 1
ATOM 2840 C C . SER B 1 119 ? 4.066 7.688 -13.359 1 97.38 119 SER B C 1
ATOM 2842 O O . SER B 1 119 ? 5.281 7.523 -13.219 1 97.38 119 SER B O 1
ATOM 2844 N N . ARG B 1 120 ? 3.41 8.773 -13.008 1 97.12 120 ARG B N 1
ATOM 2845 C CA . ARG B 1 120 ? 4.133 9.844 -12.328 1 97.12 120 ARG B CA 1
ATOM 2846 C C . ARG B 1 120 ? 4.602 9.398 -10.953 1 97.12 120 ARG B C 1
ATOM 2848 O O . ARG B 1 120 ? 5.715 9.719 -10.531 1 97.12 120 ARG B O 1
ATOM 2855 N N . VAL B 1 121 ? 3.73 8.695 -10.297 1 97.94 121 VAL B N 1
ATOM 2856 C CA . VAL B 1 121 ? 4.094 8.148 -8.992 1 97.94 121 VAL B CA 1
ATOM 2857 C C . VAL B 1 121 ? 5.324 7.258 -9.133 1 97.94 121 VAL B C 1
ATOM 2859 O O . VAL B 1 121 ? 6.258 7.348 -8.328 1 97.94 121 VAL B O 1
ATOM 2862 N N . ARG B 1 122 ? 5.312 6.402 -10.094 1 97.88 122 ARG B N 1
ATOM 2863 C CA . ARG B 1 122 ? 6.457 5.531 -10.32 1 97.88 122 ARG B CA 1
ATOM 2864 C C . ARG B 1 122 ? 7.734 6.34 -10.516 1 97.88 122 ARG B C 1
ATOM 2866 O O . ARG B 1 122 ? 8.781 6 -9.961 1 97.88 122 ARG B O 1
ATOM 2873 N N . GLU B 1 123 ? 7.645 7.379 -11.273 1 97.44 123 GLU B N 1
ATOM 2874 C CA . GLU B 1 123 ? 8.805 8.234 -11.508 1 97.44 123 GLU B CA 1
ATOM 2875 C C . GLU B 1 123 ? 9.32 8.844 -10.211 1 97.44 123 GLU B C 1
ATOM 2877 O O . GLU B 1 123 ? 10.531 8.883 -9.977 1 97.44 123 GLU B O 1
ATOM 2882 N N . VAL B 1 124 ? 8.422 9.32 -9.398 1 97 124 VAL B N 1
ATOM 2883 C CA . VAL B 1 124 ? 8.773 9.945 -8.125 1 97 124 VAL B CA 1
ATOM 2884 C C . VAL B 1 124 ? 9.461 8.93 -7.219 1 97 124 VAL B C 1
ATOM 2886 O O . VAL B 1 124 ? 10.5 9.219 -6.629 1 97 124 VAL B O 1
ATOM 2889 N N . VAL B 1 125 ? 8.922 7.773 -7.145 1 98.06 125 VAL B N 1
ATOM 2890 C CA . VAL B 1 125 ? 9.43 6.734 -6.254 1 98.06 125 VAL B CA 1
ATOM 2891 C C . VAL B 1 125 ? 10.789 6.25 -6.75 1 98.06 125 VAL B C 1
ATOM 2893 O O . VAL B 1 125 ? 11.695 6.016 -5.949 1 98.06 125 VAL B O 1
ATOM 2896 N N . ASP B 1 126 ? 10.938 6.082 -8.055 1 96.44 126 ASP B N 1
ATOM 2897 C CA . ASP B 1 126 ? 12.219 5.684 -8.617 1 96.44 126 ASP B CA 1
ATOM 2898 C C . ASP B 1 126 ? 13.312 6.695 -8.266 1 96.44 126 ASP B C 1
ATOM 2900 O O . ASP B 1 126 ? 14.438 6.316 -7.938 1 96.44 126 ASP B O 1
ATOM 2904 N N . ALA B 1 127 ? 12.984 7.945 -8.359 1 96.19 127 ALA B N 1
ATOM 2905 C CA . ALA B 1 127 ? 13.938 9 -8.016 1 96.19 127 ALA B CA 1
ATOM 2906 C C . ALA B 1 127 ? 14.281 8.953 -6.527 1 96.19 127 ALA B C 1
ATOM 2908 O O . ALA B 1 127 ? 15.438 9.133 -6.148 1 96.19 127 ALA B O 1
ATOM 2909 N N . MET B 1 128 ? 13.32 8.727 -5.699 1 96 128 MET B N 1
ATOM 2910 C CA . MET B 1 128 ? 13.508 8.633 -4.258 1 96 128 MET B CA 1
ATOM 2911 C C . MET B 1 128 ? 14.445 7.477 -3.904 1 96 128 MET B C 1
ATOM 2913 O O . MET B 1 128 ? 15.344 7.633 -3.076 1 96 128 MET B O 1
ATOM 2917 N N . LEU B 1 129 ? 14.219 6.363 -4.539 1 95.69 129 LEU B N 1
ATOM 2918 C CA . LEU B 1 129 ? 15.039 5.184 -4.285 1 95.69 129 LEU B CA 1
ATOM 2919 C C . LEU B 1 129 ? 16.453 5.387 -4.797 1 95.69 129 LEU B C 1
ATOM 2921 O O . LEU B 1 129 ? 17.406 4.867 -4.219 1 95.69 129 LEU B O 1
ATOM 2925 N N . ALA B 1 130 ? 16.594 6.152 -5.852 1 93.56 130 ALA B N 1
ATOM 2926 C CA . ALA B 1 130 ? 17.906 6.414 -6.438 1 93.56 130 ALA B CA 1
ATOM 2927 C C . ALA B 1 130 ? 18.719 7.375 -5.566 1 93.56 130 ALA B C 1
ATOM 2929 O O . ALA B 1 130 ? 19.953 7.328 -5.555 1 93.56 130 ALA B O 1
ATOM 2930 N N . SER B 1 131 ? 18.031 8.281 -4.836 1 93.75 131 SER B N 1
ATOM 2931 C CA . SER B 1 131 ? 18.656 9.273 -3.963 1 93.75 131 SER B CA 1
ATOM 2932 C C . SER B 1 131 ? 17.922 9.367 -2.627 1 93.75 131 SER B C 1
ATOM 2934 O O . SER B 1 131 ? 17.281 10.375 -2.34 1 93.75 131 SER B O 1
ATOM 2936 N N . PRO B 1 132 ? 18.172 8.375 -1.801 1 93.06 132 PRO B N 1
ATOM 2937 C CA . PRO B 1 132 ? 17.328 8.25 -0.609 1 93.06 132 PRO B CA 1
ATOM 2938 C C . PRO B 1 132 ? 17.766 9.172 0.527 1 93.06 132 PRO B C 1
ATOM 2940 O O . PRO B 1 132 ? 17.047 9.328 1.515 1 93.06 132 PRO B O 1
ATOM 2943 N N . ASP B 1 133 ? 19 9.727 0.408 1 96.38 133 ASP B N 1
ATOM 2944 C CA . ASP B 1 133 ? 19.547 10.5 1.521 1 96.38 133 ASP B CA 1
ATOM 2945 C C . ASP B 1 133 ? 20.422 11.648 1.019 1 96.38 133 ASP B C 1
ATOM 2947 O O . ASP B 1 133 ? 20.406 11.977 -0.169 1 96.38 133 ASP B O 1
ATOM 2951 N N . TYR B 1 134 ? 20.938 12.352 1.953 1 98.12 134 TYR B N 1
ATOM 2952 C CA . TYR B 1 134 ? 21.688 13.555 1.637 1 98.12 134 TYR B CA 1
ATOM 2953 C C . TYR B 1 134 ? 23.125 13.445 2.137 1 98.12 134 TYR B C 1
ATOM 2955 O O . TYR B 1 134 ? 23.391 12.812 3.164 1 98.12 134 TYR B O 1
ATOM 2963 N N . LEU B 1 135 ? 24.031 14.141 1.477 1 97.69 135 LEU B N 1
ATOM 2964 C CA . LEU B 1 135 ? 25.438 14.141 1.879 1 97.69 135 LEU B CA 1
ATOM 2965 C C . LEU B 1 135 ? 25.625 14.891 3.197 1 97.69 135 LEU B C 1
ATOM 2967 O O . LEU B 1 135 ? 26.453 14.5 4.023 1 97.69 135 LEU B O 1
ATOM 2971 N N . ASP B 1 136 ? 24.891 16.016 3.371 1 97.56 136 ASP B N 1
ATOM 2972 C CA . ASP B 1 136 ? 24.969 16.844 4.57 1 97.56 136 ASP B CA 1
ATOM 2973 C C . ASP B 1 136 ? 23.703 17.672 4.746 1 97.56 136 ASP B C 1
ATOM 2975 O O . ASP B 1 136 ? 22.844 17.688 3.869 1 97.56 136 ASP B O 1
ATOM 2979 N N . PRO B 1 137 ? 23.609 18.281 5.906 1 97.94 137 PRO B N 1
ATOM 2980 C CA . PRO B 1 137 ? 22.406 19.062 6.184 1 97.94 137 PRO B CA 1
ATOM 2981 C C . PRO B 1 137 ? 22.203 20.203 5.188 1 97.94 137 PRO B C 1
ATOM 2983 O O . PRO B 1 137 ? 21.062 20.562 4.879 1 97.94 137 PRO B O 1
ATOM 2986 N N . ALA B 1 138 ? 23.234 20.734 4.688 1 98.06 138 ALA B N 1
ATOM 2987 C CA . ALA B 1 138 ? 23.141 21.844 3.74 1 98.06 138 ALA B CA 1
ATOM 2988 C C . ALA B 1 138 ? 22.453 21.406 2.447 1 98.06 138 ALA B C 1
ATOM 2990 O O . ALA B 1 138 ? 21.688 22.156 1.854 1 98.06 138 ALA B O 1
ATOM 2991 N N . GLU B 1 139 ? 22.812 20.219 1.992 1 97.94 139 GLU B N 1
ATOM 2992 C CA . GLU B 1 139 ? 22.188 19.672 0.802 1 97.94 139 GLU B CA 1
ATOM 2993 C C . GLU B 1 139 ? 20.688 19.469 1.015 1 97.94 139 GLU B C 1
ATOM 2995 O O . GLU B 1 139 ? 19.875 19.812 0.145 1 97.94 139 GLU B O 1
ATOM 3000 N N . ALA B 1 140 ? 20.328 18.906 2.156 1 97.81 140 ALA B N 1
ATOM 3001 C CA . ALA B 1 140 ? 18.922 18.719 2.496 1 97.81 140 ALA B CA 1
ATOM 3002 C C . ALA B 1 140 ? 18.188 20.047 2.551 1 97.81 140 ALA B C 1
ATOM 3004 O O . ALA B 1 140 ? 17.078 20.172 2.016 1 97.81 140 ALA B O 1
ATOM 3005 N N . ARG B 1 141 ? 18.75 20.984 3.203 1 98.19 141 ARG B N 1
ATOM 3006 C CA . ARG B 1 141 ? 18.141 22.312 3.326 1 98.19 141 ARG B CA 1
ATOM 3007 C C . ARG B 1 141 ? 17.922 22.938 1.956 1 98.19 141 ARG B C 1
ATOM 3009 O O . ARG B 1 141 ? 16.875 23.547 1.707 1 98.19 141 ARG B O 1
ATOM 3016 N N . ALA B 1 142 ? 18.906 22.844 1.104 1 97.5 142 ALA B N 1
ATOM 3017 C CA . ALA B 1 142 ? 18.844 23.453 -0.222 1 97.5 142 ALA B CA 1
ATOM 3018 C C . ALA B 1 142 ? 17.719 22.844 -1.048 1 97.5 142 ALA B C 1
ATOM 3020 O O . ALA B 1 142 ? 17.016 23.562 -1.769 1 97.5 142 ALA B O 1
ATOM 3021 N N . GLU B 1 143 ? 17.609 21.578 -0.966 1 94.94 143 GLU B N 1
ATOM 3022 C CA . GLU B 1 143 ? 16.547 20.906 -1.709 1 94.94 143 GLU B CA 1
ATOM 3023 C C . GLU B 1 143 ? 15.172 21.391 -1.265 1 94.94 143 GLU B C 1
ATOM 3025 O O . GLU B 1 143 ? 14.312 21.688 -2.1 1 94.94 143 GLU B O 1
ATOM 3030 N N . LYS B 1 144 ? 14.93 21.469 0.076 1 94.94 144 LYS B N 1
ATOM 3031 C CA . LYS B 1 144 ? 13.648 21.953 0.574 1 94.94 144 LYS B CA 1
ATOM 3032 C C . LYS B 1 144 ? 13.43 23.422 0.201 1 94.94 144 LYS B C 1
ATOM 3034 O O . LYS B 1 144 ? 12.336 23.797 -0.218 1 94.94 144 LYS B O 1
ATOM 3039 N N . ALA B 1 145 ? 14.484 24.188 0.323 1 95.94 145 ALA B N 1
ATOM 3040 C CA . ALA B 1 145 ? 14.391 25.625 0.151 1 95.94 145 ALA B CA 1
ATOM 3041 C C . ALA B 1 145 ? 14.078 26 -1.299 1 95.94 145 ALA B C 1
ATOM 3043 O O . ALA B 1 145 ? 13.469 27.031 -1.568 1 95.94 145 ALA B O 1
ATOM 3044 N N . THR B 1 146 ? 14.43 25.125 -2.215 1 93.62 146 THR B N 1
ATOM 3045 C CA . THR B 1 146 ? 14.211 25.406 -3.629 1 93.62 146 THR B CA 1
ATOM 3046 C C . THR B 1 146 ? 13.023 24.609 -4.164 1 93.62 146 THR B C 1
ATOM 3048 O O . THR B 1 146 ? 12.711 24.672 -5.355 1 93.62 146 THR B O 1
ATOM 3051 N N . GLY B 1 147 ? 12.391 23.875 -3.346 1 92.19 147 GLY B N 1
ATOM 3052 C CA . GLY B 1 147 ? 11.242 23.062 -3.721 1 92.19 147 GLY B CA 1
ATOM 3053 C C . GLY B 1 147 ? 9.961 23.484 -3.023 1 92.19 147 GLY B C 1
ATOM 3054 O O . GLY B 1 147 ? 9.586 24.656 -3.059 1 92.19 147 GLY B O 1
ATOM 3055 N N . ALA B 1 148 ? 9.398 22.547 -2.299 1 90 148 ALA B N 1
ATOM 3056 C CA . ALA B 1 148 ? 8.062 22.734 -1.74 1 90 148 ALA B CA 1
ATOM 3057 C C . ALA B 1 148 ? 8.055 23.797 -0.652 1 90 148 ALA B C 1
ATOM 3059 O O . ALA B 1 148 ? 7.012 24.391 -0.363 1 90 148 ALA B O 1
ATOM 3060 N N . TRP B 1 149 ? 9.227 24.109 -0.044 1 95.38 149 TRP B N 1
ATOM 3061 C CA . TRP B 1 149 ? 9.297 25.047 1.075 1 95.38 149 TRP B CA 1
ATOM 3062 C C . TRP B 1 149 ? 9.789 26.422 0.614 1 95.38 149 TRP B C 1
ATOM 3064 O O . TRP B 1 149 ? 10.172 27.25 1.435 1 95.38 149 TRP B O 1
ATOM 3074 N N . ALA B 1 150 ? 9.789 26.656 -0.714 1 95.06 150 ALA B N 1
ATOM 3075 C CA . ALA B 1 150 ? 10.414 27.844 -1.299 1 95.06 150 ALA B CA 1
ATOM 3076 C C . ALA B 1 150 ? 9.766 29.109 -0.769 1 95.06 150 ALA B C 1
ATOM 3078 O O . ALA B 1 150 ? 10.43 30.156 -0.667 1 95.06 150 ALA B O 1
ATOM 3079 N N . ASP B 1 151 ? 8.531 29.094 -0.416 1 96.31 151 ASP B N 1
ATOM 3080 C CA . ASP B 1 151 ? 7.848 30.312 0.03 1 96.31 151 ASP B CA 1
ATOM 3081 C C . ASP B 1 151 ? 7.598 30.266 1.536 1 96.31 151 ASP B C 1
ATOM 3083 O O . ASP B 1 151 ? 6.746 31 2.045 1 96.31 151 ASP B O 1
ATOM 3087 N N . VAL B 1 152 ? 8.266 29.344 2.244 1 97.19 152 VAL B N 1
ATOM 3088 C CA . VAL B 1 152 ? 8.203 29.266 3.699 1 97.19 152 VAL B CA 1
ATOM 3089 C C . VAL B 1 152 ? 9.336 30.078 4.32 1 97.19 152 VAL B C 1
ATOM 3091 O O . VAL B 1 152 ? 10.453 30.094 3.793 1 97.19 152 VAL B O 1
ATOM 3094 N N . ASP B 1 153 ? 9.094 30.781 5.465 1 96.44 153 ASP B N 1
ATOM 3095 C CA . ASP B 1 153 ? 10.102 31.562 6.16 1 96.44 153 ASP B CA 1
ATOM 3096 C C . ASP B 1 153 ? 11.305 30.703 6.539 1 96.44 153 ASP B C 1
ATOM 3098 O O . ASP B 1 153 ? 11.148 29.625 7.129 1 96.44 153 ASP B O 1
ATOM 3102 N N . PRO B 1 154 ? 12.508 31.172 6.262 1 97.12 154 PRO B N 1
ATOM 3103 C CA . PRO B 1 154 ? 13.719 30.375 6.488 1 97.12 154 PRO B CA 1
ATOM 3104 C C . PRO B 1 154 ? 13.836 29.859 7.926 1 97.12 154 PRO B C 1
ATOM 3106 O O . PRO B 1 154 ? 14.211 28.719 8.156 1 97.12 154 PRO B O 1
ATOM 3109 N N . PRO B 1 155 ? 13.438 30.672 8.922 1 96.81 155 PRO B N 1
ATOM 3110 C CA . PRO B 1 155 ? 13.539 30.141 10.281 1 96.81 155 PRO B CA 1
ATOM 3111 C C . PRO B 1 155 ? 12.625 28.938 10.516 1 96.81 155 PRO B C 1
ATOM 3113 O O . PRO B 1 155 ? 12.961 28.047 11.305 1 96.81 155 PRO B O 1
ATOM 3116 N N . VAL B 1 156 ? 11.492 28.938 9.852 1 96.75 156 VAL B N 1
ATOM 3117 C CA . VAL B 1 156 ? 10.57 27.812 9.961 1 96.75 156 VAL B CA 1
ATOM 3118 C C . VAL B 1 156 ? 11.195 26.578 9.328 1 96.75 156 VAL B C 1
ATOM 3120 O O . VAL B 1 156 ? 11.125 25.484 9.891 1 96.75 156 VAL B O 1
ATOM 3123 N N . LEU B 1 157 ? 11.797 26.75 8.164 1 97.44 157 LEU B N 1
ATOM 3124 C CA . LEU B 1 157 ? 12.492 25.656 7.5 1 97.44 157 LEU B CA 1
ATOM 3125 C C . LEU B 1 157 ? 13.641 25.141 8.359 1 97.44 157 LEU B C 1
ATOM 3127 O O . LEU B 1 157 ? 13.836 23.922 8.484 1 97.44 157 LEU B O 1
ATOM 3131 N N . ASP B 1 158 ? 14.398 26.062 8.977 1 97.94 158 ASP B N 1
ATOM 3132 C CA . ASP B 1 158 ? 15.531 25.672 9.812 1 97.94 158 ASP B CA 1
ATOM 3133 C C . ASP B 1 158 ? 15.062 24.875 11.023 1 97.94 158 ASP B C 1
ATOM 3135 O O . ASP B 1 158 ? 15.711 23.906 11.422 1 97.94 158 ASP B O 1
ATOM 3139 N N . ALA B 1 159 ? 13.953 25.281 11.602 1 96.75 159 ALA B N 1
ATOM 3140 C CA . ALA B 1 159 ? 13.383 24.531 12.719 1 96.75 159 ALA B CA 1
ATOM 3141 C C . ALA B 1 159 ? 12.977 23.125 12.297 1 96.75 159 ALA B C 1
ATOM 3143 O O . ALA B 1 159 ? 13.117 22.172 13.07 1 96.75 159 ALA B O 1
ATOM 3144 N N . GLU B 1 160 ? 12.438 23.047 11.102 1 97.19 160 GLU B N 1
ATOM 3145 C CA . GLU B 1 160 ? 12.086 21.75 10.555 1 97.19 160 GLU B CA 1
ATOM 3146 C C . GLU B 1 160 ? 13.312 20.859 10.406 1 97.19 160 GLU B C 1
ATOM 3148 O O . GLU B 1 160 ? 13.273 19.672 10.734 1 97.19 160 GLU B O 1
ATOM 3153 N N . LEU B 1 161 ? 14.406 21.391 9.891 1 97.88 161 LEU B N 1
ATOM 3154 C CA . LEU B 1 161 ? 15.641 20.625 9.742 1 97.88 161 LEU B CA 1
ATOM 3155 C C . LEU B 1 161 ? 16.141 20.141 11.094 1 97.88 161 LEU B C 1
ATOM 3157 O O . LEU B 1 161 ? 16.531 18.969 11.234 1 97.88 161 LEU B O 1
ATOM 3161 N N . ASP B 1 162 ? 16.062 21.016 12.055 1 97.38 162 ASP B N 1
ATOM 3162 C CA . ASP B 1 162 ? 16.547 20.688 13.391 1 97.38 162 ASP B CA 1
ATOM 3163 C C . ASP B 1 162 ? 15.758 19.516 13.992 1 97.38 162 ASP B C 1
ATOM 3165 O O . ASP B 1 162 ? 16.312 18.688 14.719 1 97.38 162 ASP B O 1
ATOM 3169 N N . GLU B 1 163 ? 14.531 19.5 13.656 1 97.38 163 GLU B N 1
ATOM 3170 C CA . GLU B 1 163 ? 13.641 18.5 14.258 1 97.38 163 GLU B CA 1
ATOM 3171 C C . GLU B 1 163 ? 13.664 17.203 13.469 1 97.38 163 GLU B C 1
ATOM 3173 O O . GLU B 1 163 ? 13.625 16.109 14.055 1 97.38 163 GLU B O 1
ATOM 3178 N N . HIS B 1 164 ? 13.719 17.281 12.25 1 97.94 164 HIS B N 1
ATOM 3179 C CA . HIS B 1 164 ? 13.273 16.188 11.398 1 97.94 164 HIS B CA 1
ATOM 3180 C C . HIS B 1 164 ? 14.453 15.516 10.703 1 97.94 164 HIS B C 1
ATOM 3182 O O . HIS B 1 164 ? 14.391 14.328 10.391 1 97.94 164 HIS B O 1
ATOM 3188 N N . LEU B 1 165 ? 15.531 16.281 10.43 1 98.44 165 LEU B N 1
ATOM 3189 C CA . LEU B 1 165 ? 16.703 15.711 9.766 1 98.44 165 LEU B CA 1
ATOM 3190 C C . LEU B 1 165 ? 17.562 14.938 10.766 1 98.44 165 LEU B C 1
ATOM 3192 O O . LEU B 1 165 ? 17.844 15.422 11.859 1 98.44 165 LEU B O 1
ATOM 3196 N N . VAL B 1 166 ? 17.953 13.742 10.406 1 98.31 166 VAL B N 1
ATOM 3197 C CA . VAL B 1 166 ? 18.719 12.906 11.32 1 98.31 166 VAL B CA 1
ATOM 3198 C C . VAL B 1 166 ? 19.969 12.383 10.617 1 98.31 166 VAL B C 1
ATOM 3200 O O . VAL B 1 166 ? 19.969 12.203 9.398 1 98.31 166 VAL B O 1
ATOM 3203 N N . ALA B 1 167 ? 21 12.172 11.391 1 97.81 167 ALA B N 1
ATOM 3204 C CA . ALA B 1 167 ? 22.172 11.469 10.891 1 97.81 167 ALA B CA 1
ATOM 3205 C C . ALA B 1 167 ? 21.906 9.977 10.734 1 97.81 167 ALA B C 1
ATOM 3207 O O . ALA B 1 167 ? 21.266 9.367 11.586 1 97.81 167 ALA B O 1
ATOM 3208 N N . LEU B 1 168 ? 22.391 9.469 9.633 1 95.94 168 LEU B N 1
ATOM 3209 C CA . LEU B 1 168 ? 22.219 8.047 9.359 1 95.94 168 LEU B CA 1
ATOM 3210 C C . LEU B 1 168 ? 23.5 7.273 9.688 1 95.94 168 LEU B C 1
ATOM 3212 O O . LEU B 1 168 ? 24.578 7.859 9.758 1 95.94 168 LEU B O 1
ATOM 3216 N N . PRO B 1 169 ? 23.328 5.965 9.875 1 93.12 169 PRO B N 1
ATOM 3217 C CA . PRO B 1 169 ? 24.5 5.152 10.227 1 93.12 169 PRO B CA 1
ATOM 3218 C C . PRO B 1 169 ? 25.594 5.188 9.156 1 93.12 169 PRO B C 1
ATOM 3220 O O . PRO B 1 169 ? 26.766 5.004 9.461 1 93.12 169 PRO B O 1
ATOM 3223 N N . ASN B 1 170 ? 25.297 5.477 7.996 1 92.88 170 ASN B N 1
ATOM 3224 C CA . ASN B 1 170 ? 26.25 5.48 6.895 1 92.88 170 ASN B CA 1
ATOM 3225 C C . ASN B 1 170 ? 26.969 6.816 6.789 1 92.88 170 ASN B C 1
ATOM 3227 O O . ASN B 1 170 ? 27.719 7.047 5.836 1 92.88 170 ASN B O 1
ATOM 3231 N N . GLY B 1 171 ? 26.688 7.727 7.738 1 96.62 171 GLY B N 1
ATOM 3232 C CA . GLY B 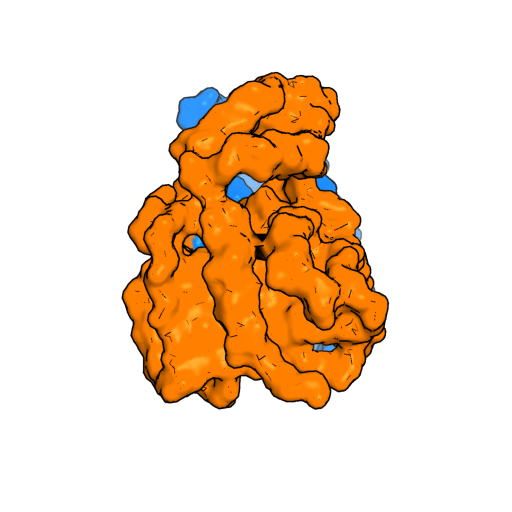1 171 ? 27.359 9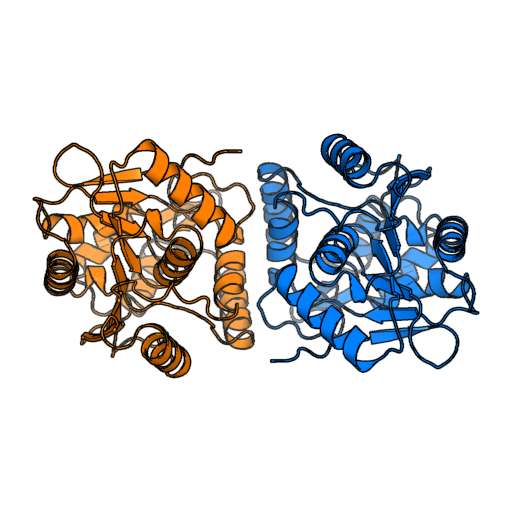.023 7.77 1 96.62 171 GLY B CA 1
ATOM 3233 C C . GLY B 1 171 ? 26.625 10.086 6.977 1 96.62 171 GLY B C 1
ATOM 3234 O O . GLY B 1 171 ? 27.031 11.25 6.965 1 96.62 171 GLY B O 1
ATOM 3235 N N . ARG B 1 172 ? 25.609 9.656 6.297 1 97.5 172 ARG B N 1
ATOM 3236 C CA . ARG B 1 172 ? 24.781 10.594 5.535 1 97.5 172 ARG B CA 1
ATOM 3237 C C . ARG B 1 172 ? 23.594 11.055 6.355 1 97.5 172 ARG B C 1
ATOM 3239 O O . ARG B 1 172 ? 23.531 10.828 7.566 1 97.5 172 ARG B O 1
ATOM 3246 N N . TYR B 1 173 ? 22.719 11.836 5.715 1 98.38 173 TYR B N 1
ATOM 3247 C CA . TYR B 1 173 ? 21.578 12.398 6.434 1 98.38 173 TYR B CA 1
ATOM 3248 C C . TYR B 1 173 ? 20.266 12.047 5.742 1 98.38 173 TYR B C 1
ATOM 3250 O O . TYR B 1 173 ? 20.219 11.914 4.516 1 98.38 173 TYR B O 1
ATOM 3258 N N . GLY B 1 174 ? 19.25 11.844 6.465 1 97.88 174 GLY B N 1
ATOM 3259 C CA . GLY B 1 174 ? 17.906 11.617 5.965 1 97.88 174 GLY B CA 1
ATOM 3260 C C . GLY B 1 174 ? 16.828 12.133 6.898 1 97.88 174 GLY B C 1
ATOM 3261 O O . GLY B 1 174 ? 17.109 12.492 8.047 1 97.88 174 GLY B O 1
ATOM 3262 N N . TRP B 1 175 ? 15.656 12.289 6.375 1 97.81 175 TRP B N 1
ATOM 3263 C CA . TRP B 1 175 ? 14.523 12.656 7.219 1 97.81 175 TRP B CA 1
ATOM 3264 C C . TRP B 1 175 ? 14.148 11.508 8.148 1 97.81 175 TRP B C 1
ATOM 3266 O O . TRP B 1 175 ? 14.469 10.352 7.883 1 97.81 175 TRP B O 1
ATOM 3276 N N . ARG B 1 176 ? 13.492 11.812 9.297 1 98 176 ARG B N 1
ATOM 3277 C CA . ARG B 1 176 ? 13.039 10.805 10.25 1 98 176 ARG B CA 1
ATOM 3278 C C . ARG B 1 176 ? 11.773 10.109 9.742 1 98 176 ARG B C 1
ATOM 3280 O O . ARG B 1 176 ? 10.711 10.227 10.359 1 98 176 ARG B O 1
ATOM 3287 N N . ILE B 1 177 ? 11.867 9.352 8.641 1 97.81 177 ILE B N 1
ATOM 3288 C CA . ILE B 1 177 ? 10.789 8.594 8.023 1 97.81 177 ILE B CA 1
ATOM 3289 C C . ILE B 1 177 ? 11.336 7.273 7.484 1 97.81 177 ILE B C 1
ATOM 3291 O O . ILE B 1 177 ? 12.531 7.148 7.219 1 97.81 177 ILE B O 1
ATOM 3295 N N . SER B 1 178 ? 10.445 6.34 7.391 1 97.75 178 SER B N 1
ATOM 3296 C CA . SER B 1 178 ? 10.758 5.051 6.785 1 97.75 178 SER B CA 1
ATOM 3297 C C . SER B 1 178 ? 10.711 5.133 5.262 1 97.75 178 SER B C 1
ATOM 3299 O O . SER B 1 178 ? 9.664 5.414 4.68 1 97.75 178 SER B O 1
ATOM 3301 N N . LEU B 1 179 ? 11.859 4.836 4.66 1 97.38 179 LEU B N 1
ATOM 3302 C CA . LEU B 1 179 ? 11.914 4.887 3.203 1 97.38 179 LEU B CA 1
ATOM 3303 C C . LEU B 1 179 ? 10.914 3.92 2.582 1 97.38 179 LEU B C 1
ATOM 3305 O O . LEU B 1 179 ? 10.148 4.301 1.698 1 97.38 179 LEU B O 1
ATOM 3309 N N . PRO B 1 180 ? 10.844 2.65 3.035 1 98.44 180 PRO B N 1
ATOM 3310 C CA . PRO B 1 180 ? 9.852 1.755 2.438 1 98.44 180 PRO B CA 1
ATOM 3311 C C . PRO B 1 180 ? 8.414 2.23 2.664 1 98.44 180 PRO B C 1
ATOM 3313 O O . PRO B 1 180 ? 7.562 2.057 1.793 1 98.44 180 PRO B O 1
ATOM 3316 N N . ALA B 1 181 ? 8.125 2.816 3.777 1 98.69 181 ALA B N 1
ATOM 3317 C CA . ALA B 1 181 ? 6.789 3.359 4.004 1 98.69 181 ALA B CA 1
ATOM 3318 C C . ALA B 1 181 ? 6.469 4.461 2.996 1 98.69 181 ALA B C 1
ATOM 3320 O O . ALA B 1 181 ? 5.355 4.531 2.477 1 98.69 181 ALA B O 1
ATOM 3321 N N . MET B 1 182 ? 7.438 5.301 2.719 1 98.44 182 MET B N 1
ATOM 3322 C CA . MET B 1 182 ? 7.23 6.387 1.766 1 98.44 182 MET B CA 1
ATOM 3323 C C . MET B 1 182 ? 6.914 5.84 0.378 1 98.44 182 MET B C 1
ATOM 3325 O O . MET B 1 182 ? 6.035 6.359 -0.311 1 98.44 182 MET B O 1
ATOM 3329 N N . VAL B 1 183 ? 7.648 4.801 -0.014 1 98.62 183 VAL B N 1
ATOM 3330 C CA . VAL B 1 183 ? 7.375 4.148 -1.29 1 98.62 183 VAL B CA 1
ATOM 3331 C C . VAL B 1 183 ? 5.918 3.693 -1.335 1 98.62 183 VAL B C 1
ATOM 3333 O O . VAL B 1 183 ? 5.207 3.959 -2.309 1 98.62 183 VAL B O 1
ATOM 3336 N N . CYS B 1 184 ? 5.477 3.078 -0.294 1 98.88 184 CYS B N 1
ATOM 3337 C CA . CYS B 1 184 ? 4.121 2.551 -0.226 1 98.88 184 CYS B CA 1
ATOM 3338 C C . CYS B 1 184 ? 3.096 3.68 -0.221 1 98.88 184 CYS B C 1
ATOM 3340 O O . CYS B 1 184 ? 2.051 3.578 -0.865 1 98.88 184 CYS B O 1
ATOM 3342 N N . TYR B 1 185 ? 3.361 4.73 0.492 1 98.88 185 TYR B N 1
ATOM 3343 C CA . TYR B 1 185 ? 2.395 5.82 0.59 1 98.88 185 TYR B CA 1
ATOM 3344 C C . TYR B 1 185 ? 2.256 6.543 -0.743 1 98.88 185 TYR B C 1
ATOM 3346 O O . TYR B 1 185 ? 1.157 6.965 -1.114 1 98.88 185 TYR B O 1
ATOM 3354 N N . TRP B 1 186 ? 3.346 6.711 -1.454 1 98.69 186 TRP B N 1
ATOM 3355 C CA . TRP B 1 186 ? 3.219 7.254 -2.803 1 98.69 186 TRP B CA 1
ATOM 3356 C C . TRP B 1 186 ? 2.33 6.367 -3.666 1 98.69 186 TRP B C 1
ATOM 3358 O O . TRP B 1 186 ? 1.474 6.863 -4.402 1 98.69 186 TRP B O 1
ATOM 3368 N N . SER B 1 187 ? 2.547 5.059 -3.58 1 98.81 187 SER B N 1
ATOM 3369 C CA . SER B 1 187 ? 1.683 4.117 -4.289 1 98.81 187 SER B CA 1
ATOM 3370 C C . SER B 1 187 ? 0.22 4.312 -3.902 1 98.81 187 SER B C 1
ATOM 3372 O O . SER B 1 187 ? -0.661 4.316 -4.766 1 98.81 187 SER B O 1
ATOM 3374 N N . GLU B 1 188 ? -0.084 4.441 -2.596 1 98.69 188 GLU B N 1
ATOM 3375 C CA . GLU B 1 188 ? -1.435 4.633 -2.078 1 98.69 188 GLU B CA 1
ATOM 3376 C C . GLU B 1 188 ? -2.084 5.879 -2.674 1 98.69 188 GLU B C 1
ATOM 3378 O O . GLU B 1 188 ? -3.299 5.914 -2.877 1 98.69 188 GLU B O 1
ATOM 3383 N N . LEU B 1 189 ? -1.314 6.871 -2.988 1 98.5 189 LEU B N 1
ATOM 3384 C CA . LEU B 1 189 ? -1.831 8.133 -3.498 1 98.5 189 LEU B CA 1
ATOM 3385 C C . LEU B 1 189 ? -2.328 7.98 -4.93 1 98.5 189 LEU B C 1
ATOM 3387 O O . LEU B 1 189 ? -3.014 8.859 -5.453 1 98.5 189 LEU B O 1
ATOM 3391 N N . ALA B 1 190 ? -2.008 6.859 -5.574 1 98.06 190 ALA B N 1
ATOM 3392 C CA . ALA B 1 190 ? -2.475 6.602 -6.938 1 98.06 190 ALA B CA 1
ATOM 3393 C C . ALA B 1 190 ? -3.797 5.84 -6.926 1 98.06 190 ALA B C 1
ATOM 3395 O O . ALA B 1 190 ? -4.379 5.586 -7.984 1 98.06 190 ALA B O 1
ATOM 3396 N N . ARG B 1 191 ? -4.316 5.465 -5.758 1 97.69 191 ARG B N 1
ATOM 3397 C CA . ARG B 1 191 ? -5.609 4.797 -5.664 1 97.69 191 ARG B CA 1
ATOM 3398 C C . ARG B 1 191 ? -6.734 5.707 -6.145 1 97.69 191 ARG B C 1
ATOM 3400 O O . ARG B 1 191 ? -6.566 6.926 -6.215 1 97.69 191 ARG B O 1
ATOM 3407 N N . ASP B 1 192 ? -7.883 5.137 -6.375 1 96.5 192 ASP B N 1
ATOM 3408 C CA . ASP B 1 192 ? -9.07 5.906 -6.73 1 96.5 192 ASP B CA 1
ATOM 3409 C C . ASP B 1 192 ? -9.516 6.797 -5.57 1 96.5 192 ASP B C 1
ATOM 3411 O O . ASP B 1 192 ? -9.234 6.5 -4.41 1 96.5 192 ASP B O 1
ATOM 3415 N N . ILE B 1 193 ? -10.211 7.848 -5.93 1 97.88 193 ILE B N 1
ATOM 3416 C CA . ILE B 1 193 ? -10.688 8.805 -4.941 1 97.88 193 ILE B CA 1
ATOM 3417 C C . ILE B 1 193 ? -11.703 8.133 -4.016 1 97.88 193 ILE B C 1
ATOM 3419 O O . ILE B 1 193 ? -12.617 7.445 -4.477 1 97.88 193 ILE B O 1
ATOM 3423 N N . VAL B 1 194 ? -11.508 8.242 -2.736 1 98.31 194 VAL B N 1
ATOM 3424 C CA . VAL B 1 194 ? -12.516 7.93 -1.725 1 98.31 194 VAL B CA 1
ATOM 3425 C C . VAL B 1 194 ? -13.117 9.227 -1.178 1 98.31 194 VAL B C 1
ATOM 3427 O O . VAL B 1 194 ? -12.391 10.094 -0.684 1 98.31 194 VAL B O 1
ATOM 3430 N N . LEU B 1 195 ? -14.398 9.344 -1.282 1 98.75 195 LEU B N 1
ATOM 3431 C CA . LEU B 1 195 ? -15.062 10.586 -0.899 1 98.75 195 LEU B CA 1
ATOM 3432 C C . LEU B 1 195 ? -15.68 10.469 0.491 1 98.75 195 LEU B C 1
ATOM 3434 O O . LEU B 1 195 ? -16.125 9.383 0.887 1 98.75 195 LEU B O 1
ATOM 3438 N N . PRO B 1 196 ? -15.672 11.562 1.268 1 98.56 196 PRO B N 1
ATOM 3439 C CA . PRO B 1 196 ? -16.422 11.539 2.527 1 98.56 196 PRO B CA 1
ATOM 3440 C C . PRO B 1 196 ? -17.922 11.352 2.32 1 98.56 196 PRO B C 1
ATOM 3442 O O . PRO B 1 196 ? -18.422 11.562 1.212 1 98.56 196 PRO B O 1
ATOM 3445 N N . PRO B 1 197 ? -18.625 10.953 3.344 1 98.44 197 PRO B N 1
ATOM 3446 C CA . PRO B 1 197 ? -20.078 10.797 3.205 1 98.44 197 PRO B CA 1
ATOM 3447 C C . PRO B 1 197 ? -20.797 12.125 2.979 1 98.44 197 PRO B C 1
ATOM 3449 O O . PRO B 1 197 ? -20.281 13.172 3.373 1 98.44 197 PRO B O 1
ATOM 3452 N N . VAL B 1 198 ? -21.969 11.953 2.396 1 98.31 198 VAL B N 1
ATOM 3453 C CA . VAL B 1 198 ? -22.844 13.109 2.227 1 98.31 198 VAL B CA 1
ATOM 3454 C C . VAL B 1 198 ? -23.094 13.773 3.578 1 98.31 198 VAL B C 1
ATOM 3456 O O . VAL B 1 198 ? -23.297 13.094 4.586 1 98.31 198 VAL B O 1
ATOM 3459 N N . GLY B 1 199 ? -23.016 15.031 3.598 1 97.94 199 GLY B N 1
ATOM 3460 C CA . GLY B 1 199 ? -23.281 15.766 4.824 1 97.94 199 GLY B CA 1
ATOM 3461 C C . GLY B 1 199 ? -22.016 16.156 5.574 1 97.94 199 GLY B C 1
ATOM 3462 O O . GLY B 1 199 ? -22.078 16.922 6.543 1 97.94 199 GLY B O 1
ATOM 3463 N N . THR B 1 200 ? -20.844 15.703 5.133 1 98.38 200 THR B N 1
ATOM 3464 C CA . THR B 1 200 ? -19.594 16.062 5.77 1 98.38 200 THR B CA 1
ATOM 3465 C C . THR B 1 200 ? -19.141 17.453 5.336 1 98.38 200 THR B C 1
ATOM 3467 O O . THR B 1 200 ? -18.734 17.656 4.184 1 98.38 200 THR B O 1
ATOM 3470 N N . ALA B 1 201 ? -19.203 18.406 6.262 1 98.5 201 ALA B N 1
ATOM 3471 C CA . ALA B 1 201 ? -18.672 19.734 5.949 1 98.5 201 ALA B CA 1
ATOM 3472 C C . ALA B 1 201 ? -17.188 19.656 5.586 1 98.5 201 ALA B C 1
ATOM 3474 O O . ALA B 1 201 ? -16.391 19.125 6.355 1 98.5 201 ALA B O 1
ATOM 3475 N N . THR B 1 202 ? -16.844 20.156 4.375 1 98.88 202 THR B N 1
ATOM 3476 C CA . THR B 1 202 ? -15.477 20.016 3.877 1 98.88 202 THR B CA 1
ATOM 3477 C C . THR B 1 202 ? -14.992 21.328 3.258 1 98.88 202 THR B C 1
ATOM 3479 O O . THR B 1 202 ? -15.656 21.875 2.383 1 98.88 202 THR B O 1
ATOM 3482 N N . THR B 1 203 ? -13.922 21.828 3.773 1 98.94 203 THR B N 1
ATOM 3483 C CA . THR B 1 203 ? -13.203 22.922 3.125 1 98.94 203 THR B CA 1
ATOM 3484 C C . THR B 1 203 ? -11.906 22.422 2.51 1 98.94 203 THR B C 1
ATOM 3486 O O . THR B 1 203 ? -11.078 21.812 3.197 1 98.94 203 THR B O 1
ATOM 3489 N N . LEU B 1 204 ? -11.766 22.578 1.235 1 98.94 204 LEU B N 1
ATOM 3490 C CA . LEU B 1 204 ? -10.516 22.266 0.551 1 98.94 204 LEU B CA 1
ATOM 3491 C C . LEU B 1 204 ? -9.75 23.531 0.199 1 98.94 204 LEU B C 1
ATOM 3493 O O . LEU B 1 204 ? -10.312 24.453 -0.398 1 98.94 204 LEU B O 1
ATOM 3497 N N . VAL B 1 205 ? -8.555 23.578 0.677 1 98.94 205 VAL B N 1
ATOM 3498 C CA . VAL B 1 205 ? -7.652 24.688 0.337 1 98.94 205 VAL B CA 1
ATOM 3499 C C . VAL B 1 205 ? -6.68 24.234 -0.752 1 98.94 205 VAL B C 1
ATOM 3501 O O . VAL B 1 205 ? -5.875 23.328 -0.54 1 98.94 205 VAL B O 1
ATOM 3504 N N . ARG B 1 206 ? -6.758 24.844 -1.894 1 98.75 206 ARG B N 1
ATOM 3505 C CA . ARG B 1 206 ? -5.832 24.594 -2.992 1 98.75 206 ARG B CA 1
ATOM 3506 C C . ARG B 1 206 ? -4.664 25.578 -2.959 1 98.75 206 ARG B C 1
ATOM 3508 O O . ARG B 1 206 ? -4.867 26.781 -2.84 1 98.75 206 ARG B O 1
ATOM 3515 N N . ALA B 1 207 ? -3.445 25.031 -2.951 1 98.56 207 ALA B N 1
ATOM 3516 C CA . ALA B 1 207 ? -2.242 25.844 -3.078 1 98.56 207 ALA B CA 1
ATOM 3517 C C . ALA B 1 207 ? -1.989 26.234 -4.535 1 98.56 207 ALA B C 1
ATOM 3519 O O . ALA B 1 207 ? -1.495 25.422 -5.316 1 98.56 207 ALA B O 1
ATOM 3520 N N . VAL B 1 208 ? -2.148 27.438 -4.879 1 96.88 208 VAL B N 1
ATOM 3521 C CA . VAL B 1 208 ? -2.246 27.797 -6.289 1 96.88 208 VAL B CA 1
ATOM 3522 C C . VAL B 1 208 ? -0.85 27.859 -6.906 1 96.88 208 VAL B C 1
ATOM 3524 O O . VAL B 1 208 ? -0.701 27.781 -8.125 1 96.88 208 VAL B O 1
ATOM 3527 N N . ARG B 1 209 ? 0.214 27.938 -6.059 1 96.69 209 ARG B N 1
ATOM 3528 C CA . ARG B 1 209 ? 1.565 28.031 -6.602 1 96.69 209 ARG B CA 1
ATOM 3529 C C . ARG B 1 209 ? 2.285 26.688 -6.52 1 96.69 209 ARG B C 1
ATOM 3531 O O . ARG B 1 209 ? 3.465 26.594 -6.859 1 96.69 209 ARG B O 1
ATOM 3538 N N . ALA B 1 210 ? 1.522 25.75 -6.055 1 95.56 210 ALA B N 1
ATOM 3539 C CA . ALA B 1 210 ? 2.154 24.438 -5.941 1 95.56 210 ALA B CA 1
ATOM 3540 C C . ALA B 1 210 ? 2.512 23.875 -7.316 1 95.56 210 ALA B C 1
ATOM 3542 O O . ALA B 1 210 ? 1.714 23.953 -8.25 1 95.56 210 ALA B O 1
ATOM 3543 N N . SER B 1 211 ? 3.689 23.406 -7.441 1 92.25 211 SER B N 1
ATOM 3544 C CA . SER B 1 211 ? 4.164 22.688 -8.625 1 92.25 211 SER B CA 1
ATOM 3545 C C . SER B 1 211 ? 4.906 21.406 -8.242 1 92.25 211 SER B C 1
ATOM 3547 O O . SER B 1 211 ? 5.973 21.469 -7.621 1 92.25 211 SER B O 1
ATOM 3549 N N . PRO B 1 212 ? 4.434 20.359 -8.641 1 91.44 212 PRO B N 1
ATOM 3550 C CA . PRO B 1 212 ? 3.225 20.078 -9.422 1 91.44 212 PRO B CA 1
ATOM 3551 C C . PRO B 1 212 ? 1.941 20.422 -8.672 1 91.44 212 PRO B C 1
ATOM 3553 O O . PRO B 1 212 ? 1.965 20.578 -7.445 1 91.44 212 PRO B O 1
ATOM 3556 N N . ALA B 1 213 ? 0.879 20.531 -9.453 1 94.19 213 ALA B N 1
ATOM 3557 C CA . ALA B 1 213 ? -0.449 20.703 -8.867 1 94.19 213 ALA B CA 1
ATOM 3558 C C . ALA B 1 213 ? -0.991 19.359 -8.367 1 94.19 213 ALA B C 1
ATOM 3560 O O . ALA B 1 213 ? -0.993 18.375 -9.102 1 94.19 213 ALA B O 1
ATOM 3561 N N . TYR B 1 214 ? -1.472 19.359 -7.156 1 95.69 214 TYR B N 1
ATOM 3562 C CA . TYR B 1 214 ? -1.978 18.109 -6.574 1 95.69 214 TYR B CA 1
ATOM 3563 C C . TYR B 1 214 ? -3.498 18.062 -6.66 1 95.69 214 TYR B C 1
ATOM 3565 O O . TYR B 1 214 ? -4.074 16.984 -6.859 1 95.69 214 TYR B O 1
ATOM 3573 N N . VAL B 1 215 ? -4.137 19.125 -6.5 1 98.12 215 VAL B N 1
ATOM 3574 C CA . VAL B 1 215 ? -5.598 19.172 -6.535 1 98.12 215 VAL B CA 1
ATOM 3575 C C . VAL B 1 215 ? -6.082 19.109 -7.98 1 98.12 215 VAL B C 1
ATOM 3577 O O . VAL B 1 215 ? -5.895 20.062 -8.742 1 98.12 215 VAL B O 1
ATOM 3580 N N . SER B 1 216 ? -6.73 18.062 -8.32 1 97.31 216 SER B N 1
ATOM 3581 C CA . SER B 1 216 ? -7.184 17.875 -9.695 1 97.31 216 SER B CA 1
ATOM 3582 C C . SER B 1 216 ? -8.617 18.359 -9.875 1 97.31 216 SER B C 1
ATOM 3584 O O . SER B 1 216 ? -9.383 18.438 -8.914 1 97.31 216 SER B O 1
ATOM 3586 N N . ASP B 1 217 ? -8.961 18.609 -11.141 1 97.44 217 ASP B N 1
ATOM 3587 C CA . ASP B 1 217 ? -10.344 18.938 -11.477 1 97.44 217 ASP B CA 1
ATOM 3588 C C . ASP B 1 217 ? -11.273 17.781 -11.156 1 97.44 217 ASP B C 1
ATOM 3590 O O . ASP B 1 217 ? -12.43 17.984 -10.781 1 97.44 217 ASP B O 1
ATOM 3594 N N . GLN B 1 218 ? -10.75 16.656 -11.32 1 97.44 218 GLN B N 1
ATOM 3595 C CA . GLN B 1 218 ? -11.531 15.445 -11.023 1 97.44 218 GLN B CA 1
ATOM 3596 C C . GLN B 1 218 ? -11.93 15.398 -9.555 1 97.44 218 GLN B C 1
ATOM 3598 O O . GLN B 1 218 ? -13.078 15.102 -9.227 1 97.44 218 GLN B O 1
ATOM 3603 N N . LEU B 1 219 ? -10.984 15.648 -8.703 1 98.38 219 LEU B N 1
ATOM 3604 C CA . LEU B 1 219 ? -11.273 15.656 -7.273 1 98.38 219 LEU B CA 1
ATOM 3605 C C . LEU B 1 219 ? -12.305 16.719 -6.93 1 98.38 219 LEU B C 1
ATOM 3607 O O . LEU B 1 219 ? -13.266 16.453 -6.203 1 98.38 219 LEU B O 1
ATOM 3611 N N . LEU B 1 220 ? -12.102 17.938 -7.461 1 98.62 220 LEU B N 1
ATOM 3612 C CA . LEU B 1 220 ? -13.008 19.047 -7.176 1 98.62 220 LEU B CA 1
ATOM 3613 C C . LEU B 1 220 ? -14.422 18.734 -7.637 1 98.62 220 LEU B C 1
ATOM 3615 O O . LEU B 1 220 ? -15.391 18.969 -6.906 1 98.62 220 LEU B O 1
ATOM 3619 N N . ALA B 1 221 ? -14.516 18.188 -8.797 1 98.62 221 ALA B N 1
ATOM 3620 C CA . ALA B 1 221 ? -15.828 17.828 -9.352 1 98.62 221 ALA B CA 1
ATOM 3621 C C . ALA B 1 221 ? -16.5 16.75 -8.5 1 98.62 221 ALA B C 1
ATOM 3623 O O . ALA B 1 221 ? -17.703 16.828 -8.25 1 98.62 221 ALA B O 1
ATOM 3624 N N . ALA B 1 222 ? -15.734 15.805 -8.086 1 98.69 222 ALA B N 1
ATOM 3625 C CA . ALA B 1 222 ? -16.281 14.703 -7.285 1 98.69 222 ALA B CA 1
ATOM 3626 C C . ALA B 1 222 ? -16.766 15.203 -5.934 1 98.69 222 ALA B C 1
ATOM 3628 O O . ALA B 1 222 ? -17.844 14.805 -5.473 1 98.69 222 ALA B O 1
ATOM 3629 N N . LEU B 1 223 ? -15.992 16.047 -5.293 1 98.81 223 LEU B N 1
ATOM 3630 C CA . LEU B 1 223 ? -16.375 16.594 -3.998 1 98.81 223 LEU B CA 1
ATOM 3631 C C . LEU B 1 223 ? -17.609 17.469 -4.129 1 98.81 223 LEU B C 1
ATOM 3633 O O . LEU B 1 223 ? -18.516 17.406 -3.295 1 98.81 223 LEU B O 1
ATOM 3637 N N . ASP B 1 224 ? -17.625 18.297 -5.145 1 98.69 224 ASP B N 1
ATOM 3638 C CA . ASP B 1 224 ? -18.766 19.172 -5.383 1 98.69 224 ASP B CA 1
ATOM 3639 C C . ASP B 1 224 ? -20.047 18.359 -5.594 1 98.69 224 ASP B C 1
ATOM 3641 O O . ASP B 1 224 ? -21.094 18.688 -5.031 1 98.69 224 ASP B O 1
ATOM 3645 N N . LYS B 1 225 ? -19.953 17.406 -6.441 1 98.62 225 LYS B N 1
ATOM 3646 C CA . LYS B 1 225 ? -21.094 16.562 -6.738 1 98.62 225 LYS B CA 1
ATOM 3647 C C . LYS B 1 225 ? -21.594 15.836 -5.484 1 98.62 225 LYS B C 1
ATOM 3649 O O . LYS B 1 225 ? -22.797 15.734 -5.246 1 98.62 225 LYS B O 1
ATOM 3654 N N . ARG B 1 226 ? -20.688 15.336 -4.672 1 98.5 226 ARG B N 1
ATOM 3655 C CA . ARG B 1 226 ? -20.984 14.523 -3.498 1 98.5 226 ARG B CA 1
ATOM 3656 C C . ARG B 1 226 ? -21.531 15.383 -2.365 1 98.5 226 ARG B C 1
ATOM 3658 O O . ARG B 1 226 ? -22.484 15 -1.682 1 98.5 226 ARG B O 1
ATOM 3665 N N . LEU B 1 227 ? -20.984 16.562 -2.139 1 98.5 227 LEU B N 1
ATOM 3666 C CA . LEU B 1 227 ? -21.203 17.281 -0.888 1 98.5 227 LEU B CA 1
ATOM 3667 C C . LEU B 1 227 ? -22.062 18.516 -1.116 1 98.5 227 LEU B C 1
ATOM 3669 O O . LEU B 1 227 ? -22.672 19.047 -0.175 1 98.5 227 LEU B O 1
ATOM 3673 N N . GLY B 1 228 ? -22.109 19.031 -2.336 1 98 228 GLY B N 1
ATOM 3674 C CA . GLY B 1 228 ? -22.906 20.203 -2.631 1 98 228 GLY B CA 1
ATOM 3675 C C . GLY B 1 228 ? -22.594 21.391 -1.739 1 98 228 GLY B C 1
ATOM 3676 O O . GLY B 1 228 ? -21.453 21.844 -1.685 1 98 228 GLY B O 1
ATOM 3677 N N . ALA B 1 229 ? -23.547 21.859 -0.946 1 98.12 229 ALA B N 1
ATOM 3678 C CA . ALA B 1 229 ? -23.438 23.062 -0.121 1 98.12 229 ALA B CA 1
ATOM 3679 C C . ALA B 1 229 ? -22.453 22.844 1.03 1 98.12 229 ALA B C 1
ATOM 3681 O O . ALA B 1 229 ? -21.984 23.797 1.639 1 98.12 229 ALA B O 1
ATOM 3682 N N . ASP B 1 230 ? -22.156 21.609 1.289 1 98.38 230 ASP B N 1
ATOM 3683 C CA . ASP B 1 230 ? -21.25 21.281 2.385 1 98.38 230 ASP B CA 1
ATOM 3684 C C . ASP B 1 230 ? -19.781 21.391 1.937 1 98.38 230 ASP B C 1
ATOM 3686 O O . ASP B 1 230 ? -18.875 21.219 2.744 1 98.38 230 ASP B O 1
ATOM 3690 N N . PHE B 1 231 ? -19.578 21.703 0.649 1 98.81 231 PHE B N 1
ATOM 3691 C CA . PHE B 1 231 ? -18.219 21.781 0.102 1 98.81 231 PHE B CA 1
ATOM 3692 C C . PHE B 1 231 ? -17.844 23.234 -0.194 1 98.81 231 PHE B C 1
ATOM 3694 O O . PHE B 1 231 ? -18.625 23.969 -0.803 1 98.81 231 PHE B O 1
ATOM 3701 N N . GLU B 1 232 ? -16.688 23.547 0.305 1 98.75 232 GLU B N 1
ATOM 3702 C CA . GLU B 1 232 ? -16.109 24.859 0.031 1 98.75 232 GLU B CA 1
ATOM 3703 C C . GLU B 1 232 ? -14.688 24.75 -0.503 1 98.75 232 GLU B C 1
ATOM 3705 O O . GLU B 1 232 ? -13.859 24.031 0.064 1 98.75 232 GLU B O 1
ATOM 3710 N N . LEU B 1 233 ? -14.469 25.422 -1.646 1 98.81 233 LEU B N 1
ATOM 3711 C CA . LEU B 1 233 ? -13.125 25.516 -2.201 1 98.81 233 LEU B CA 1
ATOM 3712 C C . LEU B 1 233 ? -12.516 26.891 -1.953 1 98.81 233 LEU B C 1
ATOM 3714 O O . LEU B 1 233 ? -13.156 27.906 -2.225 1 98.81 233 LEU B O 1
ATOM 3718 N N . LEU B 1 234 ? -11.328 26.875 -1.374 1 98.88 234 LEU B N 1
ATOM 3719 C CA . LEU B 1 234 ? -10.555 28.094 -1.191 1 98.88 234 LEU B CA 1
ATOM 3720 C C . LEU B 1 234 ? -9.219 28 -1.923 1 98.88 234 LEU B C 1
ATOM 3722 O O . LEU B 1 234 ? -8.578 26.953 -1.921 1 98.88 234 LEU B O 1
ATOM 3726 N N . ASP B 1 235 ? -8.844 29.125 -2.561 1 98.69 235 ASP B N 1
ATOM 3727 C CA . ASP B 1 235 ? -7.523 29.219 -3.176 1 98.69 235 ASP B CA 1
ATOM 3728 C C . ASP B 1 235 ? -6.582 30.062 -2.326 1 98.69 235 ASP B C 1
ATOM 3730 O O . ASP B 1 235 ? -6.902 31.219 -1.989 1 98.69 235 ASP B O 1
ATOM 3734 N N . PHE B 1 236 ? -5.488 29.469 -1.903 1 98.75 236 PHE B N 1
ATOM 3735 C CA . PHE B 1 236 ? -4.457 30.219 -1.193 1 98.75 236 PHE B CA 1
ATOM 3736 C C . PHE B 1 236 ? -3.264 30.484 -2.102 1 98.75 236 PHE B C 1
ATOM 3738 O O . PHE B 1 236 ? -2.805 29.594 -2.818 1 98.75 236 PHE B O 1
ATOM 3745 N N . ASP B 1 237 ? -2.773 31.75 -2.119 1 98.25 237 ASP B N 1
ATOM 3746 C CA . ASP B 1 237 ? -1.609 32.125 -2.912 1 98.25 237 ASP B CA 1
ATOM 3747 C C . ASP B 1 237 ? -0.313 31.703 -2.23 1 98.25 237 ASP B C 1
ATOM 3749 O O . ASP B 1 237 ? 0.453 32.562 -1.754 1 98.25 237 ASP B O 1
ATOM 3753 N N . CYS B 1 238 ? 0.006 30.5 -2.279 1 98.12 238 CYS B N 1
ATOM 3754 C CA . CYS B 1 238 ? 1.201 29.922 -1.68 1 98.12 238 CYS B CA 1
ATOM 3755 C C . CYS B 1 238 ? 1.558 28.594 -2.348 1 98.12 238 CYS B C 1
ATOM 3757 O O . CYS B 1 238 ? 0.864 28.156 -3.264 1 98.12 238 CYS B O 1
ATOM 3759 N N . GLY B 1 239 ? 2.723 28.062 -1.971 1 97.75 239 GLY B N 1
ATOM 3760 C CA . GLY B 1 239 ? 3.139 26.75 -2.408 1 97.75 239 GLY B CA 1
ATOM 3761 C C . GLY B 1 239 ? 2.52 25.625 -1.593 1 97.75 239 GLY B C 1
ATOM 3762 O O . GLY B 1 239 ? 1.537 25.844 -0.88 1 97.75 239 GLY B O 1
ATOM 3763 N N . HIS B 1 240 ? 3.055 24.438 -1.759 1 97.75 240 HIS B N 1
ATOM 3764 C CA . HIS B 1 240 ? 2.449 23.203 -1.272 1 97.75 240 HIS B CA 1
ATOM 3765 C C . HIS B 1 240 ? 2.42 23.156 0.252 1 97.75 240 HIS B C 1
ATOM 3767 O O . HIS B 1 240 ? 1.597 22.469 0.845 1 97.75 240 HIS B O 1
ATOM 3773 N N . MET B 1 241 ? 3.332 23.859 0.897 1 98 241 MET B N 1
ATOM 3774 C CA . MET B 1 241 ? 3.406 23.844 2.355 1 98 241 MET B CA 1
ATOM 3775 C C . MET B 1 241 ? 2.438 24.844 2.963 1 98 241 MET B C 1
ATOM 3777 O O . MET B 1 241 ? 2.855 25.766 3.658 1 98 241 MET B O 1
ATOM 3781 N N . VAL B 1 242 ? 1.197 24.562 2.869 1 98.44 242 VAL B N 1
ATOM 3782 C CA . VAL B 1 242 ? 0.103 25.484 3.145 1 98.44 242 VAL B CA 1
ATOM 3783 C C . VAL B 1 242 ? 0.112 25.875 4.621 1 98.44 242 VAL B C 1
ATOM 3785 O O . VAL B 1 242 ? 0.085 27.062 4.957 1 98.44 242 VAL B O 1
ATOM 3788 N N . PRO B 1 243 ? 0.222 24.891 5.586 1 98.06 243 PRO B N 1
ATOM 3789 C CA . PRO B 1 243 ? 0.162 25.281 6.996 1 98.06 243 PRO B CA 1
ATOM 3790 C C . PRO B 1 243 ? 1.355 26.125 7.426 1 98.06 243 PRO B C 1
ATOM 3792 O O . PRO B 1 243 ? 1.244 26.938 8.359 1 98.06 243 PRO B O 1
ATOM 3795 N N . GLN B 1 244 ? 2.484 25.984 6.812 1 97.69 244 GLN B N 1
ATOM 3796 C CA . GLN B 1 244 ? 3.688 26.734 7.156 1 97.69 244 GLN B CA 1
ATOM 3797 C C . GLN B 1 244 ? 3.693 28.109 6.484 1 97.69 244 GLN B C 1
ATOM 3799 O O . GLN B 1 244 ? 4.148 29.094 7.07 1 97.69 244 GLN B O 1
ATOM 3804 N N . ALA B 1 245 ? 3.158 28.125 5.285 1 97.69 245 ALA B N 1
ATOM 3805 C CA . ALA B 1 245 ? 3.197 29.359 4.488 1 97.69 245 ALA B CA 1
ATOM 3806 C C . ALA B 1 245 ? 2.08 30.312 4.898 1 97.69 245 ALA B C 1
ATOM 3808 O O . ALA B 1 245 ? 2.248 31.531 4.844 1 97.69 245 ALA B O 1
ATOM 3809 N N . LYS B 1 246 ? 0.927 29.75 5.258 1 98 246 LYS B N 1
ATOM 3810 C CA . LYS B 1 246 ? -0.254 30.562 5.543 1 98 246 LYS B CA 1
ATOM 3811 C C . LYS B 1 246 ? -0.92 30.125 6.844 1 98 246 LYS B C 1
ATOM 3813 O O . LYS B 1 246 ? -2.117 29.828 6.863 1 98 246 LYS B O 1
ATOM 3818 N N . PRO B 1 247 ? -0.149 30.141 7.984 1 97.88 247 PRO B N 1
ATOM 3819 C CA . PRO B 1 247 ? -0.707 29.609 9.227 1 97.88 247 PRO B CA 1
ATOM 3820 C C . PRO B 1 247 ? -1.914 30.391 9.727 1 97.88 247 PRO B C 1
ATOM 3822 O O . PRO B 1 247 ? -2.855 29.812 10.273 1 97.88 247 PRO B O 1
ATOM 3825 N N . THR B 1 248 ? -1.926 31.719 9.547 1 97.88 248 THR B N 1
ATOM 3826 C CA . THR B 1 248 ? -3.033 32.562 10.008 1 97.88 248 THR B CA 1
ATOM 3827 C C . THR B 1 248 ? -4.312 32.219 9.242 1 97.88 248 THR B C 1
ATOM 3829 O O . THR B 1 248 ? -5.375 32.062 9.852 1 97.88 248 THR B O 1
ATOM 3832 N N . GLU B 1 249 ? -4.18 32.125 7.926 1 98.56 249 GLU B N 1
ATOM 3833 C CA . GLU B 1 249 ? -5.332 31.797 7.086 1 98.56 249 GLU B CA 1
ATOM 3834 C C . GLU B 1 249 ? -5.859 30.391 7.391 1 98.56 249 GLU B C 1
ATOM 3836 O O . GLU B 1 249 ? -7.07 30.188 7.461 1 98.56 249 GLU B O 1
ATOM 3841 N N . VAL B 1 250 ? -4.961 29.453 7.551 1 98.81 250 VAL B N 1
ATOM 3842 C CA . VAL B 1 250 ? -5.355 28.078 7.855 1 98.81 250 VAL B CA 1
ATOM 3843 C C . VAL B 1 250 ? -6.078 28.031 9.195 1 98.81 250 VAL B C 1
ATOM 3845 O O . VAL B 1 250 ? -7.102 27.359 9.336 1 98.81 250 VAL B O 1
ATOM 3848 N N . ALA B 1 251 ? -5.566 28.766 10.211 1 98.56 251 ALA B N 1
ATOM 3849 C CA . ALA B 1 251 ? -6.203 28.828 11.523 1 98.56 251 ALA B CA 1
ATOM 3850 C C . ALA B 1 251 ? -7.629 29.359 11.414 1 98.56 251 ALA B C 1
ATOM 3852 O O . ALA B 1 251 ? -8.539 28.859 12.086 1 98.56 251 ALA B O 1
ATOM 3853 N N . ALA B 1 252 ? -7.805 30.359 10.602 1 98.06 252 ALA B N 1
ATOM 3854 C CA . ALA B 1 252 ? -9.133 30.938 10.406 1 98.06 252 ALA B CA 1
ATOM 3855 C C . ALA B 1 252 ? -10.094 29.906 9.812 1 98.06 252 ALA B C 1
ATOM 3857 O O . ALA B 1 252 ? -11.258 29.844 10.219 1 98.06 252 ALA B O 1
ATOM 3858 N N . VAL B 1 253 ? -9.633 29.109 8.836 1 98.5 253 VAL B N 1
ATOM 3859 C CA . VAL B 1 253 ? -10.453 28.062 8.227 1 98.5 253 VAL B CA 1
ATOM 3860 C C . VAL B 1 253 ? -10.852 27.031 9.273 1 98.5 253 VAL B C 1
ATOM 3862 O O . VAL B 1 253 ? -12.008 26.609 9.344 1 98.5 253 VAL B O 1
ATOM 3865 N N . ILE B 1 254 ? -9.883 26.625 10.094 1 98.62 254 ILE B N 1
ATOM 3866 C CA . ILE B 1 254 ? -10.148 25.625 11.125 1 98.62 254 ILE B CA 1
ATOM 3867 C C . ILE B 1 254 ? -11.195 26.156 12.102 1 98.62 254 ILE B C 1
ATOM 3869 O O . ILE B 1 254 ? -12.156 25.469 12.438 1 98.62 254 ILE B O 1
ATOM 3873 N N . ARG B 1 255 ? -11.094 27.469 12.547 1 97.38 255 ARG B N 1
ATOM 3874 C CA . ARG B 1 255 ? -12.047 28.078 13.469 1 97.38 255 ARG B CA 1
ATOM 3875 C C . ARG B 1 255 ? -13.453 28.078 12.883 1 97.38 255 ARG B C 1
ATOM 3877 O O . ARG B 1 255 ? -14.43 27.859 13.602 1 97.38 255 ARG B O 1
ATOM 3884 N N . SER B 1 256 ? -13.469 28.297 11.625 1 96.69 256 SER B N 1
ATOM 3885 C CA . SER B 1 256 ? -14.773 28.406 10.977 1 96.69 256 SER B CA 1
ATOM 3886 C C . SER B 1 256 ? -15.492 27.062 10.969 1 96.69 256 SER B C 1
ATOM 3888 O O . SER B 1 256 ? -16.719 27 10.789 1 96.69 256 SER B O 1
ATOM 3890 N N . ARG B 1 257 ? -14.773 26 11.141 1 97 257 ARG B N 1
ATOM 3891 C CA . ARG B 1 257 ? -15.367 24.656 11.07 1 97 257 ARG B CA 1
ATOM 3892 C C . ARG B 1 257 ? -15.602 24.094 12.469 1 97 257 ARG B C 1
ATOM 3894 O O . ARG B 1 257 ? -16.172 23.016 12.617 1 97 257 ARG B O 1
ATOM 3901 N N . LEU B 1 258 ? -15.102 24.875 13.414 1 94.19 258 LEU B N 1
ATOM 3902 C CA . LEU B 1 258 ? -15.281 24.422 14.789 1 94.19 258 LEU B CA 1
ATOM 3903 C C . LEU B 1 258 ? -16.656 24.812 15.328 1 94.19 258 LEU B C 1
ATOM 3905 O O . LEU B 1 258 ? -17.141 25.906 15.062 1 94.19 258 LEU B O 1
ATOM 3909 N N . GLY B 1 259 ? -17.547 23.922 15.57 1 76.38 259 GLY B N 1
ATOM 3910 C CA . GLY B 1 259 ? -18.828 24.203 16.203 1 76.38 259 GLY B CA 1
ATOM 3911 C C . GLY B 1 259 ? -18.703 24.828 17.578 1 76.38 259 GLY B C 1
ATOM 3912 O O . GLY B 1 259 ? -17.594 24.984 18.094 1 76.38 259 GLY B O 1
ATOM 3913 N N . PRO B 1 260 ? -19.859 25.469 17.938 1 66.56 260 PRO B N 1
ATOM 3914 C CA . PRO B 1 260 ? -19.875 26 19.312 1 66.56 260 PRO B CA 1
ATOM 3915 C C . PRO B 1 260 ? -19.422 24.969 20.344 1 66.56 260 PRO B C 1
ATOM 3917 O O . PRO B 1 260 ? -19.609 23.766 20.156 1 66.56 260 PRO B O 1
ATOM 3920 N N . ARG B 1 261 ? -18.562 25.516 21.328 1 59.94 261 ARG B N 1
ATOM 3921 C CA . ARG B 1 261 ? -18.25 24.625 22.438 1 59.94 261 ARG B CA 1
ATOM 3922 C C . ARG B 1 261 ? -19.469 24.359 23.297 1 59.94 261 ARG B C 1
ATOM 3924 O O . ARG B 1 261 ? -20.344 25.219 23.438 1 59.94 261 ARG B O 1
#

Secondary structure (DSSP, 8-state):
------EEEESSSSS-SEEEE--TT--GGGGHHHHHT-TTS-EEEEPPTTBTTS--PSP-SHHHHHHHHHHHHHHH-SS-EEEEEETHHHHHHHHHHHH-GGGEEEEEEES---S--HHHHHHHHHHHHHS-SBSSHHHHHHHHHTTTTTTS-HHHHHHHHHHHEEE-TTS-EEESB-HHHHHHHHHHTTSPPPPPPTT-EEEEEEETT-SS--S-HHHHHHHHHHHGGGEEEEEESS-S-HHHH-HHHHHHHHHHH----/------EEEESSSSS-SEEEE--TT--GGGGHHHHHT-TTS-EEEEPPTTBTTS--PSP-SHHHHHHHHHHHHHHH-SS-EEEEEETHHHHHHHHHHHH-GGGEEEEEEES---S--HHHHHHHHHHHHHS-SBSSHHHHHHHHHTTTTTTS-HHHHHHHHHHHEEE-TTS-EEESB-HHHHHHHHHHTTSPPPPPPTT-EEEEEEETT-SS--S-HHHHHHHHHHHGGGEEEEEESS-S-HHHH-HHHHHHHHHHH----

Solvent-accessible surface area (backbone atoms only — not comparable to full-atom values): 26603 Å² total; per-residue (Å²): 130,91,59,76,61,36,65,43,75,39,50,47,88,72,52,51,48,30,39,43,32,44,34,79,90,47,32,23,71,71,47,54,68,36,40,66,65,36,58,86,44,20,31,37,17,35,14,49,72,21,14,55,79,15,54,64,46,37,38,48,46,60,65,52,44,34,53,30,50,52,52,51,48,66,72,54,42,93,63,48,18,35,34,35,8,29,24,46,12,17,42,40,43,28,46,32,28,49,75,39,51,78,50,41,57,24,40,38,26,39,35,32,34,54,46,42,58,19,60,58,42,41,52,53,45,53,50,41,71,75,54,72,58,27,81,38,71,66,56,49,49,50,53,41,47,72,46,59,41,51,74,36,57,63,70,59,54,50,52,46,44,70,70,38,50,37,81,40,96,85,67,31,26,34,63,48,54,39,66,67,35,44,48,22,44,50,26,56,29,25,34,78,82,62,66,53,51,72,78,47,35,32,39,38,36,38,34,71,60,23,80,76,74,46,68,47,70,66,56,53,51,51,46,41,71,59,29,45,91,34,44,41,84,43,80,41,97,36,33,60,44,44,60,73,54,37,27,68,61,48,36,52,55,53,55,71,61,52,71,86,132,129,91,58,75,60,35,66,43,76,40,50,47,87,72,52,42,48,30,39,42,32,43,33,80,90,47,30,21,70,72,48,55,67,36,40,66,65,36,58,85,44,19,31,37,16,35,14,51,72,20,13,53,77,16,54,64,46,36,37,47,44,61,66,51,45,34,53,30,50,51,52,52,46,67,73,51,34,90,59,48,18,34,35,34,8,30,24,44,11,18,41,39,45,27,46,31,28,50,75,38,51,78,51,40,58,23,40,38,27,39,35,29,34,52,47,41,58,20,60,58,41,42,53,53,44,53,52,40,70,74,54,71,58,28,80,38,72,67,56,49,50,49,54,40,48,73,45,60,40,50,73,37,57,64,70,60,54,51,52,47,44,70,72,37,50,37,81,40,95,85,68,30,26,33,62,48,55,37,66,68,35,45,48,21,46,50,25,55,30,26,34,78,81,63,66,54,50,73,78,45,36,31,39,36,36,38,35,70,59,24,81,75,75,46,67,46,70,66,55,52,51,50,45,42,70,59,31,44,89,33,44,43,84,42,79,41,95,37,35,59,44,44,61,72,54,37,28,68,62,50,36,50,55,53,55,70,62,51,68,86,130